Protein 5E57 (pdb70)

B-factor: mean 29.96, std 9.47, range [14.94, 85.83]

Radius of gyration: 30.33 Å; Cα contacts (8 Å, |Δi|>4): 807; chains: 3; bounding box: 82×79×39 Å

Sequence (618 aa):
QTAREEILDAAAELFTTHGYGSTSTRRIADEVGVRQASLYHHFATKDDILDALLAGTVDEPLELAHGLLGESGPAAPRLHALVIYDASQLCAGRWNLGALYLLPELRTDRFAPFRRRRAELRSAYRSLAAAVIAECCGGPPEADDLPFRLVESVINSRSDDAVVPPEQPWVIGEGALRVLGFDGDFAELAAATASRLGVRPPGRAARHHHHHTAREEILDAAAELFTTHGYGSTSTRRIADEVGVRQASLYHHFATKDDILDALLAGTVDEPLELAHGLLGESGPAAPRLHALVIYDASQLCAGRWNLGALYLLPELRTDRFAPFRRRRAELRSAYRSLAAAVIAECCGGPPEADDLPFRLVESVINSRSDDAVVPPEQPWVIGEGALRVLGFDGDFAELAAATASRLGVRPPQPRRPGQTAREEILDAAAELFTTHGYGSTSTRRIADEVGVRQASLYHHFATKDDILDALLAGTVDEPLELAHGLLGESGPAAPRLHALVIYDASQLCAGRWNLGALYLLPELRTDRFAPFRRRRAELRSAYRSLAAAVIAECCGGPPEADDLPFRLVESVINSRSDDAVVPPEQPWVIGEGALRVLGFDGDFAELAAATASRLGVRPP

Structure (mmCIF, N/CA/C/O backbone):
data_5E57
#
_entry.id   5E57
#
_cell.length_a   181.850
_cell.length_b   105.790
_cell.length_c   39.570
_cell.angle_alpha   90.000
_cell.angle_beta   94.460
_cell.angle_gamma   90.000
#
_symmetry.space_group_name_H-M   'C 1 2 1'
#
loop_
_entity.id
_entity.type
_entity.pdbx_description
1 polymer 'Transcription regulator AmtR'
2 non-polymer 'ACETATE ION'
3 water water
#
loop_
_atom_site.group_PDB
_atom_site.id
_atom_site.type_symbol
_atom_site.label_atom_id
_atom_site.label_alt_id
_atom_site.label_comp_id
_atom_site.label_asym_id
_atom_site.label_entity_id
_atom_site.label_seq_id
_atom_site.pdbx_PDB_ins_code
_atom_site.Cartn_x
_atom_site.Cartn_y
_atom_site.Cartn_z
_atom_site.occupancy
_atom_site.B_iso_or_equiv
_atom_site.auth_seq_id
_atom_site.auth_comp_id
_atom_site.auth_asym_id
_atom_site.auth_atom_id
_atom_site.pdbx_PDB_model_num
ATOM 1 N N . GLN A 1 7 ? -40.476 29.347 -4.154 1.00 68.59 20 GLN A N 1
ATOM 2 C CA . GLN A 1 7 ? -41.094 29.072 -2.808 1.00 64.15 20 GLN A CA 1
ATOM 3 C C . GLN A 1 7 ? -41.710 27.646 -2.634 1.00 63.74 20 GLN A C 1
ATOM 4 O O . GLN A 1 7 ? -42.641 27.242 -3.364 1.00 62.52 20 GLN A O 1
ATOM 6 N N . THR A 1 8 ? -41.180 26.893 -1.659 1.00 58.92 21 THR A N 1
ATOM 7 C CA . THR A 1 8 ? -41.761 25.607 -1.209 1.00 53.25 21 THR A CA 1
ATOM 8 C C . THR A 1 8 ? -43.117 25.889 -0.536 1.00 48.03 21 THR A C 1
ATOM 9 O O . THR A 1 8 ? -43.415 27.031 -0.173 1.00 44.09 21 THR A O 1
ATOM 13 N N . ALA A 1 9 ? -43.965 24.867 -0.475 1.00 43.78 22 ALA A N 1
ATOM 14 C CA . ALA A 1 9 ? -45.146 24.816 0.402 1.00 48.35 22 ALA A CA 1
ATOM 15 C C . ALA A 1 9 ? -44.881 25.427 1.823 1.00 42.68 22 ALA A C 1
ATOM 16 O O . ALA A 1 9 ? -45.706 26.178 2.381 1.00 39.33 22 ALA A O 1
ATOM 18 N N . ARG A 1 10 ? -43.732 25.093 2.385 1.00 37.17 23 ARG A N 1
ATOM 19 C CA . ARG A 1 10 ? -43.380 25.509 3.739 1.00 35.42 23 ARG A CA 1
ATOM 20 C C . ARG A 1 10 ? -43.113 27.001 3.743 1.00 37.03 23 ARG A C 1
ATOM 21 O O . ARG A 1 10 ? -43.533 27.703 4.655 1.00 31.38 23 ARG A O 1
ATOM 29 N N . GLU A 1 11 ? -42.456 27.476 2.676 1.00 33.83 24 GLU A N 1
ATOM 30 C CA . GLU A 1 11 ? -42.054 28.885 2.563 1.00 33.55 24 GLU A CA 1
ATOM 31 C C . GLU A 1 11 ? -43.244 29.820 2.327 1.00 30.24 24 GLU A C 1
ATOM 32 O O . GLU A 1 11 ? -43.262 30.968 2.775 1.00 32.08 24 GLU A O 1
ATOM 38 N N . GLU A 1 12 ? -44.266 29.311 1.662 1.00 30.55 25 GLU A N 1
ATOM 39 C CA . GLU A 1 12 ? -45.482 30.069 1.378 1.00 35.30 25 GLU A CA 1
ATOM 40 C C . GLU A 1 12 ? -46.285 30.283 2.687 1.00 32.45 25 GLU A C 1
ATOM 41 O O . GLU A 1 12 ? -46.896 31.314 2.937 1.00 27.74 25 GLU A O 1
ATOM 47 N N . ILE A 1 13 ? -46.230 29.281 3.538 1.00 27.79 26 ILE A N 1
ATOM 48 C CA . ILE A 1 13 ? -46.922 29.337 4.793 1.00 27.59 26 ILE A CA 1
ATOM 49 C C . ILE A 1 13 ? -46.224 30.355 5.656 1.00 25.13 26 ILE A C 1
ATOM 50 O O . ILE A 1 13 ? -46.913 31.214 6.236 1.00 26.50 26 ILE A O 1
ATOM 55 N N . LEU A 1 14 ? -44.900 30.285 5.711 1.00 24.18 27 LEU A N 1
ATOM 56 C CA . LEU A 1 14 ? -44.124 31.220 6.550 1.00 25.43 27 LEU A CA 1
ATOM 57 C C . LEU A 1 14 ? -44.348 32.660 6.068 1.00 25.65 27 LEU A C 1
ATOM 58 O O . LEU A 1 14 ? -44.565 33.575 6.876 1.00 23.78 27 LEU A O 1
ATOM 63 N N . ASP A 1 15 ? -44.321 32.867 4.744 1.00 27.07 28 ASP A N 1
ATOM 64 C CA . ASP A 1 15 ? -44.503 34.196 4.202 1.00 28.68 28 ASP A CA 1
ATOM 65 C C . ASP A 1 15 ? -45.893 34.749 4.514 1.00 27.80 28 ASP A C 1
ATOM 66 O O . ASP A 1 15 ? -46.034 35.948 4.826 1.00 27.60 28 ASP A O 1
ATOM 71 N N . ALA A 1 16 ? -46.927 33.897 4.363 1.00 27.54 29 ALA A N 1
ATOM 72 C CA . ALA A 1 16 ? -48.270 34.290 4.620 1.00 23.92 29 ALA A CA 1
ATOM 73 C C . ALA A 1 16 ? -48.478 34.622 6.118 1.00 22.80 29 ALA A C 1
ATOM 74 O O . ALA A 1 16 ? -49.123 35.614 6.445 1.00 20.86 29 ALA A O 1
ATOM 76 N N . ALA A 1 17 ? -47.919 33.803 7.006 1.00 20.69 30 ALA A N 1
ATOM 77 C CA . ALA A 1 17 ? -48.016 34.035 8.452 1.00 24.11 30 ALA A CA 1
ATOM 78 C C . ALA A 1 17 ? -47.241 35.302 8.865 1.00 23.28 30 ALA A C 1
ATOM 79 O O . ALA A 1 17 ? -47.680 36.035 9.789 1.00 30.06 30 ALA A O 1
ATOM 81 N N . ALA A 1 18 ? -46.082 35.538 8.242 1.00 22.40 31 ALA A N 1
ATOM 82 C CA . ALA A 1 18 ? -45.276 36.749 8.657 1.00 22.18 31 ALA A CA 1
ATOM 83 C C . ALA A 1 18 ? -46.099 37.997 8.350 1.00 20.86 31 ALA A C 1
ATOM 84 O O . ALA A 1 18 ? -46.136 38.967 9.077 1.00 20.10 31 ALA A O 1
ATOM 86 N N . GLU A 1 19 ? -46.804 37.949 7.251 1.00 22.48 32 GLU A N 1
ATOM 87 C CA . GLU A 1 19 ? -47.645 39.073 6.893 1.00 23.57 32 GLU A CA 1
ATOM 88 C C . GLU A 1 19 ? -48.754 39.320 7.935 1.00 24.18 32 GLU A C 1
ATOM 89 O O . GLU A 1 19 ? -48.952 40.444 8.401 1.00 23.93 32 GLU A O 1
ATOM 95 N N . LEU A 1 20 ? -49.506 38.277 8.252 1.00 22.88 33 LEU A N 1
ATOM 96 C CA . LEU A 1 20 ? -50.662 38.401 9.100 1.00 21.88 33 LEU A CA 1
ATOM 97 C C . LEU A 1 20 ? -50.199 38.670 10.488 1.00 22.12 33 LEU A C 1
ATOM 98 O O . LEU A 1 20 ? -50.827 39.461 11.211 1.00 22.28 33 LEU A O 1
ATOM 103 N N . PHE A 1 21 ? -49.111 38.031 10.914 1.00 20.94 34 PHE A N 1
ATOM 104 C CA . PHE A 1 21 ? -48.714 38.289 12.300 1.00 20.39 34 PHE A CA 1
ATOM 105 C C . PHE A 1 21 ? -48.251 39.711 12.460 1.00 21.38 34 PHE A C 1
ATOM 106 O O . PHE A 1 21 ? -48.474 40.320 13.516 1.00 20.09 34 PHE A O 1
ATOM 114 N N . THR A 1 22 ? -47.549 40.256 11.456 1.00 20.93 35 THR A N 1
ATOM 115 C CA . THR A 1 22 ? -46.998 41.610 11.629 1.00 21.85 35 THR A CA 1
ATOM 116 C C . THR A 1 22 ? -47.996 42.703 11.284 1.00 24.51 35 THR A C 1
ATOM 117 O O . THR A 1 22 ? -47.843 43.818 11.730 1.00 27.00 35 THR A O 1
ATOM 121 N N . THR A 1 23 ? -48.999 42.399 10.486 1.00 25.38 36 THR A N 1
ATOM 122 C CA . THR A 1 23 ? -49.936 43.447 10.106 1.00 27.85 36 THR A CA 1
ATOM 123 C C . THR A 1 23 ? -51.321 43.262 10.683 1.00 26.02 36 THR A C 1
ATOM 124 O O . THR A 1 23 ? -52.071 44.234 10.731 1.00 27.71 36 THR A O 1
ATOM 128 N N . HIS A 1 24 ? -51.684 42.053 11.106 1.00 28.26 37 HIS A N 1
ATOM 129 C CA . HIS A 1 24 ? -52.963 41.853 11.809 1.00 30.34 37 HIS A CA 1
ATOM 130 C C . HIS A 1 24 ? -52.767 41.464 13.298 1.00 29.33 37 HIS A C 1
ATOM 131 O O . HIS A 1 24 ? -53.447 41.964 14.156 1.00 24.27 37 HIS A O 1
ATOM 138 N N . GLY A 1 25 ? -51.851 40.563 13.621 1.00 23.92 38 GLY A N 1
ATOM 139 C CA . GLY A 1 25 ? -51.604 40.272 15.009 1.00 24.42 38 GLY A CA 1
ATOM 140 C C . GLY A 1 25 ? -51.306 38.796 15.131 1.00 26.10 38 GLY A C 1
ATOM 141 O O . GLY A 1 25 ? -51.672 38.017 14.260 1.00 26.40 38 GLY A O 1
ATOM 142 N N . TYR A 1 26 ? -50.691 38.382 16.213 1.00 24.88 39 TYR A N 1
ATOM 143 C CA . TYR A 1 26 ? -50.416 36.946 16.378 1.00 25.46 39 TYR A CA 1
ATOM 144 C C . TYR A 1 26 ? -51.608 36.179 16.936 1.00 24.27 39 TYR A C 1
ATOM 145 O O . TYR A 1 26 ? -52.117 35.296 16.271 1.00 24.77 39 TYR A O 1
ATOM 154 N N . GLY A 1 27 ? -52.038 36.516 18.151 1.00 26.96 40 GLY A N 1
ATOM 155 C CA . GLY A 1 27 ? -53.247 35.945 18.795 1.00 29.10 40 GLY A CA 1
ATOM 156 C C . GLY A 1 27 ? -54.500 35.967 17.929 1.00 28.92 40 GLY A C 1
ATOM 157 O O . GLY A 1 27 ? -55.214 35.005 17.851 1.00 27.13 40 GLY A O 1
ATOM 158 N N . SER A 1 28 ? -54.702 37.075 17.236 1.00 27.49 41 SER A N 1
ATOM 159 C CA . SER A 1 28 ? -55.756 37.291 16.275 1.00 29.06 41 SER A CA 1
ATOM 160 C C . SER A 1 28 ? -55.754 36.493 15.030 1.00 28.46 41 SER A C 1
ATOM 161 O O . SER A 1 28 ? -56.770 36.527 14.360 1.00 28.62 41 SER A O 1
ATOM 164 N N . THR A 1 29 ? -54.618 35.949 14.617 1.00 26.03 42 THR A N 1
ATOM 165 C CA . THR A 1 29 ? -54.537 35.232 13.312 1.00 26.32 42 THR A CA 1
ATOM 166 C C . THR A 1 29 ? -54.660 33.711 13.551 1.00 25.34 42 THR A C 1
ATOM 167 O O . THR A 1 29 ? -53.843 33.133 14.223 1.00 23.71 42 THR A O 1
ATOM 171 N N . SER A 1 30 ? -55.683 33.085 12.987 1.00 27.58 43 SER A N 1
ATOM 172 C CA . SER A 1 30 ? -55.929 31.667 13.121 1.00 25.29 43 SER A CA 1
ATOM 173 C C . SER A 1 30 ? -55.152 30.928 12.068 1.00 26.37 43 SER A C 1
ATOM 174 O O . SER A 1 30 ? -54.786 31.501 10.999 1.00 25.71 43 SER A O 1
ATOM 177 N N . THR A 1 31 ? -54.940 29.620 12.314 1.00 25.61 44 THR A N 1
ATOM 178 C CA . THR A 1 31 ? -54.351 28.779 11.302 1.00 24.98 44 THR A CA 1
ATOM 179 C C . THR A 1 31 ? -55.270 28.692 10.080 1.00 25.83 44 THR A C 1
ATOM 180 O O . THR A 1 31 ? -54.810 28.463 8.970 1.00 27.12 44 THR A O 1
ATOM 184 N N . ARG A 1 32 ? -56.556 28.943 10.285 1.00 28.89 45 ARG A N 1
ATOM 185 C CA . ARG A 1 32 ? -57.524 28.882 9.191 1.00 27.70 45 ARG A CA 1
ATOM 186 C C . ARG A 1 32 ? -57.246 30.031 8.234 1.00 26.41 45 ARG A C 1
ATOM 187 O O . ARG A 1 32 ? -57.254 29.825 7.021 1.00 29.16 45 ARG A O 1
ATOM 189 N N . ARG A 1 33 ? -57.025 31.232 8.791 1.00 29.14 46 ARG A N 1
ATOM 190 C CA . ARG A 1 33 ? -56.698 32.449 8.005 1.00 28.96 46 ARG A CA 1
ATOM 191 C C . ARG A 1 33 ? -55.434 32.264 7.214 1.00 28.46 46 ARG A C 1
ATOM 192 O O . ARG A 1 33 ? -55.383 32.517 6.031 1.00 28.51 46 ARG A O 1
ATOM 194 N N . ILE A 1 34 ? -54.389 31.747 7.868 1.00 30.85 47 ILE A N 1
ATOM 195 C CA . ILE A 1 34 ? -53.137 31.489 7.192 1.00 27.88 47 ILE A CA 1
ATOM 196 C C . ILE A 1 34 ? -53.323 30.537 6.011 1.00 28.65 47 ILE A C 1
ATOM 197 O O . ILE A 1 34 ? -52.750 30.728 4.942 1.00 26.74 47 ILE A O 1
ATOM 202 N N . ALA A 1 35 ? -54.094 29.481 6.226 1.00 30.97 48 ALA A N 1
ATOM 203 C CA . ALA A 1 35 ? -54.301 28.462 5.202 1.00 31.41 48 ALA A CA 1
ATOM 204 C C . ALA A 1 35 ? -55.101 29.032 4.036 1.00 30.06 48 ALA A C 1
ATOM 205 O O . ALA A 1 35 ? -54.823 28.769 2.875 1.00 31.42 48 ALA A O 1
ATOM 207 N N . ASP A 1 36 ? -56.129 29.768 4.380 1.00 31.34 49 ASP A N 1
ATOM 208 C CA . ASP A 1 36 ? -56.869 30.521 3.379 1.00 37.05 49 ASP A CA 1
ATOM 209 C C . ASP A 1 36 ? -55.994 31.492 2.600 1.00 40.29 49 ASP A C 1
ATOM 210 O O . ASP A 1 36 ? -56.164 31.598 1.392 1.00 39.00 49 ASP A O 1
ATOM 215 N N . GLU A 1 37 ? -55.057 32.189 3.265 1.00 39.70 50 GLU A N 1
ATOM 216 C CA . GLU A 1 37 ? -54.246 33.198 2.559 1.00 37.65 50 GLU A CA 1
ATOM 217 C C . GLU A 1 37 ? -53.359 32.486 1.546 1.00 39.23 50 GLU A C 1
ATOM 218 O O . GLU A 1 37 ? -53.131 32.991 0.468 1.00 35.53 50 GLU A O 1
ATOM 220 N N . VAL A 1 38 ? -52.883 31.281 1.867 1.00 37.22 51 VAL A N 1
ATOM 221 C CA . VAL A 1 38 ? -52.051 30.563 0.926 1.00 36.21 51 VAL A CA 1
ATOM 222 C C . VAL A 1 38 ? -52.892 29.729 -0.050 1.00 36.32 51 VAL A C 1
ATOM 223 O O . VAL A 1 38 ? -52.423 29.404 -1.093 1.00 35.75 51 VAL A O 1
ATOM 227 N N . GLY A 1 39 ? -54.134 29.390 0.271 1.00 40.01 52 GLY A N 1
ATOM 228 C CA . GLY A 1 39 ? -54.933 28.561 -0.656 1.00 43.34 52 GLY A CA 1
ATOM 229 C C . GLY A 1 39 ? -54.699 27.045 -0.551 1.00 44.04 52 GLY A C 1
ATOM 230 O O . GLY A 1 39 ? -54.605 26.340 -1.546 1.00 40.56 52 GLY A O 1
ATOM 231 N N . VAL A 1 40 ? -54.601 26.547 0.672 1.00 37.92 53 VAL A N 1
ATOM 232 C CA . VAL A 1 40 ? -54.490 25.125 0.941 1.00 34.99 53 VAL A CA 1
ATOM 233 C C . VAL A 1 40 ? -55.452 24.787 2.072 1.00 33.36 53 VAL A C 1
ATOM 234 O O . VAL A 1 40 ? -55.942 25.651 2.791 1.00 36.69 53 VAL A O 1
ATOM 238 N N . ARG A 1 41 ? -55.714 23.508 2.242 1.00 32.46 54 ARG A N 1
ATOM 239 C CA . ARG A 1 41 ? -56.578 23.096 3.295 1.00 33.19 54 ARG A CA 1
ATOM 240 C C . ARG A 1 41 ? -55.850 23.303 4.641 1.00 28.11 54 ARG A C 1
ATOM 241 O O . ARG A 1 41 ? -54.655 23.022 4.761 1.00 28.36 54 ARG A O 1
ATOM 249 N N . GLN A 1 42 ? -56.584 23.738 5.657 1.00 26.21 55 GLN A N 1
ATOM 250 C CA . GLN A 1 42 ? -56.010 23.912 6.989 1.00 26.82 55 GLN A CA 1
ATOM 251 C C . GLN A 1 42 ? -55.234 22.655 7.476 1.00 30.03 55 GLN A C 1
ATOM 252 O O . GLN A 1 42 ? -54.117 22.712 8.013 1.00 24.74 55 GLN A O 1
ATOM 258 N N . ALA A 1 43 ? -55.812 21.487 7.200 1.00 30.46 56 ALA A N 1
ATOM 259 C CA . ALA A 1 43 ? -55.216 20.196 7.583 1.00 31.19 56 ALA A CA 1
ATOM 260 C C . ALA A 1 43 ? -53.871 19.927 6.869 1.00 32.64 56 ALA A C 1
ATOM 261 O O . ALA A 1 43 ? -52.973 19.273 7.453 1.00 33.68 56 ALA A O 1
ATOM 263 N N . SER A 1 44 ? -53.713 20.417 5.621 1.00 31.99 57 SER A N 1
ATOM 264 C CA . SER A 1 44 ? -52.451 20.265 4.913 1.00 32.55 57 SER A CA 1
ATOM 265 C C . SER A 1 44 ? -51.381 21.096 5.607 1.00 30.27 57 SER A C 1
ATOM 266 O O . SER A 1 44 ? -50.215 20.708 5.754 1.00 32.28 57 SER A O 1
ATOM 269 N N . LEU A 1 45 ? -51.781 22.246 6.072 1.00 31.54 58 LEU A N 1
ATOM 270 C CA . LEU A 1 45 ? -50.826 23.126 6.770 1.00 31.46 58 LEU A CA 1
ATOM 271 C C . LEU A 1 45 ? -50.157 22.425 7.963 1.00 29.67 58 LEU A C 1
ATOM 272 O O . LEU A 1 45 ? -48.936 22.594 8.142 1.00 24.31 58 LEU A O 1
ATOM 277 N N . TYR A 1 46 ? -50.895 21.574 8.698 1.00 25.72 59 TYR A N 1
ATOM 278 C CA . TYR A 1 46 ? -50.328 20.971 9.894 1.00 26.05 59 TYR A CA 1
ATOM 279 C C . TYR A 1 46 ? -49.208 20.058 9.673 1.00 26.05 59 TYR A C 1
ATOM 280 O O . TYR A 1 46 ? -48.485 19.751 10.640 1.00 25.02 59 TYR A O 1
ATOM 289 N N . HIS A 1 47 ? -49.024 19.601 8.435 1.00 29.84 60 HIS A N 1
ATOM 290 C CA . HIS A 1 47 ? -47.920 18.672 8.144 1.00 29.45 60 HIS A CA 1
ATOM 291 C C . HIS A 1 47 ? -46.665 19.419 7.801 1.00 31.30 60 HIS A C 1
ATOM 292 O O . HIS A 1 47 ? -45.617 18.809 7.691 1.00 32.13 60 HIS A O 1
ATOM 299 N N . HIS A 1 48 ? -46.765 20.750 7.746 1.00 29.81 61 HIS A N 1
ATOM 300 C CA . HIS A 1 48 ? -45.574 21.605 7.747 1.00 28.24 61 HIS A CA 1
ATOM 301 C C . HIS A 1 48 ? -45.321 22.209 9.131 1.00 28.23 61 HIS A C 1
ATOM 302 O O . HIS A 1 48 ? -44.209 22.189 9.648 1.00 25.70 61 HIS A O 1
ATOM 309 N N . PHE A 1 49 ? -46.375 22.702 9.748 1.00 25.57 62 PHE A N 1
ATOM 310 C CA . PHE A 1 49 ? -46.299 23.286 11.068 1.00 26.83 62 PHE A CA 1
ATOM 311 C C . PHE A 1 49 ? -47.541 22.852 11.845 1.00 25.72 62 PHE A C 1
ATOM 312 O O . PHE A 1 49 ? -48.677 23.290 11.543 1.00 23.02 62 PHE A O 1
ATOM 320 N N . ALA A 1 50 ? -47.305 22.068 12.893 1.00 23.47 63 ALA A N 1
ATOM 321 C CA . ALA A 1 50 ? -48.384 21.379 13.594 1.00 28.41 63 ALA A CA 1
ATOM 322 C C . ALA A 1 50 ? -49.203 22.402 14.416 1.00 27.49 63 ALA A C 1
ATOM 323 O O . ALA A 1 50 ? -50.436 22.263 14.680 1.00 27.81 63 ALA A O 1
ATOM 325 N N . THR A 1 51 ? -48.501 23.444 14.845 1.00 24.08 64 THR A N 1
ATOM 326 C CA . THR A 1 51 ? -49.139 24.507 15.612 1.00 23.36 64 THR A CA 1
ATOM 327 C C . THR A 1 51 ? -48.705 25.859 15.121 1.00 23.36 64 THR A C 1
ATOM 328 O O . THR A 1 51 ? -47.672 25.993 14.403 1.00 19.65 64 THR A O 1
ATOM 332 N N . LYS A 1 52 ? -49.506 26.843 15.513 1.00 22.46 65 LYS A N 1
ATOM 333 C CA . LYS A 1 52 ? -49.235 28.215 15.162 1.00 24.83 65 LYS A CA 1
ATOM 334 C C . LYS A 1 52 ? -47.903 28.600 15.794 1.00 24.78 65 LYS A C 1
ATOM 335 O O . LYS A 1 52 ? -47.080 29.278 15.148 1.00 21.88 65 LYS A O 1
ATOM 341 N N . ASP A 1 53 ? -47.685 28.154 17.041 1.00 21.52 66 ASP A N 1
ATOM 342 C CA . ASP A 1 53 ? -46.463 28.441 17.763 1.00 21.79 66 ASP A CA 1
ATOM 343 C C . ASP A 1 53 ? -45.233 27.962 16.989 1.00 22.68 66 ASP A C 1
ATOM 344 O O . ASP A 1 53 ? -44.180 28.623 17.011 1.00 21.63 66 ASP A O 1
ATOM 349 N N . ASP A 1 54 ? -45.337 26.786 16.344 1.00 24.77 67 ASP A N 1
ATOM 350 C CA . ASP A 1 54 ? -44.246 26.263 15.546 1.00 23.50 67 ASP A CA 1
ATOM 351 C C . ASP A 1 54 ? -43.955 27.205 14.416 1.00 25.67 67 ASP A C 1
ATOM 352 O O . ASP A 1 54 ? -42.784 27.313 13.958 1.00 22.92 67 ASP A O 1
ATOM 357 N N . ILE A 1 55 ? -44.991 27.884 13.906 1.00 22.88 68 ILE A N 1
ATOM 358 C CA . ILE A 1 55 ? -44.770 28.817 12.753 1.00 22.38 68 ILE A CA 1
ATOM 359 C C . ILE A 1 55 ? -43.958 30.040 13.235 1.00 22.82 68 ILE A C 1
ATOM 360 O O . ILE A 1 55 ? -42.966 30.448 12.625 1.00 21.86 68 ILE A O 1
ATOM 365 N N . LEU A 1 56 ? -44.394 30.586 14.359 1.00 21.72 69 LEU A N 1
ATOM 366 C CA . LEU A 1 56 ? -43.741 31.714 15.002 1.00 22.51 69 LEU A CA 1
ATOM 367 C C . LEU A 1 56 ? -42.323 31.379 15.389 1.00 21.69 69 LEU A C 1
ATOM 368 O O . LEU A 1 56 ? -41.425 32.209 15.216 1.00 20.33 69 LEU A O 1
ATOM 373 N N . ASP A 1 57 ? -42.102 30.155 15.872 1.00 20.67 70 ASP A N 1
ATOM 374 C CA . ASP A 1 57 ? -40.733 29.735 16.181 1.00 23.15 70 ASP A CA 1
ATOM 375 C C . ASP A 1 57 ? -39.834 29.786 14.972 1.00 23.69 70 ASP A C 1
ATOM 376 O O . ASP A 1 57 ? -38.738 30.342 15.051 1.00 24.20 70 ASP A O 1
ATOM 381 N N . ALA A 1 58 ? -40.289 29.249 13.837 1.00 22.19 71 ALA A N 1
ATOM 382 C CA . ALA A 1 58 ? -39.446 29.282 12.669 1.00 22.88 71 ALA A CA 1
ATOM 383 C C . ALA A 1 58 ? -39.204 30.749 12.193 1.00 22.98 71 ALA A C 1
ATOM 384 O O . ALA A 1 58 ? -38.115 31.113 11.846 1.00 21.15 71 ALA A O 1
ATOM 386 N N . LEU A 1 59 ? -40.221 31.591 12.202 1.00 23.18 72 LEU A N 1
ATOM 387 C CA . LEU A 1 59 ? -40.032 32.988 11.838 1.00 23.47 72 LEU A CA 1
ATOM 388 C C . LEU A 1 59 ? -39.029 33.701 12.709 1.00 23.53 72 LEU A C 1
ATOM 389 O O . LEU A 1 59 ? -38.144 34.353 12.184 1.00 23.03 72 LEU A O 1
ATOM 394 N N . LEU A 1 60 ? -39.144 33.542 14.028 1.00 21.50 73 LEU A N 1
ATOM 395 C CA . LEU A 1 60 ? -38.217 34.192 14.953 1.00 21.89 73 LEU A CA 1
ATOM 396 C C . LEU A 1 60 ? -36.784 33.716 14.804 1.00 21.70 73 LEU A C 1
ATOM 397 O O . LEU A 1 60 ? -35.829 34.511 14.802 1.00 21.24 73 LEU A O 1
ATOM 402 N N . ALA A 1 61 ? -36.612 32.412 14.684 1.00 21.27 74 ALA A N 1
ATOM 403 C CA . ALA A 1 61 ? -35.284 31.840 14.532 1.00 21.11 74 ALA A CA 1
ATOM 404 C C . ALA A 1 61 ? -34.595 32.380 13.240 1.00 22.27 74 ALA A C 1
ATOM 405 O O . ALA A 1 61 ? -33.408 32.646 13.250 1.00 20.44 74 ALA A O 1
ATOM 407 N N . GLY A 1 62 ? -35.335 32.524 12.135 1.00 21.65 75 GLY A N 1
ATOM 408 C CA . GLY A 1 62 ? -34.706 33.062 10.911 1.00 23.14 75 GLY A CA 1
ATOM 409 C C . GLY A 1 62 ? -34.259 34.510 11.097 1.00 22.79 75 GLY A C 1
ATOM 410 O O . GLY A 1 62 ? -33.544 35.010 10.295 1.00 22.64 75 GLY A O 1
ATOM 411 N N . THR A 1 63 ? -34.682 35.216 12.145 1.00 22.49 76 THR A N 1
ATOM 412 C CA . THR A 1 63 ? -34.196 36.579 12.362 1.00 20.93 76 THR A CA 1
ATOM 413 C C . THR A 1 63 ? -32.922 36.607 13.211 1.00 22.88 76 THR A C 1
ATOM 414 O O . THR A 1 63 ? -32.294 37.648 13.331 1.00 20.76 76 THR A O 1
ATOM 418 N N . VAL A 1 64 ? -32.525 35.485 13.815 1.00 22.12 77 VAL A N 1
ATOM 419 C CA . VAL A 1 64 ? -31.331 35.524 14.642 1.00 20.74 77 VAL A CA 1
ATOM 420 C C . VAL A 1 64 ? -30.271 34.497 14.321 1.00 19.76 77 VAL A C 1
ATOM 421 O O . VAL A 1 64 ? -29.144 34.686 14.749 1.00 21.07 77 VAL A O 1
ATOM 425 N N . ASP A 1 65 ? -30.603 33.417 13.654 1.00 22.79 78 ASP A N 1
ATOM 426 C CA . ASP A 1 65 ? -29.649 32.299 13.442 1.00 23.90 78 ASP A CA 1
ATOM 427 C C . ASP A 1 65 ? -28.424 32.726 12.670 1.00 23.25 78 ASP A C 1
ATOM 428 O O . ASP A 1 65 ? -27.368 32.411 13.040 1.00 21.12 78 ASP A O 1
ATOM 433 N N . GLU A 1 66 ? -28.576 33.395 11.554 1.00 21.89 79 GLU A N 1
ATOM 434 C CA . GLU A 1 66 ? -27.409 33.795 10.796 1.00 22.51 79 GLU A CA 1
ATOM 435 C C . GLU A 1 66 ? -26.602 34.901 11.439 1.00 20.71 79 GLU A C 1
ATOM 436 O O . GLU A 1 66 ? -25.411 34.834 11.424 1.00 19.73 79 GLU A O 1
ATOM 442 N N . PRO A 1 67 ? -27.239 35.916 12.032 1.00 23.39 80 PRO A N 1
ATOM 443 C CA . PRO A 1 67 ? -26.413 36.867 12.776 1.00 25.67 80 PRO A CA 1
ATOM 444 C C . PRO A 1 67 ? -25.636 36.202 13.926 1.00 23.87 80 PRO A C 1
ATOM 445 O O . PRO A 1 67 ? -24.505 36.592 14.235 1.00 21.02 80 PRO A O 1
ATOM 449 N N . LEU A 1 68 ? -26.222 35.186 14.525 1.00 23.39 81 LEU A N 1
ATOM 450 C CA . LEU A 1 68 ? -25.563 34.511 15.610 1.00 24.75 81 LEU A CA 1
ATOM 451 C C . LEU A 1 68 ? -24.411 33.640 15.113 1.00 22.91 81 LEU A C 1
ATOM 452 O O . LEU A 1 68 ? -23.401 33.541 15.799 1.00 24.86 81 LEU A O 1
ATOM 457 N N . GLU A 1 69 ? -24.536 33.039 13.933 1.00 21.75 82 GLU A N 1
ATOM 458 C CA . GLU A 1 69 ? -23.419 32.321 13.345 1.00 21.21 82 GLU A CA 1
ATOM 459 C C . GLU A 1 69 ? -22.258 33.259 13.155 1.00 22.24 82 GLU A C 1
ATOM 460 O O . GLU A 1 69 ? -21.130 32.952 13.591 1.00 21.57 82 GLU A O 1
ATOM 466 N N . LEU A 1 70 ? -22.541 34.438 12.583 1.00 20.89 83 LEU A N 1
ATOM 467 C CA . LEU A 1 70 ? -21.527 35.487 12.393 1.00 21.56 83 LEU A CA 1
ATOM 468 C C . LEU A 1 70 ? -20.870 35.972 13.700 1.00 19.78 83 LEU A C 1
ATOM 469 O O . LEU A 1 70 ? -19.632 36.010 13.835 1.00 20.74 83 LEU A O 1
ATOM 474 N N . ALA A 1 71 ? -21.698 36.278 14.666 1.00 19.41 84 ALA A N 1
ATOM 475 C CA . ALA A 1 71 ? -21.221 36.776 15.936 1.00 20.74 84 ALA A CA 1
ATOM 476 C C . ALA A 1 71 ? -20.334 35.756 16.591 1.00 21.48 84 ALA A C 1
ATOM 477 O O . ALA A 1 71 ? -19.318 36.131 17.184 1.00 22.21 84 ALA A O 1
ATOM 479 N N . HIS A 1 72 ? -20.752 34.494 16.550 1.00 20.44 85 HIS A N 1
ATOM 480 C CA . HIS A 1 72 ? -19.930 33.439 17.177 1.00 20.57 85 HIS A CA 1
ATOM 481 C C . HIS A 1 72 ? -18.580 33.318 16.558 1.00 20.54 85 HIS A C 1
ATOM 482 O O . HIS A 1 72 ? -17.608 33.230 17.260 1.00 21.52 85 HIS A O 1
ATOM 489 N N . GLY A 1 73 ? -18.496 33.328 15.227 1.00 20.49 86 GLY A N 1
ATOM 490 C CA . GLY A 1 73 ? -17.217 33.326 14.528 1.00 20.96 86 GLY A CA 1
ATOM 491 C C . GLY A 1 73 ? -16.312 34.507 14.833 1.00 23.08 86 GLY A C 1
ATOM 492 O O . GLY A 1 73 ? -15.105 34.362 14.954 1.00 21.79 86 GLY A O 1
ATOM 493 N N . LEU A 1 74 ? -16.897 35.694 14.953 1.00 21.54 87 LEU A N 1
ATOM 494 C CA . LEU A 1 74 ? -16.166 36.916 15.216 1.00 18.94 87 LEU A CA 1
ATOM 495 C C . LEU A 1 74 ? -15.561 36.872 16.608 1.00 21.15 87 LEU A C 1
ATOM 496 O O . LEU A 1 74 ? -14.452 37.351 16.836 1.00 22.83 87 LEU A O 1
ATOM 501 N N . LEU A 1 75 ? -16.278 36.294 17.565 1.00 23.33 88 LEU A N 1
ATOM 502 C CA . LEU A 1 75 ? -15.740 36.177 18.943 1.00 26.80 88 LEU A CA 1
ATOM 503 C C . LEU A 1 75 ? -14.471 35.309 18.976 1.00 28.42 88 LEU A C 1
ATOM 504 O O . LEU A 1 75 ? -13.629 35.494 19.855 1.00 29.92 88 LEU A O 1
ATOM 509 N N . GLY A 1 76 ? -14.306 34.456 17.959 1.00 27.38 89 GLY A N 1
ATOM 510 C CA . GLY A 1 76 ? -13.185 33.494 17.897 1.00 29.82 89 GLY A CA 1
ATOM 511 C C . GLY A 1 76 ? -11.972 34.093 17.217 1.00 27.28 89 GLY A C 1
ATOM 512 O O . GLY A 1 76 ? -10.923 33.470 17.163 1.00 24.15 89 GLY A O 1
ATOM 513 N N . GLU A 1 77 ? -12.107 35.314 16.719 1.00 23.10 90 GLU A N 1
ATOM 514 C CA . GLU A 1 77 ? -11.042 35.962 15.953 1.00 26.39 90 GLU A CA 1
ATOM 515 C C . GLU A 1 77 ? -10.115 36.757 16.867 1.00 28.47 90 GLU A C 1
ATOM 516 O O . GLU A 1 77 ? -10.479 37.113 17.989 1.00 26.04 90 GLU A O 1
ATOM 522 N N . SER A 1 78 ? -8.898 36.982 16.381 1.00 28.76 91 SER A N 1
ATOM 523 C CA . SER A 1 78 ? -7.902 37.803 17.094 1.00 34.31 91 SER A CA 1
ATOM 524 C C . SER A 1 78 ? -7.929 39.144 16.366 1.00 36.09 91 SER A C 1
ATOM 525 O O . SER A 1 78 ? -8.536 39.278 15.312 1.00 35.32 91 SER A O 1
ATOM 527 N N . GLY A 1 79 ? -7.312 40.161 16.913 1.00 36.38 92 GLY A N 1
ATOM 528 C CA . GLY A 1 79 ? -7.334 41.430 16.184 1.00 37.06 92 GLY A CA 1
ATOM 529 C C . GLY A 1 79 ? -8.398 42.384 16.685 1.00 33.41 92 GLY A C 1
ATOM 530 O O . GLY A 1 79 ? -9.196 42.035 17.516 1.00 31.04 92 GLY A O 1
ATOM 531 N N . PRO A 1 80 ? -8.357 43.621 16.199 1.00 35.37 93 PRO A N 1
ATOM 532 C CA . PRO A 1 80 ? -9.128 44.685 16.814 1.00 33.65 93 PRO A CA 1
ATOM 533 C C . PRO A 1 80 ? -10.655 44.376 16.890 1.00 27.03 93 PRO A C 1
ATOM 534 O O . PRO A 1 80 ? -11.251 43.776 15.969 1.00 27.57 93 PRO A O 1
ATOM 538 N N . ALA A 1 81 ? -11.233 44.709 18.018 1.00 24.39 94 ALA A N 1
ATOM 539 C CA . ALA A 1 81 ? -12.657 44.510 18.240 1.00 23.19 94 ALA A CA 1
ATOM 540 C C . ALA A 1 81 ? -13.540 45.421 17.348 1.00 21.24 94 ALA A C 1
ATOM 541 O O . ALA A 1 81 ? -14.597 45.003 16.893 1.00 19.75 94 ALA A O 1
ATOM 543 N N . ALA A 1 82 ? -13.148 46.675 17.136 1.00 22.95 95 ALA A N 1
ATOM 544 C CA . ALA A 1 82 ? -14.002 47.636 16.405 1.00 22.83 95 ALA A CA 1
ATOM 545 C C . ALA A 1 82 ? -14.440 47.167 15.014 1.00 24.34 95 ALA A C 1
ATOM 546 O O . ALA A 1 82 ? -15.639 47.220 14.711 1.00 25.13 95 ALA A O 1
ATOM 548 N N . PRO A 1 83 ? -13.496 46.668 14.182 1.00 22.84 96 PRO A N 1
ATOM 549 C CA . PRO A 1 83 ? -13.939 46.210 12.879 1.00 23.57 96 PRO A CA 1
ATOM 550 C C . PRO A 1 83 ? -14.839 45.007 12.989 1.00 24.44 96 PRO A C 1
ATOM 551 O O . PRO A 1 83 ? -15.595 44.719 12.047 1.00 21.42 96 PRO A O 1
ATOM 555 N N . ARG A 1 84 ? -14.764 44.296 14.113 1.00 23.70 97 ARG A N 1
ATOM 556 C CA . ARG A 1 84 ? -15.504 43.031 14.187 1.00 25.32 97 ARG A CA 1
ATOM 557 C C . ARG A 1 84 ? -16.984 43.306 14.531 1.00 22.86 97 ARG A C 1
ATOM 558 O O . ARG A 1 84 ? -17.915 42.801 13.865 1.00 21.15 97 ARG A O 1
ATOM 566 N N . LEU A 1 85 ? -17.148 44.150 15.523 1.00 22.42 98 LEU A N 1
ATOM 567 C CA . LEU A 1 85 ? -18.411 44.652 15.913 1.00 22.04 98 LEU A CA 1
ATOM 568 C C . LEU A 1 85 ? -19.070 45.400 14.763 1.00 22.04 98 LEU A C 1
ATOM 569 O O . LEU A 1 85 ? -20.190 45.083 14.395 1.00 23.99 98 LEU A O 1
ATOM 574 N N . HIS A 1 86 ? -18.336 46.304 14.149 1.00 22.32 99 HIS A N 1
ATOM 575 C CA . HIS A 1 86 ? -18.834 46.948 12.949 1.00 23.89 99 HIS A CA 1
ATOM 576 C C . HIS A 1 86 ? -19.408 46.004 11.931 1.00 22.66 99 HIS A C 1
ATOM 577 O O . HIS A 1 86 ? -20.503 46.247 11.434 1.00 23.10 99 HIS A O 1
ATOM 584 N N . ALA A 1 87 ? -18.702 44.916 11.626 1.00 23.17 100 ALA A N 1
ATOM 585 C CA . ALA A 1 87 ? -19.114 44.029 10.601 1.00 22.02 100 ALA A CA 1
ATOM 586 C C . ALA A 1 87 ? -20.409 43.321 11.082 1.00 22.97 100 ALA A C 1
ATOM 587 O O . ALA A 1 87 ? -21.315 43.109 10.282 1.00 20.78 100 ALA A O 1
ATOM 589 N N . LEU A 1 88 ? -20.477 42.946 12.361 1.00 20.00 101 LEU A N 1
ATOM 590 C CA . LEU A 1 88 ? -21.690 42.301 12.834 1.00 19.57 101 LEU A CA 1
ATOM 591 C C . LEU A 1 88 ? -22.905 43.258 12.690 1.00 19.38 101 LEU A C 1
ATOM 592 O O . LEU A 1 88 ? -23.963 42.833 12.276 1.00 22.43 101 LEU A O 1
ATOM 597 N N . VAL A 1 89 ? -22.719 44.519 13.056 1.00 18.00 102 VAL A N 1
ATOM 598 C CA . VAL A 1 89 ? -23.818 45.503 13.049 1.00 20.09 102 VAL A CA 1
ATOM 599 C C . VAL A 1 89 ? -24.314 45.656 11.603 1.00 21.25 102 VAL A C 1
ATOM 600 O O . VAL A 1 89 ? -25.523 45.592 11.324 1.00 19.75 102 VAL A O 1
ATOM 604 N N . ILE A 1 90 ? -23.400 45.779 10.643 1.00 20.44 103 ILE A N 1
ATOM 605 C CA . ILE A 1 90 ? -23.881 45.974 9.269 1.00 21.23 103 ILE A CA 1
ATOM 606 C C . ILE A 1 90 ? -24.663 44.751 8.852 1.00 20.51 103 ILE A C 1
ATOM 607 O O . ILE A 1 90 ? -25.766 44.857 8.378 1.00 20.28 103 ILE A O 1
ATOM 612 N N . TYR A 1 91 ? -24.123 43.574 9.108 1.00 20.29 104 TYR A N 1
ATOM 613 C CA . TYR A 1 91 ? -24.729 42.368 8.639 1.00 18.27 104 TYR A CA 1
ATOM 614 C C . TYR A 1 91 ? -26.048 42.205 9.248 1.00 18.03 104 TYR A C 1
ATOM 615 O O . TYR A 1 91 ? -27.034 41.855 8.571 1.00 21.35 104 TYR A O 1
ATOM 624 N N . ASP A 1 92 ? -26.106 42.426 10.540 1.00 17.08 105 ASP A N 1
ATOM 625 C CA . ASP A 1 92 ? -27.366 42.133 11.257 1.00 17.83 105 ASP A CA 1
ATOM 626 C C . ASP A 1 92 ? -28.419 43.199 10.908 1.00 16.68 105 ASP A C 1
ATOM 627 O O . ASP A 1 92 ? -29.571 42.870 10.579 1.00 17.65 105 ASP A O 1
ATOM 632 N N . ALA A 1 93 ? -28.059 44.485 11.023 1.00 19.00 106 ALA A N 1
ATOM 633 C CA . ALA A 1 93 ? -29.013 45.560 10.692 1.00 17.39 106 ALA A CA 1
ATOM 634 C C . ALA A 1 93 ? -29.509 45.368 9.239 1.00 17.67 106 ALA A C 1
ATOM 635 O O . ALA A 1 93 ? -30.748 45.516 8.941 1.00 19.75 106 ALA A O 1
ATOM 637 N N . SER A 1 94 ? -28.595 45.045 8.335 1.00 19.26 107 SER A N 1
ATOM 638 C CA . SER A 1 94 ? -29.044 44.730 6.956 1.00 20.90 107 SER A CA 1
ATOM 639 C C . SER A 1 94 ? -30.075 43.633 6.869 1.00 24.29 107 SER A C 1
ATOM 640 O O . SER A 1 94 ? -31.128 43.776 6.170 1.00 23.66 107 SER A O 1
ATOM 643 N N . GLN A 1 95 ? -29.828 42.509 7.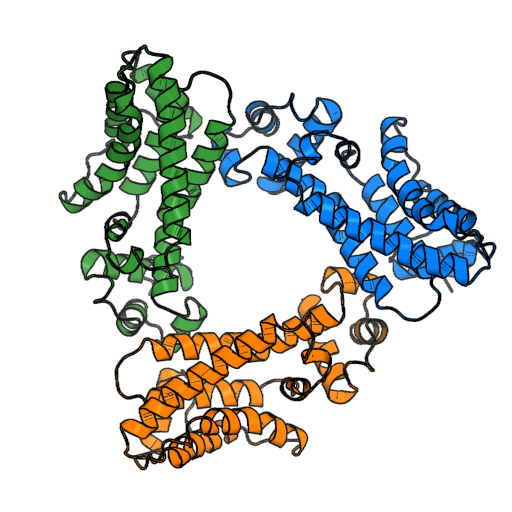547 1.00 23.28 108 GLN A N 1
ATOM 644 C CA . GLN A 1 95 ? -30.824 41.412 7.515 1.00 22.73 108 GLN A CA 1
ATOM 645 C C . GLN A 1 95 ? -32.214 41.791 8.101 1.00 24.42 108 GLN A C 1
ATOM 646 O O . GLN A 1 95 ? -33.266 41.405 7.552 1.00 23.94 108 GLN A O 1
ATOM 652 N N . LEU A 1 96 ? -32.215 42.537 9.201 1.00 21.95 109 LEU A N 1
ATOM 653 C CA . LEU A 1 96 ? -33.467 43.066 9.755 1.00 23.82 109 LEU A CA 1
ATOM 654 C C . LEU A 1 96 ? -34.134 44.060 8.811 1.00 25.28 109 LEU A C 1
ATOM 655 O O . LEU A 1 96 ? -35.359 44.175 8.807 1.00 29.93 109 LEU A O 1
ATOM 660 N N . CYS A 1 97 ? -33.356 44.796 8.026 1.00 26.76 110 CYS A N 1
ATOM 661 C CA . CYS A 1 97 ? -33.953 45.698 7.022 1.00 28.81 110 CYS A CA 1
ATOM 662 C C . CYS A 1 97 ? -34.420 44.946 5.806 1.00 27.54 110 CYS A C 1
ATOM 663 O O . CYS A 1 97 ? -35.265 45.454 5.084 1.00 24.73 110 CYS A O 1
ATOM 666 N N . ALA A 1 98 ? -33.896 43.759 5.557 1.00 29.21 111 ALA A N 1
ATOM 667 C CA . ALA A 1 98 ? -34.152 43.149 4.256 1.00 31.64 111 ALA A CA 1
ATOM 668 C C . ALA A 1 98 ? -35.386 42.316 4.303 1.00 34.00 111 ALA A C 1
ATOM 669 O O . ALA A 1 98 ? -35.867 41.865 3.296 1.00 34.83 111 ALA A O 1
ATOM 671 N N . GLY A 1 99 ? -35.920 42.073 5.462 1.00 32.21 112 GLY A N 1
ATOM 672 C CA . GLY A 1 99 ? -37.104 41.255 5.482 1.00 43.21 112 GLY A CA 1
ATOM 673 C C . GLY A 1 99 ? -38.215 41.794 4.561 1.00 41.12 112 GLY A C 1
ATOM 674 O O . GLY A 1 99 ? -38.434 42.989 4.465 1.00 35.62 112 GLY A O 1
ATOM 675 N N . ARG A 1 100 ? -38.936 40.930 3.880 1.00 37.87 113 ARG A N 1
ATOM 676 C CA . ARG A 1 100 ? -40.187 41.391 3.304 1.00 38.52 113 ARG A CA 1
ATOM 677 C C . ARG A 1 100 ? -41.160 41.963 4.398 1.00 32.64 113 ARG A C 1
ATOM 678 O O . ARG A 1 100 ? -41.855 42.935 4.179 1.00 34.16 113 ARG A O 1
ATOM 686 N N . TRP A 1 101 ? -41.142 41.377 5.597 1.00 27.49 114 TRP A N 1
ATOM 687 C CA . TRP A 1 101 ? -42.032 41.720 6.688 1.00 25.85 114 TRP A CA 1
ATOM 688 C C . TRP A 1 101 ? -41.217 42.038 7.943 1.00 23.56 114 TRP A C 1
ATOM 689 O O . TRP A 1 101 ? -40.127 41.554 8.137 1.00 24.08 114 TRP A O 1
ATOM 700 N N . ASN A 1 102 ? -41.744 42.890 8.794 1.00 21.54 115 ASN A N 1
ATOM 701 C CA . ASN A 1 102 ? -40.956 43.373 9.923 1.00 24.01 115 ASN A CA 1
ATOM 702 C C . ASN A 1 102 ? -41.026 42.418 11.123 1.00 21.12 115 ASN A C 1
ATOM 703 O O . ASN A 1 102 ? -41.574 42.754 12.164 1.00 20.71 115 ASN A O 1
ATOM 708 N N . LEU A 1 103 ? -40.414 41.240 10.993 1.00 21.45 116 LEU A N 1
ATOM 709 C CA . LEU A 1 103 ? -40.589 40.143 12.013 1.00 22.05 116 LEU A CA 1
ATOM 710 C C . LEU A 1 103 ? -40.054 40.517 13.372 1.00 21.18 116 LEU A C 1
ATOM 711 O O . LEU A 1 103 ? -40.539 40.086 14.365 1.00 20.29 116 LEU A O 1
ATOM 716 N N . GLY A 1 104 ? -39.071 41.404 13.439 1.00 21.86 117 GLY A N 1
ATOM 717 C CA . GLY A 1 104 ? -38.543 41.778 14.738 1.00 21.17 117 GLY A CA 1
ATOM 718 C C . GLY A 1 104 ? -39.556 42.492 15.573 1.00 20.18 117 GLY A C 1
ATOM 719 O O . GLY A 1 104 ? -39.386 42.644 16.797 1.00 20.95 117 GLY A O 1
ATOM 720 N N . ALA A 1 105 ? -40.609 42.995 14.918 1.00 21.13 118 ALA A N 1
ATOM 721 C CA . ALA A 1 105 ? -41.672 43.619 15.628 1.00 23.82 118 ALA A CA 1
ATOM 722 C C . ALA A 1 105 ? -42.362 42.607 16.521 1.00 25.87 118 ALA A C 1
ATOM 723 O O . ALA A 1 105 ? -43.054 43.009 17.428 1.00 32.76 118 ALA A O 1
ATOM 725 N N . LEU A 1 106 ? -42.174 41.313 16.277 1.00 22.78 119 LEU A N 1
ATOM 726 C CA . LEU A 1 106 ? -42.871 40.311 17.126 1.00 21.98 119 LEU A CA 1
ATOM 727 C C . LEU A 1 106 ? -42.108 40.012 18.469 1.00 25.53 119 LEU A C 1
ATOM 728 O O . LEU A 1 106 ? -42.637 39.346 19.357 1.00 23.72 119 LEU A O 1
ATOM 733 N N . TYR A 1 107 ? -40.897 40.537 18.626 1.00 22.42 120 TYR A N 1
ATOM 734 C CA . TYR A 1 107 ? -40.061 40.234 19.812 1.00 23.48 120 TYR A CA 1
ATOM 735 C C . TYR A 1 107 ? -40.733 40.623 21.087 1.00 23.89 120 TYR A C 1
ATOM 736 O O . TYR A 1 107 ? -40.443 40.076 22.096 1.00 21.50 120 TYR A O 1
ATOM 745 N N . LEU A 1 108 ? -41.636 41.589 21.052 1.00 22.88 121 LEU A N 1
ATOM 746 C CA . LEU A 1 108 ? -42.270 42.078 22.242 1.00 26.27 121 LEU A CA 1
ATOM 747 C C . LEU A 1 108 ? -43.626 41.428 22.601 1.00 29.10 121 LEU A C 1
ATOM 748 O O . LEU A 1 108 ? -44.223 41.749 23.615 1.00 29.65 121 LEU A O 1
ATOM 753 N N . LEU A 1 109 ? -44.086 40.515 21.787 1.00 24.90 122 LEU A N 1
ATOM 754 C CA . LEU A 1 109 ? -45.289 39.760 22.078 1.00 27.49 122 LEU A CA 1
ATOM 755 C C . LEU A 1 109 ? -45.174 39.131 23.466 1.00 29.07 122 LEU A C 1
ATOM 756 O O . LEU A 1 109 ? -44.220 38.423 23.699 1.00 27.07 122 LEU A O 1
ATOM 761 N N . PRO A 1 110 ? -46.152 39.348 24.370 1.00 30.70 123 PRO A N 1
ATOM 762 C CA . PRO A 1 110 ? -46.144 38.608 25.638 1.00 32.81 123 PRO A CA 1
ATOM 763 C C . PRO A 1 110 ? -46.095 37.097 25.448 1.00 27.84 123 PRO A C 1
ATOM 764 O O . PRO A 1 110 ? -45.433 36.462 26.226 1.00 29.50 123 PRO A O 1
ATOM 768 N N . GLU A 1 111 ? -46.641 36.551 24.356 1.00 27.45 124 GLU A N 1
ATOM 769 C CA . GLU A 1 111 ? -46.484 35.091 24.087 1.00 28.57 124 GLU A CA 1
ATOM 770 C C . GLU A 1 111 ? -45.036 34.605 24.148 1.00 30.40 124 GLU A C 1
ATOM 771 O O . GLU A 1 111 ? -44.775 33.437 24.397 1.00 30.63 124 GLU A O 1
ATOM 777 N N . LEU A 1 112 ? -44.082 35.477 23.861 1.00 32.60 125 LEU A N 1
ATOM 778 C CA . LEU A 1 112 ? -42.671 35.077 23.892 1.00 34.75 125 LEU A CA 1
ATOM 779 C C . LEU A 1 112 ? -42.107 34.874 25.279 1.00 38.16 125 LEU A C 1
ATOM 780 O O . LEU A 1 112 ? -40.978 34.350 25.414 1.00 36.46 125 LEU A O 1
ATOM 785 N N . ARG A 1 113 ? -42.875 35.259 26.294 1.00 40.75 126 ARG A N 1
ATOM 786 C CA . ARG A 1 113 ? -42.437 35.114 27.671 1.00 40.22 126 ARG A CA 1
ATOM 787 C C . ARG A 1 113 ? -42.708 33.692 28.239 1.00 42.25 126 ARG A C 1
ATOM 788 O O . ARG A 1 113 ? -42.134 33.326 29.255 1.00 43.15 126 ARG A O 1
ATOM 790 N N . THR A 1 114 ? -43.472 32.858 27.540 1.00 40.30 127 THR A N 1
ATOM 791 C CA . THR A 1 114 ? -43.757 31.485 27.985 1.00 39.80 127 THR A CA 1
ATOM 792 C C . THR A 1 114 ? -42.623 30.476 27.796 1.00 42.50 127 THR A C 1
ATOM 793 O O . THR A 1 114 ? -41.778 30.602 26.883 1.00 36.82 127 THR A O 1
ATOM 797 N N . ASP A 1 115 ? -42.641 29.418 28.612 1.00 38.73 128 ASP A N 1
ATOM 798 C CA . ASP A 1 115 ? -41.697 28.313 28.444 1.00 36.99 128 ASP A CA 1
ATOM 799 C C . ASP A 1 115 ? -41.651 27.825 27.020 1.00 34.64 128 ASP A C 1
ATOM 800 O O . ASP A 1 115 ? -40.605 27.374 26.546 1.00 35.87 128 ASP A O 1
ATOM 805 N N . ARG A 1 116 ? -42.763 27.931 26.300 1.00 34.11 129 ARG A N 1
ATOM 806 C CA . ARG A 1 116 ? -42.790 27.481 24.898 1.00 29.99 129 ARG A CA 1
ATOM 807 C C . ARG A 1 116 ? -41.688 28.133 24.088 1.00 27.61 129 ARG A C 1
ATOM 808 O O . ARG A 1 116 ? -41.153 27.515 23.180 1.00 28.27 129 ARG A O 1
ATOM 816 N N . PHE A 1 117 ? -41.413 29.401 24.358 1.00 27.88 130 PHE A N 1
ATOM 817 C CA . PHE A 1 117 ? -40.368 30.192 23.587 1.00 28.22 130 PHE A CA 1
ATOM 818 C C . PHE A 1 117 ? -39.081 30.523 24.334 1.00 30.68 130 PHE A C 1
ATOM 819 O O . PHE A 1 117 ? -38.312 31.421 23.929 1.00 29.24 130 PHE A O 1
ATOM 827 N N . ALA A 1 118 ? -38.794 29.751 25.377 1.00 33.66 131 ALA A N 1
ATOM 828 C CA . ALA A 1 118 ? -37.498 29.856 26.091 1.00 33.21 131 ALA 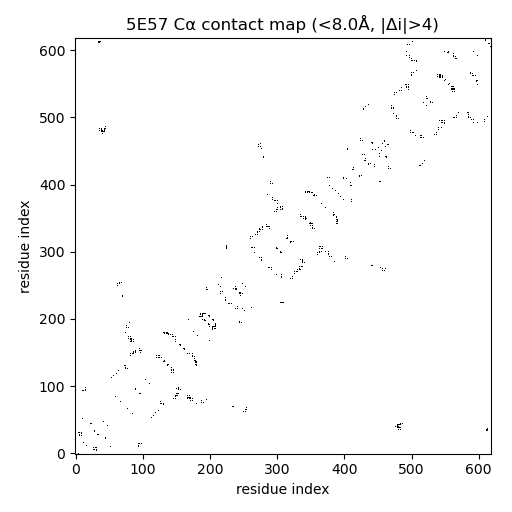A CA 1
ATOM 829 C C . ALA A 1 118 ? -36.327 29.665 25.177 1.00 30.99 131 ALA A C 1
ATOM 830 O O . ALA A 1 118 ? -35.300 30.350 25.291 1.00 28.62 131 ALA A O 1
ATOM 832 N N . PRO A 1 119 ? -36.430 28.702 24.272 1.00 31.97 132 PRO A N 1
ATOM 833 C CA . PRO A 1 119 ? -35.210 28.482 23.496 1.00 30.62 132 PRO A CA 1
ATOM 834 C C . PRO A 1 119 ? -34.862 29.693 22.597 1.00 30.33 132 PRO A C 1
ATOM 835 O O . PRO A 1 119 ? -33.702 30.112 22.488 1.00 28.84 132 PRO A O 1
ATOM 839 N N . PHE A 1 120 ? -35.851 30.212 21.890 1.00 26.66 133 PHE A N 1
ATOM 840 C CA . PHE A 1 120 ? -35.624 31.423 21.105 1.00 25.66 133 PHE A CA 1
ATOM 841 C C . PHE A 1 120 ? -35.087 32.559 22.026 1.00 22.00 133 PHE A C 1
ATOM 842 O O . PHE A 1 120 ? -34.084 33.196 21.704 1.00 23.17 133 PHE A O 1
ATOM 850 N N . ARG A 1 121 ? -35.723 32.794 23.171 1.00 22.16 134 ARG A N 1
ATOM 851 C CA . ARG A 1 121 ? -35.217 33.805 24.135 1.00 25.22 134 ARG A CA 1
ATOM 852 C C . ARG A 1 121 ? -33.762 33.645 24.431 1.00 24.34 134 ARG A C 1
ATOM 853 O O . ARG A 1 121 ? -33.011 34.662 24.425 1.00 21.24 134 ARG A O 1
ATOM 861 N N . ARG A 1 122 ? -33.340 32.398 24.694 1.00 22.28 135 ARG A N 1
ATOM 862 C CA . ARG A 1 122 ? -31.915 32.092 25.020 1.00 21.75 135 ARG A CA 1
ATOM 863 C C . ARG A 1 122 ? -31.023 32.371 23.823 1.00 22.53 135 ARG A C 1
ATOM 864 O O . ARG A 1 122 ? -29.932 32.852 23.947 1.00 22.01 135 ARG A O 1
ATOM 866 N N . ARG A 1 123 ? -31.490 32.084 22.631 1.00 23.19 136 ARG A N 1
ATOM 867 C CA . ARG A 1 123 ? -30.703 32.368 21.480 1.00 24.88 136 ARG A CA 1
ATOM 868 C C . ARG A 1 123 ? -30.479 33.865 21.256 1.00 22.03 136 ARG A C 1
ATOM 869 O O . ARG A 1 123 ? -29.391 34.288 20.910 1.00 22.90 136 ARG A O 1
ATOM 877 N N . ARG A 1 124 ? -31.547 34.639 21.318 1.00 22.29 137 ARG A N 1
ATOM 878 C CA . ARG A 1 124 ? -31.445 36.040 21.125 1.00 22.24 137 ARG A CA 1
ATOM 879 C C . ARG A 1 124 ? -30.604 36.612 22.245 1.00 24.51 137 ARG A C 1
ATOM 880 O O . ARG A 1 124 ? -29.791 37.506 22.000 1.00 23.89 137 ARG A O 1
ATOM 888 N N . ALA A 1 125 ? -30.790 36.131 23.490 1.00 25.10 138 ALA A N 1
ATOM 889 C CA . ALA A 1 125 ? -29.916 36.591 24.574 1.00 26.43 138 ALA A CA 1
ATOM 890 C C . ALA A 1 125 ? -28.397 36.299 24.332 1.00 24.52 138 ALA A C 1
ATOM 891 O O . ALA A 1 125 ? -27.560 37.088 24.686 1.00 23.07 138 ALA A O 1
ATOM 893 N N . GLU A 1 126 ? -28.067 35.192 23.690 1.00 27.60 139 GLU A N 1
ATOM 894 C CA . GLU A 1 126 ? -26.674 34.889 23.248 1.00 29.05 139 GLU A CA 1
ATOM 895 C C . GLU A 1 126 ? -26.174 35.863 22.180 1.00 24.83 139 GLU A C 1
ATOM 896 O O . GLU A 1 126 ? -24.981 36.243 22.124 1.00 20.32 139 GLU A O 1
ATOM 902 N N . LEU A 1 127 ? -27.078 36.287 21.309 1.00 22.56 140 LEU A N 1
ATOM 903 C CA . LEU A 1 127 ? -26.685 37.304 20.331 1.00 23.57 140 LEU A CA 1
ATOM 904 C C . LEU A 1 127 ? -26.341 38.5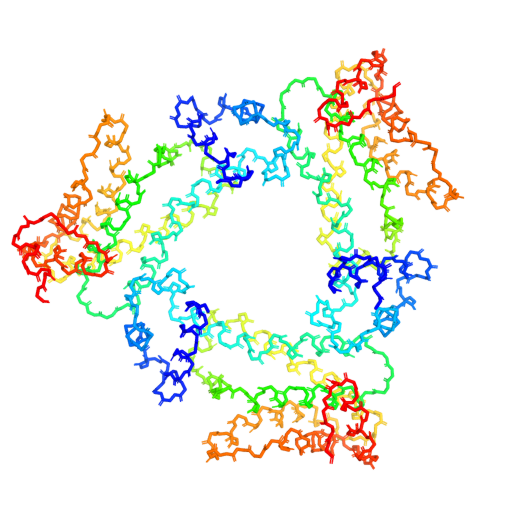76 21.049 1.00 22.07 140 LEU A C 1
ATOM 905 O O . LEU A 1 127 ? -25.265 39.242 20.792 1.00 21.75 140 LEU A O 1
ATOM 910 N N . ARG A 1 128 ? -27.247 38.914 21.975 1.00 23.53 141 ARG A N 1
ATOM 911 C CA . ARG A 1 128 ? -27.057 40.099 22.801 1.00 22.27 141 ARG A CA 1
ATOM 912 C C . ARG A 1 128 ? -25.756 40.047 23.577 1.00 20.78 141 ARG A C 1
ATOM 913 O O . ARG A 1 128 ? -25.022 41.055 23.683 1.00 19.67 141 ARG A O 1
ATOM 921 N N . SER A 1 129 ? -25.454 38.866 24.096 1.00 20.74 142 SER A N 1
ATOM 922 C CA . SER A 1 129 ? -24.261 38.692 24.900 1.00 22.11 142 SER A CA 1
ATOM 923 C C . SER A 1 129 ? -23.028 38.781 23.999 1.00 21.29 142 SER A C 1
ATOM 924 O O . SER A 1 129 ? -21.967 39.319 24.423 1.00 20.34 142 SER A O 1
ATOM 927 N N . ALA A 1 130 ? -23.135 38.304 22.743 1.00 20.11 143 ALA A N 1
ATOM 928 C CA . ALA A 1 130 ? -22.024 38.418 21.869 1.00 20.34 143 ALA A CA 1
ATOM 929 C C . ALA A 1 130 ? -21.733 39.864 21.566 1.00 21.52 143 ALA A C 1
ATOM 930 O O . ALA A 1 130 ? -20.593 40.280 21.514 1.00 26.23 143 ALA A O 1
ATOM 932 N N . TYR A 1 131 ? -22.765 40.642 21.293 1.00 22.80 144 TYR A N 1
ATOM 933 C CA . TYR A 1 131 ? -22.580 42.054 21.049 1.00 22.02 144 TYR A CA 1
ATOM 934 C C . TYR A 1 131 ? -21.920 42.725 22.204 1.00 21.33 144 TYR A C 1
ATOM 935 O O . TYR A 1 131 ? -21.026 43.547 22.027 1.00 20.45 144 TYR A O 1
ATOM 944 N N . ARG A 1 132 ? -22.393 42.423 23.420 1.00 22.73 145 ARG A N 1
ATOM 945 C CA . ARG A 1 132 ? -21.879 43.130 24.570 1.00 24.91 145 ARG A CA 1
ATOM 946 C C . ARG A 1 132 ? -20.363 42.833 24.790 1.00 24.82 145 ARG A C 1
ATOM 947 O O . ARG A 1 132 ? -19.598 43.748 25.199 1.00 24.16 145 ARG A O 1
ATOM 955 N N . SER A 1 133 ? -19.960 41.573 24.552 1.00 23.97 146 SER A N 1
ATOM 956 C CA . SER A 1 133 ? -18.552 41.207 24.600 1.00 25.44 146 SER A CA 1
ATOM 957 C C . SER A 1 133 ? -17.753 41.968 23.602 1.00 22.87 146 SER A C 1
ATOM 958 O O . SER A 1 133 ? -16.758 42.516 23.978 1.00 22.27 146 SER A O 1
ATOM 961 N N . LEU A 1 134 ? -18.150 41.969 22.316 1.00 24.05 147 LEU A N 1
ATOM 962 C CA . LEU A 1 134 ? -17.412 42.755 21.327 1.00 24.03 147 LEU A CA 1
ATOM 963 C C . LEU A 1 134 ? -17.391 44.207 21.710 1.00 21.51 147 LEU A C 1
ATOM 964 O O . LEU A 1 134 ? -16.327 44.844 21.695 1.00 21.91 147 LEU A O 1
ATOM 969 N N . ALA A 1 135 ? -18.546 44.750 22.087 1.00 21.97 148 ALA A N 1
ATOM 970 C CA . ALA A 1 135 ? -18.599 46.162 22.458 1.00 23.14 148 ALA A CA 1
ATOM 971 C C . ALA A 1 135 ? -17.780 46.533 23.724 1.00 24.25 148 ALA A C 1
ATOM 972 O O . ALA A 1 135 ? -17.205 47.629 23.822 1.00 24.54 148 ALA A O 1
ATOM 974 N N . ALA A 1 136 ? -17.755 45.655 24.699 1.00 26.97 149 ALA A N 1
ATOM 975 C CA . ALA A 1 136 ? -16.945 45.913 25.908 1.00 28.19 149 ALA A CA 1
ATOM 976 C C . ALA A 1 136 ? -15.442 45.955 25.525 1.00 28.77 149 ALA A C 1
ATOM 977 O O . ALA A 1 136 ? -14.671 46.724 26.095 1.00 29.10 149 ALA A O 1
ATOM 979 N N . ALA A 1 137 ? -15.045 45.182 24.515 1.00 27.49 150 ALA A N 1
ATOM 980 C CA . ALA A 1 137 ? -13.647 45.229 24.054 1.00 29.81 150 ALA A CA 1
ATOM 981 C C . ALA A 1 137 ? -13.380 46.532 23.242 1.00 29.68 150 ALA A C 1
ATOM 982 O O . ALA A 1 137 ? -12.271 47.100 23.289 1.00 27.24 150 ALA A O 1
ATOM 984 N N . VAL A 1 138 ? -14.385 47.053 22.527 1.00 26.58 151 VAL A N 1
ATOM 985 C CA . VAL A 1 138 ? -14.153 48.290 21.769 1.00 26.74 151 VAL A CA 1
ATOM 986 C C . VAL A 1 138 ? -13.976 49.424 22.768 1.00 27.75 151 VAL A C 1
ATOM 987 O O . VAL A 1 138 ? -13.101 50.312 22.618 1.00 28.72 151 VAL A O 1
ATOM 991 N N . ILE A 1 139 ? -14.823 49.386 23.789 1.00 25.43 152 ILE A N 1
ATOM 992 C CA . ILE A 1 139 ? -14.737 50.320 24.876 1.00 31.05 152 ILE A CA 1
ATOM 993 C C . ILE A 1 139 ? -13.341 50.335 25.535 1.00 32.86 152 ILE A C 1
ATOM 994 O O . ILE A 1 139 ? -12.780 51.419 25.735 1.00 31.05 152 ILE A O 1
ATOM 999 N N . ALA A 1 140 ? -12.818 49.156 25.900 1.00 33.98 153 ALA A N 1
ATOM 1000 C CA . ALA A 1 140 ? -11.510 49.071 26.539 1.00 35.06 153 ALA A CA 1
ATOM 1001 C C . ALA A 1 140 ? -10.441 49.649 25.613 1.00 32.96 153 ALA A C 1
ATOM 1002 O O . ALA A 1 140 ? -9.666 50.469 26.045 1.00 35.83 153 ALA A O 1
ATOM 1004 N N . GLU A 1 141 ? -10.450 49.254 24.337 1.00 32.13 154 GLU A N 1
ATOM 1005 C CA . GLU A 1 141 ? -9.491 49.719 23.348 1.00 31.73 154 GLU A CA 1
ATOM 1006 C C . GLU A 1 141 ? -9.507 51.216 23.076 1.00 36.12 154 GLU A C 1
ATOM 1007 O O . GLU A 1 141 ? -8.487 51.745 22.661 1.00 36.05 154 GLU A O 1
ATOM 1009 N N . CYS A 1 142 ? -10.622 51.909 23.314 1.00 34.34 155 CYS A N 1
ATOM 1010 C CA A CYS A 1 142 ? -10.676 53.330 22.939 0.50 35.37 155 CYS A CA 1
ATOM 1011 C CA B CYS A 1 142 ? -10.808 53.327 22.943 0.50 33.94 155 CYS A CA 1
ATOM 1012 C C . CYS A 1 142 ? -10.885 54.237 24.139 1.00 34.33 155 CYS A C 1
ATOM 1013 O O . CYS A 1 142 ? -10.934 55.437 23.979 1.00 39.39 155 CYS A O 1
ATOM 1018 N N . GLY A 1 143 ? -10.958 53.651 25.332 1.00 36.65 156 GLY A N 1
ATOM 1019 C CA . GLY A 1 143 ? -11.109 54.407 26.533 1.00 36.83 156 GLY A CA 1
ATOM 1020 C C . GLY A 1 143 ? -12.484 55.047 26.580 1.00 39.45 156 GLY A C 1
ATOM 1021 O O . GLY A 1 143 ? -12.623 56.169 27.051 1.00 35.70 156 GLY A O 1
ATOM 1022 N N . GLY A 1 144 ? -13.515 54.319 26.126 1.00 39.47 157 GLY A N 1
ATOM 1023 C CA . GLY A 1 144 ? -14.888 54.868 26.069 1.00 35.69 157 GLY A CA 1
ATOM 1024 C C . GLY A 1 144 ? -15.694 54.542 27.326 1.00 36.59 157 GLY A C 1
ATOM 1025 O O . GLY A 1 144 ? -15.137 54.077 28.303 1.00 29.72 157 GLY A O 1
ATOM 1026 N N . PRO A 1 145 ? -17.023 54.791 27.304 1.00 32.83 158 PRO A N 1
ATOM 1027 C CA . PRO A 1 145 ? -17.846 54.626 28.510 1.00 32.05 158 PRO A CA 1
ATOM 1028 C C . PRO A 1 145 ? -18.265 53.200 28.826 1.00 34.45 158 PRO A C 1
ATOM 1029 O O . PRO A 1 145 ? -19.051 52.614 28.119 1.00 32.01 158 PRO A O 1
ATOM 1033 N N . PRO A 1 146 ? -17.757 52.632 29.926 1.00 37.02 159 PRO A N 1
ATOM 1034 C CA . PRO A 1 146 ? -18.010 51.221 30.159 1.00 35.27 159 PRO A CA 1
ATOM 1035 C C . PRO A 1 146 ? -19.486 50.857 30.171 1.00 33.73 159 PRO A C 1
ATOM 1036 O O . PRO A 1 146 ? -19.853 49.725 29.843 1.00 30.82 159 PRO A O 1
ATOM 1040 N N . GLU A 1 147 ? -20.331 51.825 30.480 1.00 30.98 160 GLU A N 1
ATOM 1041 C CA . GLU A 1 147 ? -21.733 51.578 30.664 1.00 30.07 160 GLU A CA 1
ATOM 1042 C C . GLU A 1 147 ? -22.482 51.438 29.329 1.00 29.32 160 GLU A C 1
ATOM 1043 O O . GLU A 1 147 ? -23.616 50.999 29.325 1.00 27.49 160 GLU A O 1
ATOM 1045 N N . ALA A 1 148 ? -21.854 51.750 28.200 1.00 27.45 161 ALA A N 1
ATOM 1046 C CA . ALA A 1 148 ? -22.548 51.772 26.940 1.00 25.36 161 ALA A CA 1
ATOM 1047 C C . ALA A 1 148 ? -22.609 50.423 26.246 1.00 24.66 161 ALA A C 1
ATOM 1048 O O . ALA A 1 148 ? -23.051 50.342 25.106 1.00 25.99 161 ALA A O 1
ATOM 1050 N N . ASP A 1 149 ? -22.114 49.359 26.858 1.00 24.03 162 ASP A N 1
ATOM 1051 C CA . ASP A 1 149 ? -21.878 48.156 26.108 1.00 23.40 162 ASP A CA 1
ATOM 1052 C C . ASP A 1 149 ? -23.087 47.444 25.536 1.00 23.08 162 ASP A C 1
ATOM 1053 O O . ASP A 1 149 ? -22.906 46.610 24.695 1.00 25.65 162 ASP A O 1
ATOM 1058 N N . ASP A 1 150 ? -24.308 47.743 25.981 1.00 26.00 163 ASP A N 1
ATOM 1059 C CA . ASP A 1 150 ? -25.582 47.183 25.365 1.00 24.64 163 ASP A CA 1
ATOM 1060 C C . ASP A 1 150 ? -26.108 47.996 24.192 1.00 24.99 163 ASP A C 1
ATOM 1061 O O . ASP A 1 150 ? -26.955 47.490 23.419 1.00 26.80 163 ASP A O 1
ATOM 1066 N N . LEU A 1 151 ? -25.577 49.216 24.002 1.00 25.44 164 LEU A N 1
ATOM 1067 C CA . LEU A 1 151 ? -26.168 50.128 23.081 1.00 23.19 164 LEU A CA 1
ATOM 1068 C C . LEU A 1 151 ? -25.985 49.737 21.612 1.00 22.52 164 LEU A C 1
ATOM 1069 O O . LEU A 1 151 ? -26.899 49.944 20.832 1.00 23.21 164 LEU A O 1
ATOM 1074 N N . PRO A 1 152 ? -24.902 49.059 21.245 1.00 21.54 165 PRO A N 1
ATOM 1075 C CA . PRO A 1 152 ? -24.858 48.686 19.814 1.00 22.36 165 PRO A CA 1
ATOM 1076 C C . PRO A 1 152 ? -25.914 47.678 19.443 1.00 21.71 165 PRO A C 1
ATOM 1077 O O . PRO A 1 152 ? -26.528 47.763 18.333 1.00 18.62 165 PRO A O 1
ATOM 1081 N N . PHE A 1 153 ? -26.199 46.771 20.383 1.00 20.45 166 PHE A N 1
ATOM 1082 C CA . PHE A 1 153 ? -27.338 45.827 20.180 1.00 20.38 166 PHE A CA 1
ATOM 1083 C C . PHE A 1 153 ? -28.636 46.583 20.040 1.00 19.25 166 PHE A C 1
ATOM 1084 O O . PHE A 1 153 ? -29.423 46.305 19.142 1.00 20.57 166 PHE A O 1
ATOM 1092 N N . ARG A 1 154 ? -28.870 47.500 20.913 1.00 22.56 167 ARG A N 1
ATOM 1093 C CA . ARG A 1 154 ? -30.126 48.257 20.886 1.00 23.64 167 ARG A CA 1
ATOM 1094 C C . ARG A 1 154 ? -30.256 49.098 19.607 1.00 22.14 167 ARG A C 1
ATOM 1095 O O . ARG A 1 154 ? -31.336 49.156 19.041 1.00 23.43 167 ARG A O 1
ATOM 1103 N N . LEU A 1 155 ? -29.161 49.678 19.129 1.00 20.74 168 LEU A N 1
ATOM 1104 C CA . LEU A 1 155 ? -29.133 50.413 17.847 1.00 22.41 168 LEU A CA 1
ATOM 1105 C C . LEU A 1 155 ? -29.449 49.549 16.676 1.00 20.88 168 LEU A C 1
ATOM 1106 O O . LEU A 1 155 ? -30.243 49.925 15.802 1.00 17.40 168 LEU A O 1
ATOM 1111 N N . VAL A 1 156 ? -28.973 48.314 16.694 1.00 19.97 169 VAL A N 1
ATOM 1112 C CA . VAL A 1 156 ? -29.321 47.395 15.598 1.00 18.20 169 VAL A CA 1
ATOM 1113 C C . VAL A 1 156 ? -30.779 47.027 15.577 1.00 18.63 169 VAL A C 1
ATOM 1114 O O . VAL A 1 156 ? -31.445 47.022 14.477 1.00 18.74 169 VAL A O 1
ATOM 1118 N N . GLU A 1 157 ? -31.311 46.733 16.764 1.00 17.79 170 GLU A N 1
ATOM 1119 C CA . GLU A 1 157 ? -32.720 46.395 16.898 1.00 18.92 170 GLU A CA 1
ATOM 1120 C C . GLU A 1 157 ? -33.622 47.601 16.623 1.00 16.70 170 GLU A C 1
ATOM 1121 O O . GLU A 1 157 ? -34.779 47.430 16.248 1.00 16.20 170 GLU A O 1
ATOM 1127 N N . SER A 1 158 ? -33.086 48.809 16.727 1.00 15.59 171 SER A N 1
ATOM 1128 C CA . SER A 1 158 ? -33.899 49.979 16.407 1.00 16.97 171 SER A CA 1
ATOM 1129 C C . SER A 1 158 ? -34.366 50.006 14.974 1.00 18.26 171 SER A C 1
ATOM 1130 O O . SER A 1 158 ? -35.349 50.684 14.623 1.00 20.75 171 SER A O 1
ATOM 1133 N N . VAL A 1 159 ? -33.750 49.247 14.106 1.00 19.60 172 VAL A N 1
ATOM 1134 C CA . VAL A 1 159 ? -34.240 49.269 12.687 1.00 22.48 172 VAL A CA 1
ATOM 1135 C C . VAL A 1 159 ? -35.697 48.742 12.570 1.00 23.35 172 VAL A C 1
ATOM 1136 O O . VAL A 1 159 ? -36.440 49.109 11.641 1.00 22.51 172 VAL A O 1
ATOM 1140 N N . ILE A 1 160 ? -36.056 47.876 13.515 1.00 20.34 173 ILE A N 1
ATOM 1141 C CA . ILE A 1 160 ? -37.392 47.316 13.622 1.00 22.65 173 ILE A CA 1
ATOM 1142 C C . ILE A 1 160 ? -38.396 48.464 13.868 1.00 20.46 173 ILE A C 1
ATOM 1143 O O . ILE A 1 160 ? -39.390 48.570 13.151 1.00 19.80 173 ILE A O 1
ATOM 1148 N N . ASN A 1 161 ? -38.073 49.335 14.792 1.00 20.50 174 ASN A N 1
ATOM 1149 C CA . ASN A 1 161 ? -38.877 50.528 15.028 1.00 21.71 174 ASN A CA 1
ATOM 1150 C C . ASN A 1 161 ? -38.898 51.468 13.806 1.00 22.64 174 ASN A C 1
ATOM 1151 O O . ASN A 1 161 ? -39.927 52.046 13.504 1.00 23.29 174 ASN A O 1
ATOM 1156 N N . SER A 1 162 ? -37.776 51.628 13.099 1.00 23.54 175 SER A N 1
ATOM 1157 C CA . SER A 1 162 ? -37.729 52.466 11.869 1.00 26.02 175 SER A CA 1
ATOM 1158 C C . SER A 1 162 ? -38.658 51.929 10.789 1.00 27.02 175 SER A C 1
ATOM 1159 O O . SER A 1 162 ? -39.387 52.692 10.159 1.00 23.41 175 SER A O 1
ATOM 1162 N N . ARG A 1 163 ? -38.640 50.607 10.589 1.00 24.47 176 ARG A N 1
ATOM 1163 C CA . ARG A 1 163 ? -39.517 49.962 9.609 1.00 25.56 176 ARG A CA 1
ATOM 1164 C C . ARG A 1 163 ? -41.023 50.157 9.902 1.00 26.06 176 ARG A C 1
ATOM 1165 O O . ARG A 1 163 ? -41.851 50.204 8.992 1.00 23.23 176 ARG A O 1
ATOM 1173 N N . SER A 1 164 ? -41.340 50.216 11.191 1.00 22.14 177 SER A N 1
ATOM 1174 C CA . SER A 1 164 ? -42.655 50.377 11.634 1.00 24.83 177 SER A CA 1
ATOM 1175 C C . SER A 1 164 ? -43.122 51.799 11.361 1.00 25.41 177 SER A C 1
ATOM 1176 O O . SER A 1 164 ? -44.265 51.996 11.003 1.00 23.82 177 SER A O 1
ATOM 1179 N N . ASP A 1 165 ? -42.245 52.756 11.618 1.00 22.33 178 ASP A N 1
ATOM 1180 C CA . ASP A 1 165 ? -42.572 54.175 11.419 1.00 24.61 178 ASP A CA 1
ATOM 1181 C C . ASP A 1 165 ? -42.582 54.556 9.924 1.00 29.48 178 ASP A C 1
ATOM 1182 O O . ASP A 1 165 ? -43.408 55.364 9.504 1.00 28.56 178 ASP A O 1
ATOM 1187 N N . ASP A 1 166 ? -41.673 53.987 9.138 1.00 28.58 179 ASP A N 1
ATOM 1188 C CA . ASP A 1 166 ? -41.414 54.417 7.771 1.00 31.61 179 ASP A CA 1
ATOM 1189 C C . ASP A 1 166 ? -41.711 53.435 6.651 1.00 31.76 179 ASP A C 1
ATOM 1190 O O . ASP A 1 166 ? -41.433 52.236 6.714 1.00 38.96 179 ASP A O 1
ATOM 1195 N N . ALA A 1 167 ? -42.252 54.003 5.591 1.00 39.20 180 ALA A N 1
ATOM 1196 C CA . ALA A 1 167 ? -42.575 53.274 4.381 1.00 43.00 180 ALA A CA 1
ATOM 1197 C C . ALA A 1 167 ? -41.289 52.831 3.718 1.00 43.91 180 ALA A C 1
ATOM 1198 O O . ALA A 1 167 ? -41.118 51.647 3.387 1.00 41.55 180 ALA A O 1
ATOM 1200 N N . VAL A 1 168 ? -40.387 53.802 3.560 1.00 42.41 181 VAL A N 1
ATOM 1201 C CA . VAL A 1 168 ? -39.071 53.600 2.925 1.00 44.50 181 VAL A CA 1
ATOM 1202 C C . VAL A 1 168 ? -37.957 53.758 3.969 1.00 39.77 181 VAL A C 1
ATOM 1203 O O . VAL A 1 168 ? -37.600 54.879 4.406 1.00 35.99 181 VAL A O 1
ATOM 1205 N N . VAL A 1 169 ? -37.388 52.628 4.357 1.00 33.57 182 VAL A N 1
ATOM 1206 C CA . VAL A 1 169 ? -36.126 52.683 5.101 1.00 35.19 182 VAL A CA 1
ATOM 1207 C C . VAL A 1 169 ? -34.932 52.703 4.070 1.00 32.78 182 VAL A C 1
ATOM 1208 O O . VAL A 1 169 ? -34.693 51.706 3.360 1.00 32.75 182 VAL A O 1
ATOM 1212 N N . PRO A 1 170 ? -34.154 53.797 4.035 1.00 31.38 183 PRO A N 1
ATOM 1213 C CA . PRO A 1 170 ? -33.030 53.944 3.060 1.00 34.61 183 PRO A CA 1
ATOM 1214 C C . PRO A 1 170 ? -32.000 52.796 3.117 1.00 38.51 183 PRO A C 1
ATOM 1215 O O . PRO A 1 170 ? -31.786 52.207 4.197 1.00 32.98 183 PRO A O 1
ATOM 1219 N N . PRO A 1 171 ? -31.375 52.459 1.966 1.00 36.25 184 PRO A N 1
ATOM 1220 C CA . PRO A 1 171 ? -30.423 51.375 2.054 1.00 34.58 184 PRO A CA 1
ATOM 1221 C C . PRO A 1 171 ? -29.198 51.763 2.787 1.00 27.36 184 PRO A C 1
ATOM 1222 O O . PRO A 1 171 ? -28.391 50.899 3.070 1.00 32.50 184 PRO A O 1
ATOM 1226 N N . GLU A 1 172 ? -29.019 53.024 3.149 1.00 24.64 185 GLU A N 1
ATOM 1227 C CA . GLU A 1 172 ? -27.841 53.385 3.921 1.00 26.60 185 GLU A CA 1
ATOM 1228 C C . GLU A 1 172 ? -28.095 53.104 5.403 1.00 25.76 185 GLU A C 1
ATOM 1229 O O . GLU A 1 172 ? -27.196 53.185 6.251 1.00 23.27 185 GLU A O 1
ATOM 1235 N N . GLN A 1 173 ? -29.308 52.718 5.750 1.00 23.08 186 GLN A N 1
ATOM 1236 C CA . GLN A 1 173 ? -29.611 52.716 7.177 1.00 22.99 186 GLN A CA 1
ATOM 1237 C C . GLN A 1 173 ? -28.684 51.816 8.023 1.00 21.67 186 GLN A C 1
ATOM 1238 O O . GLN A 1 173 ? -28.287 52.186 9.139 1.00 22.07 186 GLN A O 1
ATOM 1244 N N . PRO A 1 174 ? -28.391 50.614 7.539 1.00 21.88 187 PRO A N 1
ATOM 1245 C CA . PRO A 1 174 ? -27.434 49.825 8.331 1.00 22.79 187 PRO A CA 1
ATOM 1246 C C . PRO A 1 174 ? -26.122 50.538 8.622 1.00 23.31 187 PRO A C 1
ATOM 1247 O O . PRO A 1 174 ? -25.581 50.379 9.707 1.00 26.00 187 PRO A O 1
ATOM 1251 N N . TRP A 1 175 ? -25.607 51.314 7.656 1.00 25.47 188 TRP A N 1
ATOM 1252 C CA . TRP A 1 175 ? -24.336 51.978 7.790 1.00 23.65 188 TRP A CA 1
ATOM 1253 C C . TRP A 1 175 ? -24.403 53.085 8.752 1.00 23.99 188 TRP A C 1
ATOM 1254 O O . TRP A 1 175 ? -23.421 53.375 9.440 1.00 23.15 188 TRP A O 1
ATOM 1265 N N . VAL A 1 176 ? -25.569 53.718 8.822 1.00 21.74 189 VAL A N 1
ATOM 1266 C CA . VAL A 1 176 ? -25.780 54.798 9.772 1.00 21.17 189 VAL A CA 1
ATOM 1267 C C . VAL A 1 176 ? -25.762 54.237 11.179 1.00 20.53 189 VAL A C 1
ATOM 1268 O O . VAL A 1 176 ? -25.210 54.834 12.108 1.00 21.48 189 VAL A O 1
ATOM 1272 N N . ILE A 1 177 ? -26.385 53.082 11.309 1.00 20.43 190 ILE A N 1
ATOM 1273 C CA . ILE A 1 177 ? -26.418 52.375 12.550 1.00 23.95 190 ILE A CA 1
ATOM 1274 C C . ILE A 1 177 ? -24.997 51.910 12.974 1.00 22.24 190 ILE A C 1
ATOM 1275 O O . ILE A 1 177 ? -24.660 51.973 14.136 1.00 21.94 190 ILE A O 1
ATOM 1280 N N . GLY A 1 178 ? -24.230 51.457 11.990 1.00 19.48 191 GLY A N 1
ATOM 1281 C CA . GLY A 1 178 ? -22.885 51.020 12.173 1.00 21.37 191 GLY A CA 1
ATOM 1282 C C . GLY A 1 178 ? -22.040 52.128 12.729 1.00 21.90 191 GLY A C 1
ATOM 1283 O O . GLY A 1 178 ? -21.348 51.917 13.698 1.00 22.78 191 GLY A O 1
ATOM 1284 N N . GLU A 1 179 ? -22.143 53.337 12.163 1.00 20.24 192 GLU A N 1
ATOM 1285 C CA . GLU A 1 179 ? -21.372 54.431 12.726 1.00 23.39 192 GLU A CA 1
ATOM 1286 C C . GLU A 1 179 ? -21.780 54.797 14.196 1.00 22.18 192 GLU A C 1
ATOM 1287 O O . GLU A 1 179 ? -20.925 54.987 15.049 1.00 20.10 192 GLU A O 1
ATOM 1293 N N . GLY A 1 180 ? -23.083 54.903 14.438 1.00 21.92 193 GLY A N 1
ATOM 1294 C CA . GLY A 1 180 ? -23.590 55.194 15.757 1.00 21.72 193 GLY A CA 1
ATOM 1295 C C . GLY A 1 180 ? -23.187 54.190 16.805 1.00 22.05 193 GLY A C 1
ATOM 1296 O O . GLY A 1 180 ? -22.874 54.574 17.932 1.00 22.12 193 GLY A O 1
ATOM 1297 N N . ALA A 1 181 ? -23.220 52.908 16.437 1.00 20.41 194 ALA A N 1
ATOM 1298 C CA . ALA A 1 181 ? -22.962 51.852 17.392 1.00 23.05 194 ALA A CA 1
ATOM 1299 C C . ALA A 1 181 ? -21.528 51.913 17.859 1.00 23.94 194 ALA A C 1
ATOM 1300 O O . ALA A 1 181 ? -21.252 51.669 19.027 1.00 26.53 194 ALA A O 1
ATOM 1302 N N . LEU A 1 182 ? -20.636 52.329 16.971 1.00 23.96 195 LEU A N 1
ATOM 1303 C CA . LEU A 1 182 ? -19.267 52.648 17.322 1.00 23.06 195 LEU A CA 1
ATOM 1304 C C . LEU A 1 182 ? -19.027 53.978 18.039 1.00 25.30 195 LEU A C 1
ATOM 1305 O O . LEU A 1 182 ? -18.268 53.998 19.039 1.00 24.96 195 LEU A O 1
ATOM 1310 N N . ARG A 1 183 ? -19.702 55.055 17.641 1.00 22.96 196 ARG A N 1
ATOM 1311 C CA . ARG A 1 183 ? -19.572 56.267 18.454 1.00 23.77 196 ARG A CA 1
ATOM 1312 C C . ARG A 1 183 ? -20.017 56.191 19.871 1.00 21.59 196 ARG A C 1
ATOM 1313 O O . ARG A 1 183 ? -19.414 56.853 20.755 1.00 23.28 196 ARG A O 1
ATOM 1321 N N . VAL A 1 184 ? -21.027 55.388 20.155 1.00 19.96 197 VAL A N 1
ATOM 1322 C CA . VAL A 1 184 ? -21.546 55.358 21.528 1.00 20.31 197 VAL A CA 1
ATOM 1323 C C . VAL A 1 184 ? -20.559 54.662 22.405 1.00 21.92 197 VAL A C 1
ATOM 1324 O O . VAL A 1 184 ? -20.638 54.798 23.655 1.00 26.34 197 VAL A O 1
ATOM 1328 N N . LEU A 1 185 ? -19.657 53.911 21.784 1.00 22.43 198 LEU A N 1
ATOM 1329 C CA . LEU A 1 185 ? -18.612 53.233 22.557 1.00 25.37 198 LEU A CA 1
ATOM 1330 C C . LEU A 1 185 ? -17.310 54.027 22.693 1.00 27.30 198 LEU A C 1
ATOM 1331 O O . LEU A 1 185 ? -16.371 53.522 23.254 1.00 29.28 198 LEU A O 1
ATOM 1336 N N . GLY A 1 186 ? -17.251 55.224 22.120 1.00 31.99 199 GLY A N 1
ATOM 1337 C CA . GLY A 1 186 ? -16.083 56.103 22.225 1.00 32.72 199 GLY A CA 1
ATOM 1338 C C . GLY A 1 186 ? -15.173 55.924 21.048 1.00 32.59 199 GLY A C 1
ATOM 1339 O O . GLY A 1 186 ? -14.106 56.464 21.023 1.00 33.60 199 GLY A O 1
ATOM 1340 N N . PHE A 1 187 ? -15.562 55.152 20.060 1.00 33.81 200 PHE A N 1
ATOM 1341 C CA . PHE A 1 187 ? -14.710 55.064 18.885 1.00 37.72 200 PHE A CA 1
ATOM 1342 C C . PHE A 1 187 ? -14.771 56.387 18.114 1.00 42.22 200 PHE A C 1
ATOM 1343 O O . PHE A 1 187 ? -15.861 56.859 17.776 1.00 36.88 200 PHE A O 1
ATOM 1351 N N . ASP A 1 188 ? -13.590 56.954 17.846 1.00 44.31 201 ASP A N 1
ATOM 1352 C CA . ASP A 1 188 ? -13.426 58.168 17.026 1.00 46.99 201 ASP A CA 1
ATOM 1353 C C . ASP A 1 188 ? -12.441 57.939 15.864 1.00 45.34 201 ASP A C 1
ATOM 1354 O O . ASP A 1 188 ? -11.911 58.892 15.340 1.00 47.49 201 ASP A O 1
ATOM 1356 N N . GLY A 1 189 ? -12.161 56.690 15.501 1.00 38.49 202 GLY A N 1
ATOM 1357 C CA . GLY A 1 189 ? -11.248 56.403 14.422 1.00 38.89 202 GLY A CA 1
ATOM 1358 C C . GLY A 1 189 ? -11.751 56.830 13.065 1.00 35.72 202 GLY A C 1
ATOM 1359 O O . GLY A 1 189 ? -12.552 57.746 12.962 1.00 39.73 202 GLY A O 1
ATOM 1360 N N . ASP A 1 190 ? -11.323 56.126 12.026 1.00 34.15 203 ASP A N 1
ATOM 1361 C CA . ASP A 1 190 ? -11.609 56.526 10.638 1.00 37.88 203 ASP A CA 1
ATOM 1362 C C . ASP A 1 190 ? -12.751 55.734 10.013 1.00 31.30 203 ASP A C 1
ATOM 1363 O O . ASP A 1 190 ? -12.546 54.612 9.543 1.00 32.85 203 ASP A O 1
ATOM 1368 N N . PHE A 1 191 ? -13.921 56.355 9.892 1.00 30.26 204 PHE A N 1
ATOM 1369 C CA . PHE A 1 191 ? -15.117 55.611 9.500 1.00 30.04 204 PHE A CA 1
ATOM 1370 C C . PHE A 1 191 ? -15.175 55.236 8.089 1.00 29.67 204 PHE A C 1
ATOM 1371 O O . PHE A 1 191 ? -15.819 54.273 7.745 1.00 32.06 204 PHE A O 1
ATOM 1379 N N . ALA A 1 192 ? -14.470 55.941 7.224 1.00 29.51 205 ALA A N 1
ATOM 1380 C CA . ALA A 1 192 ? -14.389 55.484 5.831 1.00 30.37 205 ALA A CA 1
ATOM 1381 C C . ALA A 1 192 ? -13.578 54.199 5.709 1.00 30.61 205 ALA A C 1
ATOM 1382 O O . ALA A 1 192 ? -13.976 53.186 5.070 1.00 32.40 205 ALA A O 1
ATOM 1384 N N . GLU A 1 193 ? -12.407 54.218 6.310 1.00 31.73 206 GLU A N 1
ATOM 1385 C CA . GLU A 1 193 ? -11.597 52.989 6.357 1.00 35.05 206 GLU A CA 1
ATOM 1386 C C . GLU A 1 193 ? -12.402 51.792 6.954 1.00 30.70 206 GLU A C 1
ATOM 1387 O O . GLU A 1 193 ? -12.395 50.689 6.422 1.00 31.02 206 GLU A O 1
ATOM 1393 N N . LEU A 1 194 ? -13.045 52.041 8.094 1.00 28.93 207 LEU A N 1
ATOM 1394 C CA . LEU A 1 194 ? -13.816 51.041 8.781 1.00 29.67 207 LEU A CA 1
ATOM 1395 C C . LEU A 1 194 ? -14.914 50.508 7.847 1.00 28.92 207 LEU A C 1
ATOM 1396 O O . LEU A 1 194 ? -15.042 49.277 7.612 1.00 27.11 207 LEU A O 1
ATOM 1401 N N . ALA A 1 195 ? -15.671 51.426 7.237 1.00 23.94 208 ALA A N 1
ATOM 1402 C CA . ALA A 1 195 ? -16.701 50.980 6.305 1.00 26.82 208 ALA A CA 1
ATOM 1403 C C . ALA A 1 195 ? -16.141 50.145 5.267 1.00 26.83 208 ALA A C 1
ATOM 1404 O O . ALA A 1 195 ? -16.777 49.185 4.846 1.00 25.38 208 ALA A O 1
ATOM 1406 N N . ALA A 1 196 ? -14.979 50.525 4.746 1.00 28.01 209 ALA A N 1
ATOM 1407 C CA . ALA A 1 196 ? -14.480 49.800 3.581 1.00 28.71 209 ALA A CA 1
ATOM 1408 C C . ALA A 1 196 ? -14.057 48.387 4.009 1.00 26.45 209 ALA A C 1
ATOM 1409 O O . ALA A 1 196 ? -14.230 47.436 3.271 1.00 24.46 209 ALA A O 1
ATOM 1411 N N . ALA A 1 197 ? -13.447 48.280 5.189 1.00 30.09 210 ALA A N 1
ATOM 1412 C CA . ALA A 1 197 ? -13.040 46.936 5.732 1.00 30.26 210 ALA A CA 1
ATOM 1413 C C . ALA A 1 197 ? -14.276 46.024 5.854 1.00 27.76 210 ALA A C 1
ATOM 1414 O O . ALA A 1 197 ? -14.301 44.860 5.431 1.00 28.55 210 ALA A O 1
ATOM 1416 N N . THR A 1 198 ? -15.343 46.574 6.425 1.00 28.90 211 THR A N 1
ATOM 1417 C CA . THR A 1 198 ? -16.571 45.786 6.606 1.00 25.35 211 THR A CA 1
ATOM 1418 C C . THR A 1 198 ? -17.171 45.427 5.210 1.00 25.10 211 THR A C 1
ATOM 1419 O O . THR A 1 198 ? -17.589 44.289 4.944 1.00 22.40 211 THR A O 1
ATOM 1423 N N . ALA A 1 199 ? -17.205 46.387 4.294 1.00 27.92 212 ALA A N 1
ATOM 1424 C CA . ALA A 1 199 ? -17.688 46.102 2.894 1.00 27.19 212 ALA A CA 1
ATOM 1425 C C . ALA A 1 199 ? -16.986 44.889 2.355 1.00 27.22 212 ALA A C 1
ATOM 1426 O O . ALA A 1 199 ? -17.568 43.927 1.902 1.00 25.94 212 ALA A O 1
ATOM 1428 N N . SER A 1 200 ? -15.684 44.932 2.511 1.00 28.65 213 SER A N 1
ATOM 1429 C CA . SER A 1 200 ? -14.826 43.824 2.136 1.00 31.31 213 SER A CA 1
ATOM 1430 C C . SER A 1 200 ? -15.154 42.473 2.820 1.00 29.04 213 SER A C 1
ATOM 1431 O O . SER A 1 200 ? -15.408 41.441 2.159 1.00 26.26 213 SER A O 1
ATOM 1434 N N . ARG A 1 201 ? -15.188 42.492 4.159 1.00 29.66 214 ARG A N 1
ATOM 1435 C CA . ARG A 1 201 ? -15.490 41.276 4.941 1.00 27.72 214 ARG A CA 1
ATOM 1436 C C . ARG A 1 201 ? -16.830 40.657 4.550 1.00 26.35 214 ARG A C 1
ATOM 1437 O O . ARG A 1 201 ? -17.003 39.440 4.530 1.00 22.59 214 ARG A O 1
ATOM 1445 N N . LEU A 1 202 ? -17.799 41.528 4.277 1.00 27.28 215 LEU A N 1
ATOM 1446 C CA . LEU A 1 202 ? -19.159 41.088 4.013 1.00 29.36 215 LEU A CA 1
ATOM 1447 C C . LEU A 1 202 ? -19.442 40.814 2.517 1.00 28.93 215 LEU A C 1
ATOM 1448 O O . LEU A 1 202 ? -20.430 40.194 2.179 1.00 25.60 215 LEU A O 1
ATOM 1453 N N . GLY A 1 203 ? -18.555 41.207 1.633 1.00 32.83 216 GLY A N 1
ATOM 1454 C CA . GLY A 1 203 ? -18.815 40.999 0.188 1.00 34.16 216 GLY A CA 1
ATOM 1455 C C . GLY A 1 203 ? -19.875 41.943 -0.354 1.00 33.96 216 GLY A C 1
ATOM 1456 O O . GLY A 1 203 ? -20.706 41.538 -1.118 1.00 42.21 216 GLY A O 1
ATOM 1457 N N . VAL A 1 204 ? -19.831 43.205 0.033 1.00 32.60 217 VAL A N 1
ATOM 1458 C CA . VAL A 1 204 ? -20.834 44.168 -0.406 1.00 36.22 217 VAL A CA 1
ATOM 1459 C C . VAL A 1 204 ? -20.192 45.541 -0.692 1.00 35.93 217 VAL A C 1
ATOM 1460 O O . VAL A 1 204 ? -19.021 45.770 -0.353 1.00 38.48 217 VAL A O 1
ATOM 1464 N N . ARG A 1 205 ? -20.983 46.493 -1.207 1.00 37.80 218 ARG A N 1
ATOM 1465 C CA . ARG A 1 205 ? -20.497 47.853 -1.462 1.00 36.83 218 ARG A CA 1
ATOM 1466 C C . ARG A 1 205 ? -20.910 48.798 -0.336 1.00 37.88 218 ARG A C 1
ATOM 1467 O O . ARG A 1 205 ? -22.081 48.783 0.079 1.00 40.13 218 ARG A O 1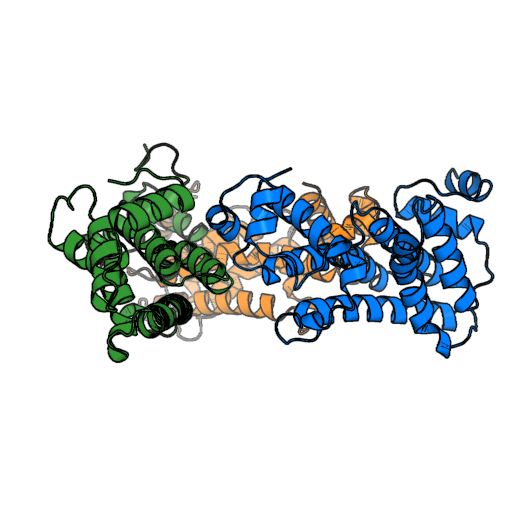
ATOM 1469 N N . PRO A 1 206 ? -19.994 49.661 0.156 1.00 34.01 219 PRO A N 1
ATOM 1470 C CA . PRO A 1 206 ? -20.384 50.573 1.233 1.00 37.38 219 PRO A CA 1
ATOM 1471 C C . PRO A 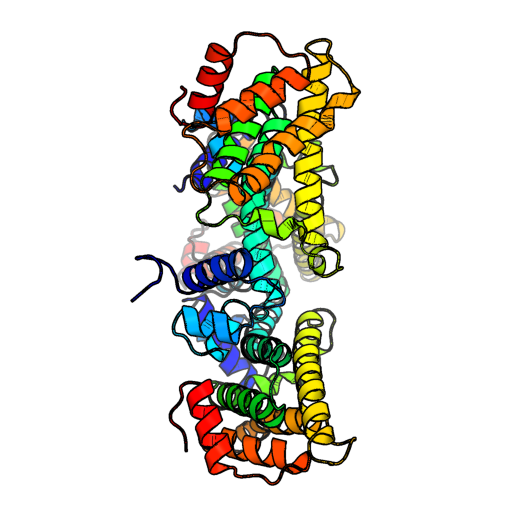1 206 ? -20.818 51.906 0.642 1.00 42.87 219 PRO A C 1
ATOM 1472 O O . PRO A 1 206 ? -20.526 52.166 -0.520 1.00 35.47 219 PRO A O 1
ATOM 1476 N N . PRO A 1 207 ? -21.420 52.784 1.468 1.00 47.42 220 PRO A N 1
ATOM 1477 C CA . PRO A 1 207 ? -21.784 54.136 1.009 1.00 57.62 220 PRO A CA 1
ATOM 1478 C C . PRO A 1 207 ? -20.552 55.054 0.832 1.00 66.27 220 PRO A C 1
ATOM 1479 O O . PRO A 1 207 ? -20.198 55.382 -0.318 1.00 68.95 220 PRO A O 1
ATOM 1483 N N . GLY A 1 208 ? -19.896 55.414 1.945 1.00 63.98 221 GLY A N 1
ATOM 1484 C CA . GLY A 1 208 ? -18.772 56.353 1.938 1.00 69.36 221 GLY A CA 1
ATOM 1485 C C . GLY A 1 208 ? -18.628 57.232 0.699 1.00 66.81 221 GLY A C 1
ATOM 1486 O O . GLY A 1 208 ? -19.185 58.336 0.642 1.00 85.37 221 GLY A O 1
ATOM 1487 N N . ARG A 1 209 ? -17.918 56.719 -0.304 1.00 54.48 222 ARG A N 1
ATOM 1488 C CA . ARG A 1 209 ? -17.318 57.525 -1.420 1.00 58.81 222 ARG A CA 1
ATOM 1489 C C . ARG A 1 209 ? -15.794 57.468 -1.282 1.00 51.89 222 ARG A C 1
ATOM 1490 O O . ARG A 1 209 ? -15.135 56.838 -2.104 1.00 44.09 222 ARG A O 1
ATOM 1492 N N . ALA A 1 210 ? -15.232 58.054 -0.220 1.00 49.37 223 ALA A N 1
ATOM 1493 C CA . ALA A 1 210 ? -13.810 57.758 0.124 1.00 51.87 223 ALA A CA 1
ATOM 1494 C C . ALA A 1 210 ? -13.662 56.291 0.643 1.00 55.50 223 ALA A C 1
ATOM 1495 O O . ALA A 1 210 ? -12.609 55.642 0.456 1.00 57.38 223 ALA A O 1
ATOM 1497 N N . ALA A 1 211 ? -14.739 55.793 1.279 1.00 49.79 224 ALA A N 1
ATOM 1498 C CA . ALA A 1 211 ? -14.831 54.415 1.757 1.00 51.03 224 ALA A CA 1
ATOM 1499 C C . ALA A 1 211 ? -14.851 53.480 0.551 1.00 50.58 224 ALA A C 1
ATOM 1500 O O . ALA A 1 211 ? -14.226 52.408 0.572 1.00 50.13 224 ALA A O 1
ATOM 1502 N N . ARG A 1 212 ? -15.530 53.900 -0.517 1.00 48.69 225 ARG A N 1
ATOM 1503 C CA . ARG A 1 212 ? -15.557 53.104 -1.753 1.00 52.24 225 ARG A CA 1
ATOM 1504 C C . ARG A 1 212 ? -14.179 53.020 -2.458 1.00 51.75 225 ARG A C 1
ATOM 1505 O O . ARG A 1 212 ? -13.866 51.965 -3.013 1.00 48.25 225 ARG A O 1
ATOM 1513 N N . HIS A 1 213 ? -13.409 54.131 -2.449 1.00 49.88 226 HIS A N 1
ATOM 1514 C CA . HIS A 1 213 ? -12.014 54.185 -2.951 1.00 51.63 226 HIS A CA 1
ATOM 1515 C C . HIS A 1 213 ? -11.098 53.334 -2.067 1.00 54.70 226 HIS A C 1
ATOM 1516 O O . HIS A 1 213 ? -10.342 52.472 -2.575 1.00 54.75 226 HIS A O 1
ATOM 1518 N N . HIS A 1 214 ? -11.181 53.576 -0.750 1.00 53.71 227 HIS A N 1
ATOM 1519 C CA . HIS A 1 214 ? -10.419 52.806 0.248 1.00 54.32 227 HIS A CA 1
ATOM 1520 C C . HIS A 1 214 ? -10.749 51.310 0.083 1.00 60.36 227 HIS A C 1
ATOM 1521 O O . HIS A 1 214 ? -9.855 50.460 0.181 1.00 52.90 227 HIS A O 1
ATOM 1523 N N . HIS A 1 215 ? -12.030 51.010 -0.202 1.00 64.83 228 HIS A N 1
ATOM 1524 C CA . HIS A 1 215 ? -12.505 49.630 -0.387 1.00 60.86 228 HIS A CA 1
ATOM 1525 C C . HIS A 1 215 ? -11.900 48.988 -1.630 1.00 64.60 228 HIS A C 1
ATOM 1526 O O . HIS A 1 215 ? -11.499 47.827 -1.590 1.00 61.55 228 HIS A O 1
ATOM 1528 N N . HIS A 1 216 ? -11.841 49.741 -2.730 1.00 68.09 229 HIS A N 1
ATOM 1529 C CA . HIS A 1 216 ? -11.279 49.240 -3.992 1.00 66.86 229 HIS A CA 1
ATOM 1530 C C . HIS A 1 216 ? -9.764 48.869 -3.910 1.00 66.28 229 HIS A C 1
ATOM 1531 O O . HIS A 1 216 ? -9.334 47.967 -4.642 1.00 66.46 229 HIS A O 1
ATOM 1533 N N . HIS A 1 217 ? -8.988 49.566 -3.048 1.00 63.45 230 HIS A N 1
ATOM 1534 C CA . HIS A 1 217 ? -7.572 49.225 -2.693 1.00 56.08 230 HIS A CA 1
ATOM 1535 C C . HIS A 1 217 ? -7.243 47.751 -2.843 1.00 54.56 230 HIS A C 1
ATOM 1536 O O . HIS A 1 217 ? -7.509 46.970 -1.935 1.00 58.04 230 HIS A O 1
ATOM 1538 N N . THR B 1 8 ? -19.010 20.460 -2.127 1.00 49.85 21 THR B N 1
ATOM 1539 C CA . THR B 1 8 ? -19.749 21.534 -1.420 1.00 44.91 21 THR B CA 1
ATOM 1540 C C . THR B 1 8 ? -18.753 22.423 -0.722 1.00 43.01 21 THR B C 1
ATOM 1541 O O . THR B 1 8 ? -17.628 22.003 -0.413 1.00 42.93 21 THR B O 1
ATOM 1545 N N . ALA B 1 9 ? -19.186 23.646 -0.459 1.00 37.76 22 ALA B N 1
ATOM 1546 C CA . ALA B 1 9 ? -18.443 24.611 0.345 1.00 40.16 22 ALA B CA 1
ATOM 1547 C C . ALA B 1 9 ? -18.063 24.007 1.735 1.00 34.85 22 ALA B C 1
ATOM 1548 O O . ALA B 1 9 ? -16.953 24.218 2.252 1.00 35.08 22 ALA B O 1
ATOM 1550 N N . ARG B 1 10 ? -19.018 23.288 2.315 1.00 33.18 23 ARG B N 1
ATOM 1551 C CA . ARG B 1 10 ? -18.868 22.650 3.614 1.00 35.40 23 ARG B CA 1
ATOM 1552 C C . ARG B 1 10 ? -17.758 21.622 3.561 1.00 36.34 23 ARG B C 1
ATOM 1553 O O . ARG B 1 10 ? -16.918 21.593 4.456 1.00 33.68 23 ARG B O 1
ATOM 1561 N N . GLU B 1 11 ? -17.735 20.810 2.499 1.00 36.79 24 GLU B N 1
ATOM 1562 C CA . GLU B 1 11 ? -16.652 19.826 2.289 1.00 35.77 24 GLU B CA 1
ATOM 1563 C C . GLU B 1 11 ? -15.313 20.448 2.049 1.00 33.83 24 GLU B C 1
ATOM 1564 O O . GLU B 1 11 ? -14.315 19.927 2.526 1.00 29.37 24 GLU B O 1
ATOM 1570 N N . GLU B 1 12 ? -15.268 21.595 1.378 1.00 31.42 25 GLU B N 1
ATOM 1571 C CA . GLU B 1 12 ? -13.981 22.263 1.173 1.00 33.36 25 GLU B CA 1
ATOM 1572 C C . GLU B 1 12 ? -13.422 22.902 2.433 1.00 30.41 25 GLU B C 1
ATOM 1573 O O . GLU B 1 12 ? -12.202 22.926 2.661 1.00 27.38 25 GLU B O 1
ATOM 1579 N N . ILE B 1 13 ? -14.317 23.390 3.279 1.00 26.18 26 ILE B N 1
ATOM 1580 C CA . ILE B 1 13 ? -13.881 23.863 4.566 1.00 26.88 26 ILE B CA 1
ATOM 1581 C C . ILE B 1 13 ? -13.292 22.717 5.355 1.00 25.69 26 ILE B C 1
ATOM 1582 O O . ILE B 1 13 ? -12.190 22.832 5.930 1.00 28.81 26 ILE B O 1
ATOM 1587 N N . LEU B 1 14 ? -14.023 21.634 5.405 1.00 24.11 27 LEU B N 1
ATOM 1588 C CA . LEU B 1 14 ? -13.615 20.462 6.173 1.00 27.21 27 LEU B CA 1
ATOM 1589 C C . LEU B 1 14 ? -12.275 19.893 5.675 1.00 29.36 27 LEU B C 1
ATOM 1590 O O . LEU B 1 14 ? -11.388 19.593 6.463 1.00 26.20 27 LEU B O 1
ATOM 1595 N N . ASP B 1 15 ? -12.099 19.796 4.353 1.00 28.38 28 ASP B N 1
ATOM 1596 C CA . ASP B 1 15 ? -10.854 19.300 3.824 1.00 29.30 28 ASP B CA 1
ATOM 1597 C C . ASP B 1 15 ? -9.668 20.259 4.079 1.00 26.42 28 ASP B C 1
ATOM 1598 O O . ASP B 1 15 ? -8.551 19.826 4.404 1.00 23.15 28 ASP B O 1
ATOM 1603 N N . ALA B 1 16 ? -9.892 21.559 3.972 1.00 24.61 29 ALA B N 1
ATOM 1604 C CA . ALA B 1 16 ? -8.839 22.489 4.203 1.00 23.83 29 ALA B CA 1
ATOM 1605 C C . ALA B 1 16 ? -8.490 22.576 5.706 1.00 25.09 29 ALA B C 1
ATOM 1606 O O . ALA B 1 16 ? -7.320 22.672 6.097 1.00 25.33 29 ALA B O 1
ATOM 1608 N N . ALA B 1 17 ? -9.498 22.523 6.557 1.00 23.38 30 ALA B N 1
ATOM 1609 C CA . ALA B 1 17 ? -9.237 22.491 8.020 1.00 23.33 30 ALA B CA 1
ATOM 1610 C C . ALA B 1 17 ? -8.502 21.198 8.445 1.00 22.04 30 ALA B C 1
ATOM 1611 O O . ALA B 1 17 ? -7.612 21.234 9.251 1.00 26.04 30 ALA B O 1
ATOM 1613 N N . ALA B 1 18 ? -8.953 20.067 7.949 1.00 23.20 31 ALA B N 1
ATOM 1614 C CA . ALA B 1 18 ? -8.279 18.762 8.199 1.00 25.47 31 ALA B CA 1
ATOM 1615 C C . ALA B 1 18 ? -6.753 18.813 7.940 1.00 25.88 31 ALA B C 1
ATOM 1616 O O . ALA B 1 18 ? -5.925 18.335 8.744 1.00 23.46 31 ALA B O 1
ATOM 1618 N N . GLU B 1 19 ? -6.381 19.410 6.805 1.00 26.16 32 GLU B N 1
ATOM 1619 C CA . GLU B 1 19 ? -4.991 19.583 6.416 1.00 28.09 32 GLU B CA 1
ATOM 1620 C C . GLU B 1 19 ? -4.282 20.448 7.426 1.00 27.67 32 GLU B C 1
ATOM 1621 O O . GLU B 1 19 ? -3.255 20.077 7.967 1.00 27.78 32 GLU B O 1
ATOM 1627 N N . LEU B 1 20 ? -4.853 21.597 7.705 1.00 23.23 33 LEU B N 1
ATOM 1628 C CA . LEU B 1 20 ? -4.192 22.558 8.546 1.00 24.08 33 LEU B CA 1
ATOM 1629 C C . LEU B 1 20 ? -4.078 22.062 9.984 1.00 22.55 33 LEU B C 1
ATOM 1630 O O . LEU B 1 20 ? -3.009 22.191 10.650 1.00 20.77 33 LEU B O 1
ATOM 1635 N N . PHE B 1 21 ? -5.160 21.477 10.478 1.00 20.62 34 PHE B N 1
ATOM 1636 C CA . PHE B 1 21 ? -5.136 21.032 11.868 1.00 21.87 34 PHE B CA 1
ATOM 1637 C C . PHE B 1 21 ? -4.076 19.950 12.076 1.00 25.80 34 PHE B C 1
ATOM 1638 O O . PHE B 1 21 ? -3.375 19.953 13.121 1.00 21.54 34 PHE B O 1
ATOM 1646 N N . THR B 1 22 ? -3.933 19.061 11.076 1.00 24.26 35 THR B N 1
ATOM 1647 C CA . THR B 1 22 ? -3.050 17.906 11.198 1.00 27.21 35 THR B CA 1
ATOM 1648 C C . THR B 1 22 ? -1.636 18.214 10.826 1.00 32.57 35 THR B C 1
ATOM 1649 O O . THR B 1 22 ? -0.736 17.584 11.359 1.00 29.42 35 THR B O 1
ATOM 1653 N N . THR B 1 23 ? -1.416 19.202 9.964 1.00 31.64 36 THR B N 1
ATOM 1654 C CA . THR B 1 23 ? -0.074 19.500 9.537 1.00 34.39 36 THR B CA 1
ATOM 1655 C C . THR B 1 23 ? 0.482 20.754 10.211 1.00 34.42 36 THR B C 1
ATOM 1656 O O . THR B 1 23 ? 1.664 20.891 10.328 1.00 33.65 36 THR B O 1
ATOM 1660 N N . HIS B 1 24 ? -0.368 21.635 10.705 1.00 33.61 37 HIS B N 1
ATOM 1661 C CA . HIS B 1 24 ? 0.095 22.835 11.376 1.00 36.03 37 HIS B CA 1
ATOM 1662 C C . HIS B 1 24 ? -0.389 22.858 12.840 1.00 31.64 37 HIS B C 1
ATOM 1663 O O . HIS B 1 24 ? 0.306 23.280 13.719 1.00 28.22 37 HIS B O 1
ATOM 1670 N N . GLY B 1 25 ? -1.581 22.389 13.120 1.00 27.96 38 GLY B N 1
ATOM 1671 C CA . GLY B 1 25 ? -2.025 22.283 14.517 1.00 26.50 38 GLY B CA 1
ATOM 1672 C C . GLY B 1 25 ? -3.399 22.928 14.661 1.00 26.87 38 GLY B C 1
ATOM 1673 O O . GLY B 1 25 ? -3.800 23.752 13.839 1.00 28.24 38 GLY B O 1
ATOM 1674 N N . TYR B 1 26 ? -4.082 22.642 15.758 1.00 26.11 39 TYR B N 1
ATOM 1675 C CA . TYR B 1 26 ? -5.460 23.080 15.928 1.00 25.60 39 TYR B CA 1
ATOM 1676 C C . TYR B 1 26 ? -5.492 24.460 16.481 1.00 24.38 39 TYR B C 1
ATOM 1677 O O . TYR B 1 26 ? -6.010 25.383 15.824 1.00 26.31 39 TYR B O 1
ATOM 1686 N N . GLY B 1 27 ? -4.908 24.651 17.648 1.00 24.77 40 GLY B N 1
ATOM 1687 C CA . GLY B 1 27 ? -4.923 25.979 18.334 1.00 26.32 40 GLY B CA 1
ATOM 1688 C C . GLY B 1 27 ? -4.263 27.055 17.471 1.00 27.17 40 GLY B C 1
ATOM 1689 O O . GLY B 1 27 ? -4.703 28.208 17.374 1.00 26.57 40 GLY B O 1
ATOM 1690 N N . SER B 1 28 ? -3.202 26.627 16.827 1.00 24.29 41 SER B N 1
ATOM 1691 C CA . SER B 1 28 ? -2.434 27.406 15.911 1.00 28.27 41 SER B CA 1
ATOM 1692 C C . SER B 1 28 ? -3.113 27.813 14.671 1.00 28.35 41 SER B C 1
ATOM 1693 O O . SER B 1 28 ? -2.620 28.749 14.034 1.00 26.47 41 SER B O 1
ATOM 1696 N N . THR B 1 29 ? -4.124 27.050 14.236 1.00 26.14 42 THR B N 1
ATOM 1697 C CA . THR B 1 29 ? -4.803 27.345 12.968 1.00 24.80 42 THR B CA 1
ATOM 1698 C C . THR B 1 29 ? -6.009 28.251 13.209 1.00 27.94 42 THR B C 1
ATOM 1699 O O . THR B 1 29 ? -6.943 27.877 13.902 1.00 25.44 42 THR B O 1
ATOM 1703 N N . SER B 1 30 ? -5.989 29.463 12.663 1.00 27.52 43 SER B N 1
ATOM 1704 C CA . SER B 1 30 ? -7.158 30.350 12.728 1.00 25.25 43 SER B CA 1
ATOM 1705 C C . SER B 1 30 ? -8.204 30.058 11.640 1.00 26.60 43 SER B C 1
ATOM 1706 O O . SER B 1 30 ? -7.915 29.467 10.557 1.00 25.12 43 SER B O 1
ATOM 1709 N N . THR B 1 31 ? -9.429 30.537 11.893 1.00 24.27 44 THR B N 1
ATOM 1710 C CA . THR B 1 31 ? -10.485 30.499 10.865 1.00 24.53 44 THR B CA 1
ATOM 1711 C C . THR B 1 31 ? -10.122 31.350 9.632 1.00 24.42 44 THR B C 1
ATOM 1712 O O . THR B 1 31 ? -10.572 31.058 8.521 1.00 23.20 44 THR B O 1
ATOM 1716 N N . ARG B 1 32 ? -9.293 32.375 9.847 1.00 28.27 45 ARG B N 1
ATOM 1717 C CA . ARG B 1 32 ? -8.869 33.280 8.784 1.00 29.01 45 ARG B CA 1
ATOM 1718 C C . ARG B 1 32 ? -8.028 32.446 7.807 1.00 28.58 45 ARG B C 1
ATOM 1719 O O . ARG B 1 32 ? -8.290 32.443 6.606 1.00 28.92 45 ARG B O 1
ATOM 1721 N N . ARG B 1 33 ? -7.098 31.652 8.349 1.00 28.53 46 ARG B N 1
ATOM 1722 C CA . ARG B 1 33 ? -6.201 30.755 7.541 1.00 27.92 46 ARG B CA 1
ATOM 1723 C C . ARG B 1 33 ? -7.026 29.748 6.807 1.00 28.64 46 ARG B C 1
ATOM 1724 O O . ARG B 1 33 ? -6.816 29.540 5.643 1.00 26.69 46 ARG B O 1
ATOM 1726 N N . ILE B 1 34 ? -8.045 29.173 7.451 1.00 27.82 47 ILE B N 1
ATOM 1727 C CA . ILE B 1 34 ? -8.892 28.204 6.755 1.00 28.05 47 ILE B CA 1
ATOM 1728 C C . ILE B 1 34 ? -9.643 28.851 5.577 1.00 28.84 47 ILE B C 1
ATOM 1729 O O . ILE B 1 34 ? -9.722 28.294 4.485 1.00 27.22 47 ILE B O 1
ATOM 1734 N N . ALA B 1 35 ? -10.257 29.995 5.833 1.00 27.97 48 ALA B N 1
ATOM 1735 C CA . ALA B 1 35 ? -11.014 30.676 4.802 1.00 29.64 48 ALA B CA 1
ATOM 1736 C C . ALA B 1 35 ? -10.097 31.050 3.593 1.00 31.90 48 ALA B C 1
ATOM 1737 O O . ALA B 1 35 ? -10.500 30.907 2.431 1.00 29.53 48 ALA B O 1
ATOM 1739 N N . ASP B 1 36 ? -8.899 31.529 3.906 1.00 32.30 49 ASP B N 1
ATOM 1740 C CA . ASP B 1 36 ? -7.867 31.824 2.913 1.00 35.29 49 ASP B CA 1
ATOM 1741 C C . ASP B 1 36 ? -7.518 30.595 2.127 1.00 36.77 49 ASP B C 1
ATOM 1742 O O . ASP B 1 36 ? -7.456 30.693 0.911 1.00 39.38 49 ASP B O 1
ATOM 1747 N N . GLU B 1 37 ? -7.334 29.435 2.781 1.00 37.27 50 GLU B N 1
ATOM 1748 C CA . GLU B 1 37 ? -6.949 28.235 2.027 1.00 32.69 50 GLU B CA 1
ATOM 1749 C C . GLU B 1 37 ? -8.069 27.923 1.077 1.00 36.89 50 GLU B C 1
ATOM 1750 O O . GLU B 1 37 ? -7.843 27.619 -0.059 1.00 38.37 50 GLU B O 1
ATOM 1752 N N . VAL B 1 38 ? -9.298 27.971 1.541 1.00 35.22 51 VAL B N 1
ATOM 1753 C CA . VAL B 1 38 ? -10.391 27.695 0.633 1.00 36.16 51 VAL B CA 1
ATOM 1754 C C . VAL B 1 38 ? -10.666 28.872 -0.368 1.00 35.98 51 VAL B C 1
ATOM 1755 O O . VAL B 1 38 ? -11.336 28.698 -1.363 1.00 37.51 51 VAL B O 1
ATOM 1759 N N . GLY B 1 39 ? -10.187 30.076 -0.084 1.00 36.73 52 GLY B N 1
ATOM 1760 C CA . GLY B 1 39 ? -10.557 31.254 -0.885 1.00 39.78 52 GLY B CA 1
ATOM 1761 C C . GLY B 1 39 ? -11.995 31.748 -0.754 1.00 39.62 52 GLY B C 1
ATOM 1762 O O . GLY B 1 39 ? -12.635 32.036 -1.749 1.00 40.80 52 GLY B O 1
ATOM 1763 N N . VAL B 1 40 ? -12.512 31.831 0.473 1.00 39.70 53 VAL B N 1
ATOM 1764 C CA . VAL B 1 40 ? -13.812 32.458 0.741 1.00 34.68 53 VAL B CA 1
ATOM 1765 C C . VAL B 1 40 ? -13.547 33.464 1.837 1.00 33.43 53 VAL B C 1
ATOM 1766 O O . VAL B 1 40 ? -12.526 33.383 2.515 1.00 35.59 53 VAL B O 1
ATOM 1770 N N . ARG B 1 41 ? -14.450 34.428 1.976 1.00 31.45 54 ARG B N 1
ATOM 1771 C CA . ARG B 1 41 ? -14.385 35.378 3.066 1.00 29.57 54 ARG B CA 1
ATOM 1772 C C . ARG B 1 41 ? -14.571 34.651 4.390 1.00 27.90 54 ARG B C 1
ATOM 1773 O O . ARG B 1 41 ? -15.396 33.710 4.545 1.00 24.64 54 ARG B O 1
ATOM 1781 N N . GLN B 1 42 ? -13.794 35.075 5.344 1.00 27.04 55 GLN B N 1
ATOM 1782 C CA . GLN B 1 42 ? -13.934 34.506 6.718 1.00 28.23 55 GLN B CA 1
ATOM 1783 C C . GLN B 1 42 ? -15.377 34.514 7.229 1.00 27.82 55 GLN B C 1
ATOM 1784 O O . GLN B 1 42 ? -15.895 33.538 7.765 1.00 26.80 55 GLN B O 1
ATOM 1790 N N . ALA B 1 43 ? -16.076 35.617 6.978 1.00 30.20 56 ALA B N 1
ATOM 1791 C CA . ALA B 1 43 ? -17.488 35.718 7.364 1.00 29.25 56 ALA B CA 1
ATOM 1792 C C . ALA B 1 43 ? -18.443 34.686 6.723 1.00 31.30 56 ALA B C 1
ATOM 1793 O O . ALA B 1 43 ? -19.397 34.282 7.378 1.00 29.12 56 ALA B O 1
ATOM 1795 N N . SER B 1 44 ? -18.214 34.257 5.462 1.00 28.35 57 SER B N 1
ATOM 1796 C CA . SER B 1 44 ? -19.032 33.241 4.856 1.00 29.62 57 SER B CA 1
ATOM 1797 C C . SER B 1 44 ? -18.788 31.874 5.474 1.00 30.65 57 SER B C 1
ATOM 1798 O O . SER B 1 44 ? -19.656 30.994 5.452 1.00 32.79 57 SER B O 1
ATOM 1801 N N . LEU B 1 45 ? -17.599 31.673 6.008 1.00 27.87 58 LEU B N 1
ATOM 1802 C CA . LEU B 1 45 ? -17.292 30.403 6.612 1.00 28.90 58 LEU B CA 1
ATOM 1803 C C . LEU B 1 45 ? -18.181 30.132 7.841 1.00 27.98 58 LEU B C 1
ATOM 1804 O O . LEU B 1 45 ? -18.579 28.974 8.097 1.00 25.54 58 LEU B O 1
ATOM 1809 N N . TYR B 1 46 ? -18.587 31.194 8.537 1.00 23.07 59 TYR B N 1
ATOM 1810 C CA . TYR B 1 46 ? -19.332 30.994 9.772 1.00 22.82 59 TYR B CA 1
ATOM 1811 C C . TYR B 1 46 ? -20.697 30.485 9.539 1.00 23.82 59 TYR B C 1
ATOM 1812 O O . TYR B 1 46 ? -21.317 29.975 10.479 1.00 25.55 59 TYR B O 1
ATOM 1821 N N . HIS B 1 47 ? -21.186 30.578 8.285 1.00 25.43 60 HIS B N 1
ATOM 1822 C CA . HIS B 1 47 ? -22.523 30.085 7.963 1.00 24.91 60 HIS B CA 1
ATOM 1823 C C . HIS B 1 47 ? -22.499 28.626 7.605 1.00 26.46 60 HIS B C 1
ATOM 1824 O O . HIS B 1 47 ? -23.536 28.022 7.402 1.00 28.68 60 HIS B O 1
ATOM 1831 N N . HIS B 1 48 ? -21.320 28.041 7.613 1.00 26.46 61 HIS B N 1
ATOM 1832 C CA . HIS B 1 48 ? -21.185 26.600 7.500 1.00 27.04 61 HIS B CA 1
ATOM 1833 C C . HIS B 1 48 ? -20.752 26.044 8.829 1.00 25.92 61 HIS B C 1
ATOM 1834 O O . HIS B 1 48 ? -21.351 25.158 9.299 1.00 27.51 61 HIS B O 1
ATOM 1841 N N . PHE B 1 49 ? -19.736 26.616 9.460 1.00 24.42 62 PHE B N 1
ATOM 1842 C CA . PHE B 1 49 ? -19.433 26.281 10.813 1.00 23.98 62 PHE B CA 1
ATOM 1843 C C . PHE B 1 49 ? -19.203 27.605 11.543 1.00 22.93 62 PHE B C 1
ATOM 1844 O O . PHE B 1 49 ? -18.308 28.357 11.164 1.00 20.96 62 PHE B O 1
ATOM 1852 N N . ALA B 1 50 ? -19.926 27.831 12.643 1.00 21.77 63 ALA B N 1
ATOM 1853 C CA . ALA B 1 50 ? -19.922 29.132 13.329 1.00 26.30 63 ALA B CA 1
ATOM 1854 C C . ALA B 1 50 ? -18.660 29.307 14.148 1.00 28.18 63 ALA B C 1
ATOM 1855 O O . ALA B 1 50 ? -18.253 30.437 14.436 1.00 25.74 63 ALA B O 1
ATOM 1857 N N . THR B 1 51 ? -18.060 28.180 14.550 1.00 24.50 64 THR B N 1
ATOM 1858 C CA . THR B 1 51 ? -16.826 28.220 15.343 1.00 24.86 64 THR B CA 1
ATOM 1859 C C . THR B 1 51 ? -15.825 27.154 14.874 1.00 23.82 64 THR B C 1
ATOM 1860 O O . THR B 1 51 ? -16.180 26.185 14.187 1.00 22.97 64 THR B O 1
ATOM 1864 N N . LYS B 1 52 ? -14.574 27.354 15.255 1.00 23.03 65 LYS B N 1
ATOM 1865 C CA . LYS B 1 52 ? -13.545 26.385 14.923 1.00 22.05 65 LYS B CA 1
ATOM 1866 C C . LYS B 1 52 ? -13.870 25.072 15.551 1.00 21.73 65 LYS B C 1
ATOM 1867 O O . LYS B 1 52 ? -13.744 24.006 14.906 1.00 19.87 65 LYS B O 1
ATOM 1873 N N . ASP B 1 53 ? -14.319 25.107 16.818 1.00 19.71 66 ASP B N 1
ATOM 1874 C CA . ASP B 1 53 ? -14.736 23.891 17.488 1.00 21.92 66 ASP B CA 1
ATOM 1875 C C . ASP B 1 53 ? -15.787 23.097 16.680 1.00 20.71 66 ASP B C 1
ATOM 1876 O O . ASP B 1 53 ? -15.765 21.877 16.657 1.00 22.81 66 ASP B O 1
ATOM 1881 N N . ASP B 1 54 ? -16.734 23.778 16.051 1.00 19.14 67 ASP B N 1
ATOM 1882 C CA . ASP B 1 54 ? -17.738 23.116 15.242 1.00 20.85 67 ASP B CA 1
ATOM 1883 C C . ASP B 1 54 ? -17.047 22.377 14.076 1.00 20.75 67 ASP B C 1
ATOM 1884 O O . ASP B 1 54 ? -17.495 21.333 13.649 1.00 19.72 67 ASP B O 1
ATOM 1889 N N . ILE B 1 55 ? -15.944 22.914 13.576 1.00 21.33 68 ILE B N 1
ATOM 1890 C CA . ILE B 1 55 ? -15.230 22.223 12.456 1.00 21.85 68 ILE B CA 1
ATOM 1891 C C . ILE B 1 55 ? -14.590 20.919 12.932 1.00 21.13 68 ILE B C 1
ATOM 1892 O O . ILE B 1 55 ? -14.815 19.807 12.356 1.00 19.53 68 ILE B O 1
ATOM 1897 N N . LEU B 1 56 ? -13.876 21.051 14.034 1.00 22.16 69 LEU B N 1
ATOM 1898 C CA . LEU B 1 56 ? -13.237 19.926 14.700 1.00 20.32 69 LEU B CA 1
ATOM 1899 C C . LEU B 1 56 ? -14.253 18.854 15.028 1.00 21.92 69 LEU B C 1
ATOM 1900 O O . LEU B 1 56 ? -13.987 17.671 14.812 1.00 21.43 69 LEU B O 1
ATOM 1905 N N . ASP B 1 57 ? -15.443 19.240 15.540 1.00 24.94 70 ASP B N 1
ATOM 1906 C CA . ASP B 1 57 ? -16.441 18.265 15.906 1.00 25.50 70 ASP B CA 1
ATOM 1907 C C . ASP B 1 57 ? -16.835 17.388 14.763 1.00 25.73 70 ASP B C 1
ATOM 1908 O O . ASP B 1 57 ? -16.972 16.171 14.918 1.00 24.83 70 ASP B O 1
ATOM 1913 N N . ALA B 1 58 ? -17.042 18.017 13.620 1.00 25.56 71 ALA B N 1
ATOM 1914 C CA . ALA B 1 58 ? -17.526 17.311 12.457 1.00 25.93 71 ALA B CA 1
ATOM 1915 C C . ALA B 1 58 ? -16.417 16.374 11.926 1.00 24.23 71 ALA B C 1
ATOM 1916 O O . ALA B 1 58 ? -16.663 15.191 11.647 1.00 22.87 71 ALA B O 1
ATOM 1918 N N . LEU B 1 59 ? -15.196 16.873 11.862 1.00 21.56 72 LEU B N 1
ATOM 1919 C CA . LEU B 1 59 ? -14.049 16.043 11.447 1.00 24.39 72 LEU B CA 1
ATOM 1920 C C . LEU B 1 59 ? -13.892 14.838 12.357 1.00 23.49 72 LEU B C 1
ATOM 1921 O O . LEU B 1 59 ? -13.745 13.763 11.843 1.00 26.92 72 LEU B O 1
ATOM 1926 N N . LEU B 1 60 ? -13.930 15.006 13.688 1.00 20.45 73 LEU B N 1
ATOM 1927 C CA . LEU B 1 60 ? -13.883 13.858 14.588 1.00 22.99 73 LEU B CA 1
ATOM 1928 C C . LEU B 1 60 ? -15.049 12.899 14.445 1.00 21.33 73 LEU B C 1
ATOM 1929 O O . LEU B 1 60 ? -14.870 11.662 14.477 1.00 23.56 73 LEU B O 1
ATOM 1934 N N . ALA B 1 61 ? -16.266 13.424 14.357 1.00 22.86 74 ALA B N 1
ATOM 1935 C CA . ALA B 1 61 ? -17.447 12.540 14.302 1.00 20.52 74 ALA B CA 1
ATOM 1936 C C . ALA B 1 61 ? -17.284 11.680 13.024 1.00 21.93 74 ALA B C 1
ATOM 1937 O O . ALA B 1 61 ? -17.579 10.504 13.050 1.00 21.77 74 ALA B O 1
ATOM 1939 N N . GLY B 1 62 ? -16.731 12.245 11.950 1.00 22.89 75 GLY B N 1
ATOM 1940 C CA . GLY B 1 62 ? -16.556 11.483 10.696 1.00 24.19 75 GLY B CA 1
ATOM 1941 C C . GLY B 1 62 ? -15.561 10.335 10.816 1.00 23.85 75 GLY B C 1
ATOM 1942 O O . GLY B 1 62 ? -15.455 9.509 9.918 1.00 26.78 75 GLY B O 1
ATOM 1943 N N . THR B 1 63 ? -14.784 10.287 11.895 1.00 19.87 76 THR B N 1
ATOM 1944 C CA . THR B 1 63 ? -13.856 9.195 12.136 1.00 19.11 76 THR B CA 1
ATOM 1945 C C . THR B 1 63 ? -14.460 8.021 12.931 1.00 19.27 76 THR B C 1
ATOM 1946 O O . THR B 1 63 ? -13.929 6.923 12.871 1.00 22.20 76 THR B O 1
ATOM 1950 N N . VAL B 1 64 ? -15.571 8.229 13.644 1.00 20.00 77 VAL B N 1
ATOM 1951 C CA . VAL B 1 64 ? -16.165 7.205 14.531 1.00 19.63 77 VAL B CA 1
ATOM 1952 C C . VAL B 1 64 ? -17.599 6.792 14.160 1.00 19.46 77 VAL B C 1
ATOM 1953 O O . VAL B 1 64 ? -17.987 5.675 14.421 1.00 20.03 77 VAL B O 1
ATOM 1957 N N . ASP B 1 65 ? -18.360 7.689 13.539 1.00 20.92 78 ASP B N 1
ATOM 1958 C CA . ASP B 1 65 ? -19.782 7.480 13.306 1.00 23.46 78 ASP B CA 1
ATOM 1959 C C . ASP B 1 65 ? -20.021 6.183 12.562 1.00 23.36 78 ASP B C 1
ATOM 1960 O O . ASP B 1 65 ? -20.748 5.350 13.033 1.00 19.24 78 ASP B O 1
ATOM 1965 N N . GLU B 1 66 ? -19.420 6.022 11.391 1.00 21.80 79 GLU B N 1
ATOM 1966 C CA . GLU B 1 66 ? -19.662 4.797 10.626 1.00 23.33 79 GLU B CA 1
ATOM 1967 C C . GLU B 1 66 ? -19.108 3.527 11.278 1.00 20.99 79 GLU B C 1
ATOM 1968 O O . GLU B 1 66 ? -19.762 2.501 11.275 1.00 20.36 79 GLU B O 1
ATOM 1974 N N . PRO B 1 67 ? -17.904 3.581 11.873 1.00 21.65 80 PRO B N 1
ATOM 1975 C CA . PRO B 1 67 ? -17.458 2.387 12.534 1.00 19.91 80 PRO B CA 1
ATOM 1976 C C . PRO B 1 67 ? -18.350 2.009 13.732 1.00 19.25 80 PRO B C 1
ATOM 1977 O O . PRO B 1 67 ? -18.566 0.800 13.986 1.00 19.36 80 PRO B O 1
ATOM 1981 N N . LEU B 1 68 ? -18.866 3.015 14.422 1.00 20.19 81 LEU B N 1
ATOM 1982 C CA . LEU B 1 68 ? -19.821 2.760 15.520 1.00 20.68 81 LEU B CA 1
ATOM 1983 C C . LEU B 1 68 ? -21.164 2.182 15.009 1.00 21.17 81 LEU B C 1
ATOM 1984 O O . LEU B 1 68 ? -21.727 1.339 15.666 1.00 20.56 81 LEU B O 1
ATOM 1989 N N . GLU B 1 69 ? -21.685 2.626 13.856 1.00 19.77 82 GLU B N 1
ATOM 1990 C CA . GLU B 1 69 ? -22.844 1.977 13.252 1.00 18.65 82 GLU B CA 1
ATOM 1991 C C . GLU B 1 69 ? -22.653 0.470 13.101 1.00 20.54 82 GLU B C 1
ATOM 1992 O O . GLU B 1 69 ? -23.521 -0.348 13.482 1.00 22.79 82 GLU B O 1
ATOM 1998 N N . LEU B 1 70 ? -21.535 0.080 12.512 1.00 19.41 83 LEU B N 1
ATOM 1999 C CA . LEU B 1 70 ? -21.185 -1.325 12.345 1.00 20.43 83 LEU B CA 1
ATOM 2000 C C . LEU B 1 70 ? -21.037 -2.061 13.669 1.00 21.48 83 LEU B C 1
ATOM 2001 O O . LEU B 1 70 ? -21.542 -3.156 13.837 1.00 19.62 83 LEU B O 1
ATOM 2006 N N . ALA B 1 71 ? -20.307 -1.475 14.607 1.00 20.76 84 ALA B N 1
ATOM 2007 C CA . ALA B 1 71 ? -20.091 -2.137 15.922 1.00 21.98 84 ALA B CA 1
ATOM 2008 C C . ALA B 1 71 ? -21.392 -2.440 16.564 1.00 21.88 84 ALA B C 1
ATOM 2009 O O . ALA B 1 71 ? -21.609 -3.558 17.127 1.00 22.84 84 ALA B O 1
ATOM 2011 N N . HIS B 1 72 ? -22.266 -1.433 16.548 1.00 21.99 85 HIS B N 1
ATOM 2012 C CA . HIS B 1 72 ? -23.587 -1.625 17.201 1.00 24.36 85 HIS B CA 1
ATOM 2013 C C . HIS B 1 72 ? -24.397 -2.742 16.544 1.00 24.19 85 HIS B C 1
ATOM 2014 O O . HIS B 1 72 ? -24.974 -3.547 17.226 1.00 19.76 85 HIS B O 1
ATOM 2021 N N . GLY B 1 73 ? -24.338 -2.813 15.214 1.00 25.87 86 GLY B N 1
ATOM 2022 C CA . GLY B 1 73 ? -24.946 -3.867 14.409 1.00 23.59 86 GLY B CA 1
ATOM 2023 C C . GLY B 1 73 ? -24.384 -5.232 14.750 1.00 26.91 86 GLY B C 1
ATOM 2024 O O . GLY B 1 73 ? -25.122 -6.225 14.957 1.00 25.25 86 GLY B O 1
ATOM 2025 N N . LEU B 1 74 ? -23.074 -5.310 14.793 1.00 23.71 87 LEU B N 1
ATOM 2026 C CA . LEU B 1 74 ? -22.446 -6.580 15.000 1.00 23.91 87 LEU B CA 1
ATOM 2027 C C . LEU B 1 74 ? -22.772 -7.089 16.384 1.00 24.21 87 LEU B C 1
ATOM 2028 O O . LEU B 1 74 ? -22.818 -8.317 16.601 1.00 26.46 87 LEU B O 1
ATOM 2033 N N . LEU B 1 75 ? -22.927 -6.182 17.334 1.00 23.63 88 LEU B N 1
ATOM 2034 C CA . LEU B 1 75 ? -23.240 -6.648 18.739 1.00 25.06 88 LEU B CA 1
ATOM 2035 C C . LEU B 1 75 ? -24.589 -7.327 18.827 1.00 25.30 88 LEU B C 1
ATOM 2036 O O . LEU B 1 75 ? -24.860 -8.062 19.756 1.00 27.01 88 LEU B O 1
ATOM 2041 N N . GLY B 1 76 ? -25.469 -7.003 17.903 1.00 26.51 89 GLY B N 1
ATOM 2042 C CA . GLY B 1 76 ? -26.815 -7.568 17.904 1.00 32.79 89 GLY B CA 1
ATOM 2043 C C . GLY B 1 76 ? -26.917 -8.898 17.161 1.00 31.36 89 GLY B C 1
ATOM 2044 O O . GLY B 1 76 ? -27.955 -9.551 17.186 1.00 28.96 89 GLY B O 1
ATOM 2045 N N . GLU B 1 77 ? -25.844 -9.306 16.511 1.00 28.21 90 GLU B N 1
ATOM 2046 C CA . GLU B 1 77 ? -25.840 -10.557 15.771 1.00 30.96 90 GLU B CA 1
ATOM 2047 C C . GLU B 1 77 ? -25.584 -11.694 16.784 1.00 32.02 90 GLU B C 1
ATOM 2048 O O . GLU B 1 77 ? -25.155 -11.459 17.903 1.00 33.59 90 GLU B O 1
ATOM 2054 N N . SER B 1 78 ? -25.925 -12.915 16.396 1.00 34.87 91 SER B N 1
ATOM 2055 C CA . SER B 1 78 ? -25.453 -14.094 17.070 1.00 41.25 91 SER B CA 1
ATOM 2056 C C . SER B 1 78 ? -24.461 -14.722 16.120 1.00 40.59 91 SER B C 1
ATOM 2057 O O . SER B 1 78 ? -24.111 -14.176 15.043 1.00 37.49 91 SER B O 1
ATOM 2060 N N . GLY B 1 79 ? -24.002 -15.894 16.499 1.00 43.31 92 GLY B N 1
ATOM 2061 C CA . GLY B 1 79 ? -22.902 -16.489 15.776 1.00 49.73 92 GLY B CA 1
ATOM 2062 C C . GLY B 1 79 ? -21.596 -16.178 16.494 1.00 43.65 92 GLY B C 1
ATOM 2063 O O . GLY B 1 79 ? -21.581 -15.512 17.530 1.00 33.89 92 GLY B O 1
ATOM 2064 N N . PRO B 1 80 ? -20.500 -16.725 15.967 1.00 40.93 93 PRO B N 1
ATOM 2065 C CA . PRO B 1 80 ? -19.275 -16.649 16.742 1.00 38.67 93 PRO B CA 1
ATOM 2066 C C . PRO B 1 80 ? -18.770 -15.175 16.801 1.00 30.63 93 PRO B C 1
ATOM 2067 O O . PRO B 1 80 ? -18.949 -14.390 15.839 1.00 31.05 93 PRO B O 1
ATOM 2071 N N . ALA B 1 81 ? -18.176 -14.836 17.920 1.00 27.73 94 ALA B N 1
ATOM 2072 C CA . ALA B 1 81 ? -17.588 -13.492 18.124 1.00 28.70 94 ALA B CA 1
ATOM 2073 C C . ALA B 1 81 ? -16.352 -13.140 17.275 1.00 29.25 94 ALA B C 1
ATOM 2074 O O . ALA B 1 81 ? -16.254 -12.015 16.788 1.00 24.93 94 ALA B O 1
ATOM 2076 N N . ALA B 1 82 ? -15.412 -14.070 17.076 1.00 30.54 95 ALA B N 1
ATOM 2077 C CA . ALA B 1 82 ? -14.196 -13.770 16.284 1.00 29.81 95 ALA B CA 1
ATOM 2078 C C . ALA B 1 82 ? -14.440 -13.135 14.899 1.00 30.61 95 ALA B C 1
ATOM 2079 O O . ALA B 1 82 ? -13.829 -12.077 14.615 1.00 30.02 95 ALA B O 1
ATOM 2081 N N . PRO B 1 83 ? -15.334 -13.721 14.054 1.00 26.44 96 PRO B N 1
ATOM 2082 C CA . PRO B 1 83 ? -15.545 -13.108 12.752 1.00 26.54 96 PRO B CA 1
ATOM 2083 C C . PRO B 1 83 ? -16.173 -11.767 12.825 1.00 25.78 96 PRO B C 1
ATOM 2084 O O . PRO B 1 83 ? -16.086 -10.980 11.885 1.00 22.95 96 PRO B O 1
ATOM 2088 N N . ARG B 1 84 ? -16.838 -11.498 13.941 1.00 24.14 97 ARG B N 1
ATOM 2089 C CA . ARG B 1 84 ? -17.549 -10.229 14.035 1.00 25.02 97 ARG B CA 1
ATOM 2090 C C . ARG B 1 84 ? -16.555 -9.080 14.404 1.00 22.11 97 ARG B C 1
ATOM 2091 O O . ARG B 1 84 ? -16.610 -7.992 13.847 1.00 22.32 97 ARG B O 1
ATOM 2099 N N . LEU B 1 85 ? -15.695 -9.368 15.359 1.00 21.54 98 LEU B N 1
ATOM 2100 C CA . LEU B 1 85 ? -14.713 -8.438 15.814 1.00 23.66 98 LEU B CA 1
ATOM 2101 C C . LEU B 1 85 ? -13.771 -8.227 14.636 1.00 26.24 98 LEU B C 1
ATOM 2102 O O . LEU B 1 85 ? -13.372 -7.083 14.331 1.00 26.01 98 LEU B O 1
ATOM 2107 N N . HIS B 1 86 ? -13.444 -9.326 13.969 1.00 24.21 99 HIS B N 1
ATOM 2108 C CA . HIS B 1 86 ? -12.575 -9.198 12.806 1.00 26.46 99 HIS B CA 1
ATOM 2109 C C . HIS B 1 86 ? -13.113 -8.209 11.778 1.00 26.12 99 HIS B C 1
ATOM 2110 O O . HIS B 1 86 ? -12.397 -7.280 11.340 1.00 25.02 99 HIS B O 1
ATOM 2117 N N . ALA B 1 87 ? -14.383 -8.333 11.444 1.00 22.61 100 ALA B N 1
ATOM 2118 C CA . ALA B 1 87 ? -14.951 -7.489 10.448 1.00 25.14 100 ALA B CA 1
ATOM 2119 C C . ALA B 1 87 ? -14.880 -6.000 10.901 1.00 22.45 100 ALA B C 1
ATOM 2120 O O . ALA B 1 87 ? -14.587 -5.118 10.109 1.00 21.80 100 ALA B O 1
ATOM 2122 N N . LEU B 1 88 ? -15.148 -5.766 12.175 1.00 20.40 101 LEU B N 1
ATOM 2123 C CA . LEU B 1 88 ? -15.141 -4.410 12.695 1.00 21.93 101 LEU B CA 1
ATOM 2124 C C . LEU B 1 88 ? -13.729 -3.820 12.558 1.00 19.24 101 LEU B C 1
ATOM 2125 O O . LEU B 1 88 ? -13.589 -2.637 12.191 1.00 20.62 101 LEU B O 1
ATOM 2130 N N . VAL B 1 89 ? -12.753 -4.634 12.931 1.00 21.02 102 VAL B N 1
ATOM 2131 C CA . VAL B 1 89 ? -11.301 -4.248 12.966 1.00 23.14 102 VAL B CA 1
ATOM 2132 C C . VAL B 1 89 ? -10.874 -3.893 11.529 1.00 21.87 102 VAL B C 1
ATOM 2133 O O . VAL B 1 89 ? -10.316 -2.821 11.257 1.00 19.31 102 VAL B O 1
ATOM 2137 N N . ILE B 1 90 ? -11.219 -4.751 10.564 1.00 22.44 103 ILE B N 1
ATOM 2138 C CA . ILE B 1 90 ? -10.886 -4.424 9.156 1.00 22.93 103 ILE B CA 1
ATOM 2139 C C . ILE B 1 90 ? -11.567 -3.174 8.689 1.00 23.96 103 ILE B C 1
ATOM 2140 O O . ILE B 1 90 ? -10.920 -2.274 8.133 1.00 24.52 103 ILE B O 1
ATOM 2145 N N . TYR B 1 91 ? -12.890 -3.077 8.913 1.00 23.92 104 TYR B N 1
ATOM 2146 C CA . TYR B 1 91 ? -13.595 -1.891 8.497 1.00 21.50 104 TYR B CA 1
ATOM 2147 C C . TYR B 1 91 ? -13.003 -0.628 9.108 1.00 19.71 104 TYR B C 1
ATOM 2148 O O . TYR B 1 91 ? -12.765 0.377 8.456 1.00 17.41 104 TYR B O 1
ATOM 2157 N N . ASP B 1 92 ? -12.730 -0.713 10.394 1.00 18.91 105 ASP B N 1
ATOM 2158 C CA . ASP B 1 92 ? -12.375 0.484 11.116 1.00 19.25 105 ASP B CA 1
ATOM 2159 C C . ASP B 1 92 ? -10.928 0.870 10.806 1.00 19.15 105 ASP B C 1
ATOM 2160 O O . ASP B 1 92 ? -10.658 2.055 10.522 1.00 20.45 105 ASP B O 1
ATOM 2165 N N . ALA B 1 93 ? -10.001 -0.099 10.885 1.00 19.93 106 ALA B N 1
ATOM 2166 C CA . ALA B 1 93 ? -8.605 0.194 10.547 1.00 21.19 106 ALA B CA 1
ATOM 2167 C C . ALA B 1 93 ? -8.523 0.714 9.074 1.00 20.93 106 ALA B C 1
ATOM 2168 O O . ALA B 1 93 ? -7.808 1.727 8.773 1.00 20.61 106 ALA B O 1
ATOM 2170 N N . SER B 1 94 ? -9.329 0.141 8.177 1.00 20.66 107 SER B N 1
ATOM 2171 C CA . SER B 1 94 ? -9.294 0.639 6.756 1.00 20.75 107 SER B CA 1
ATOM 2172 C C . SER B 1 94 ? -9.706 2.072 6.610 1.00 23.49 107 SER B C 1
ATOM 2173 O O . SER B 1 94 ? -9.049 2.903 5.927 1.00 21.20 107 SER B O 1
ATOM 2176 N N . GLN B 1 95 ? -10.773 2.424 7.303 1.00 23.59 108 GLN B N 1
ATOM 2177 C CA . GLN B 1 95 ? -11.208 3.808 7.268 1.00 25.59 108 GLN B CA 1
ATOM 2178 C C . GLN B 1 95 ? -10.169 4.783 7.845 1.00 27.08 108 GLN B C 1
ATOM 2179 O O . GLN B 1 95 ? -9.960 5.852 7.261 1.00 23.40 108 GLN B O 1
ATOM 2185 N N . LEU B 1 96 ? -9.565 4.464 9.017 1.00 25.92 109 LEU B N 1
ATOM 2186 C CA . LEU B 1 96 ? -8.479 5.340 9.552 1.00 23.59 109 LEU B CA 1
ATOM 2187 C C . LEU B 1 96 ? -7.260 5.382 8.578 1.00 22.14 109 LEU B C 1
ATOM 2188 O O . LEU B 1 96 ? -6.687 6.409 8.338 1.00 21.85 109 LEU B O 1
ATOM 2193 N N . CYS B 1 97 ? -6.867 4.237 8.056 1.00 23.81 110 CYS B N 1
ATOM 2194 C CA . CYS B 1 97 ? -5.794 4.162 7.034 1.00 24.71 110 CYS B CA 1
ATOM 2195 C C . CYS B 1 97 ? -6.090 4.916 5.747 1.00 28.91 110 CYS B C 1
ATOM 2196 O O . CYS B 1 97 ? -5.200 5.599 5.200 1.00 26.64 110 CYS B O 1
ATOM 2199 N N . ALA B 1 98 ? -7.335 4.802 5.272 1.00 32.03 111 ALA B N 1
ATOM 2200 C CA . ALA B 1 98 ? -7.751 5.418 4.024 1.00 30.69 111 ALA B CA 1
ATOM 2201 C C . ALA B 1 98 ? -8.045 6.885 4.154 1.00 36.70 111 ALA B C 1
ATOM 2202 O O . ALA B 1 98 ? -8.123 7.549 3.170 1.00 37.51 111 ALA B O 1
ATOM 2204 N N . GLY B 1 99 ? -8.246 7.421 5.344 1.00 34.57 112 GLY B N 1
ATOM 2205 C CA . GLY B 1 99 ? -8.482 8.854 5.453 1.00 35.68 112 GLY B CA 1
ATOM 2206 C C . GLY B 1 99 ? -7.441 9.704 4.746 1.00 38.13 112 GLY B C 1
ATOM 2207 O O . GLY B 1 99 ? -6.267 9.415 4.852 1.00 37.99 112 GLY B O 1
ATOM 2208 N N . ARG B 1 100 ? -7.848 10.751 4.020 1.00 31.09 113 ARG B N 1
ATOM 2209 C CA . ARG B 1 100 ? -6.879 11.658 3.360 1.00 31.61 113 ARG B CA 1
ATOM 2210 C C . ARG B 1 100 ? -5.944 12.327 4.373 1.00 33.72 113 ARG B C 1
ATOM 2211 O O . ARG B 1 100 ? -4.782 12.584 4.098 1.00 25.57 113 ARG B O 1
ATOM 2213 N N . TRP B 1 101 ? -6.444 12.624 5.571 1.00 30.36 114 TRP B N 1
ATOM 2214 C CA . TRP B 1 101 ? -5.592 13.251 6.588 1.00 31.37 114 TRP B CA 1
ATOM 2215 C C . TRP B 1 101 ? -5.682 12.391 7.820 1.00 30.94 114 TRP B C 1
ATOM 2216 O O . TRP B 1 101 ? -6.679 11.698 8.042 1.00 30.92 114 TRP B O 1
ATOM 2227 N N . ASN B 1 102 ? -4.649 12.425 8.633 1.00 27.92 115 ASN B N 1
ATOM 2228 C CA . ASN B 1 102 ? -4.609 11.524 9.758 1.00 26.00 115 ASN B CA 1
ATOM 2229 C C . ASN B 1 102 ? -5.372 12.138 10.917 1.00 22.89 115 ASN B C 1
ATOM 2230 O O . ASN B 1 102 ? -4.822 12.508 11.951 1.00 20.74 115 ASN B O 1
ATOM 2235 N N . LEU B 1 103 ? -6.672 12.206 10.756 1.00 20.39 116 LEU B N 1
ATOM 2236 C CA . LEU B 1 103 ? -7.491 12.973 11.688 1.00 22.41 116 LEU B CA 1
ATOM 2237 C C . LEU B 1 103 ? -7.448 12.402 13.120 1.00 20.83 116 LEU B C 1
ATOM 2238 O O . LEU B 1 103 ? -7.673 13.116 14.051 1.00 19.06 116 LEU B O 1
ATOM 2243 N N . GLY B 1 104 ? -7.186 11.118 13.276 1.00 21.17 117 GLY B N 1
ATOM 2244 C CA . GLY B 1 104 ? -7.140 10.506 14.612 1.00 22.43 117 GLY B CA 1
ATOM 2245 C C . GLY B 1 104 ? -6.022 11.027 15.494 1.00 23.75 117 GLY B C 1
ATOM 2246 O O . GLY B 1 104 ? -6.007 10.779 16.688 1.00 20.67 117 GLY B O 1
ATOM 2247 N N . ALA B 1 105 ? -5.053 11.718 14.894 1.00 23.48 118 ALA B N 1
ATOM 2248 C CA . ALA B 1 105 ? -3.982 12.284 15.660 1.00 23.37 118 ALA B CA 1
ATOM 2249 C C . ALA B 1 105 ? -4.525 13.388 16.564 1.00 25.30 118 ALA B C 1
ATOM 2250 O O . ALA B 1 105 ? -4.009 13.660 17.658 1.00 27.51 118 ALA B O 1
ATOM 2252 N N . LEU B 1 106 ? -5.631 13.968 16.161 1.00 22.53 119 LEU B N 1
ATOM 2253 C CA . LEU B 1 106 ? -6.231 15.041 16.970 1.00 20.37 119 LEU B CA 1
ATOM 2254 C C . LEU B 1 106 ? -6.918 14.544 18.233 1.00 20.43 119 LEU B C 1
ATOM 2255 O O . LEU B 1 106 ? -7.313 15.360 19.062 1.00 21.17 119 LEU B O 1
ATOM 2260 N N . TYR B 1 107 ? -7.029 13.223 18.411 1.00 19.44 120 TYR B N 1
ATOM 2261 C CA . TYR B 1 107 ? -7.671 12.670 19.548 1.00 19.87 120 TYR B CA 1
ATOM 2262 C C . TYR B 1 107 ? -6.973 13.021 20.828 1.00 21.04 120 TYR B C 1
ATOM 2263 O O . TYR B 1 107 ? -7.578 13.062 21.866 1.00 19.66 120 TYR B O 1
ATOM 2272 N N . LEU B 1 108 ? -5.715 13.346 20.766 1.00 19.90 121 LEU B N 1
ATOM 2273 C CA . LEU B 1 108 ? -4.962 13.615 21.985 1.00 23.66 121 LEU B CA 1
ATOM 2274 C C . LEU B 1 108 ? -4.932 15.103 22.276 1.00 27.79 121 LEU B C 1
ATOM 2275 O O . LEU B 1 108 ? -4.289 15.516 23.180 1.00 27.02 121 LEU B O 1
ATOM 2280 N N . LEU B 1 109 ? -5.648 15.914 21.510 1.00 25.15 122 LEU B N 1
ATOM 2281 C CA . LEU B 1 109 ? -5.654 17.340 21.806 1.00 26.95 122 LEU B CA 1
ATOM 2282 C C . LEU B 1 109 ? -6.228 17.568 23.203 1.00 28.08 122 LEU B C 1
ATOM 2283 O O . LEU B 1 109 ? -7.270 17.026 23.528 1.00 25.60 122 LEU B O 1
ATOM 2288 N N . PRO B 1 110 ? -5.566 18.388 24.037 1.00 30.76 123 PRO B N 1
ATOM 2289 C CA . PRO B 1 110 ? -6.185 18.721 25.334 1.00 31.72 123 PRO B CA 1
ATOM 2290 C C . PRO B 1 110 ? -7.467 19.476 25.154 1.00 28.59 123 PRO B C 1
ATOM 2291 O O . PRO B 1 110 ? -8.303 19.421 26.032 1.00 27.09 123 PRO B O 1
ATOM 2295 N N . GLU B 1 111 ? -7.651 20.133 24.009 1.00 24.88 124 GLU B N 1
ATOM 2296 C CA . GLU B 1 111 ? -8.983 20.757 23.731 1.00 26.92 124 GLU B CA 1
ATOM 2297 C C . GLU B 1 111 ? -10.134 19.749 23.816 1.00 28.09 124 GLU B C 1
ATOM 2298 O O . GLU B 1 111 ? -11.253 20.105 24.167 1.00 26.36 124 GLU B O 1
ATOM 2304 N N . LEU B 1 112 ? -9.874 18.488 23.499 1.00 26.98 125 LEU B N 1
ATOM 2305 C CA . LEU B 1 112 ? -10.923 17.495 23.516 1.00 31.22 125 LEU B CA 1
ATOM 2306 C C . LEU B 1 112 ? -11.378 17.161 24.895 1.00 38.32 125 LEU B C 1
ATOM 2307 O O . LEU B 1 112 ? -12.442 16.581 25.066 1.00 40.49 125 LEU B O 1
ATOM 2312 N N . ARG B 1 113 ? -10.589 17.547 25.876 1.00 40.09 126 ARG B N 1
ATOM 2313 C CA . ARG B 1 113 ? -10.881 17.217 27.238 1.00 46.44 126 ARG B CA 1
ATOM 2314 C C . ARG B 1 113 ? -11.973 18.104 27.854 1.00 44.04 126 ARG B C 1
ATOM 2315 O O . ARG B 1 113 ? -12.393 17.871 28.961 1.00 51.39 126 ARG B O 1
ATOM 2323 N N . THR B 1 114 ? -12.490 19.083 27.126 1.00 46.60 127 THR B N 1
ATOM 2324 C CA . THR B 1 114 ? -13.501 20.002 27.658 1.00 42.97 127 THR B CA 1
ATOM 2325 C C . THR B 1 114 ? -14.928 19.602 27.342 1.00 44.25 127 THR B C 1
ATOM 2326 O O . THR B 1 114 ? -15.202 18.804 26.421 1.00 34.52 127 THR B O 1
ATOM 2330 N N . ASP B 1 115 ? -15.839 20.231 28.077 1.00 39.62 128 ASP B N 1
ATOM 2331 C CA . ASP B 1 115 ? -17.254 19.932 27.991 1.00 36.88 128 ASP B CA 1
ATOM 2332 C C . ASP B 1 115 ? -17.766 20.084 26.616 1.00 31.60 128 ASP B C 1
ATOM 2333 O O . ASP B 1 115 ? -18.709 19.376 26.202 1.00 32.38 128 ASP B O 1
ATOM 2338 N N . ARG B 1 116 ? -17.171 21.004 25.876 1.00 30.73 129 ARG B N 1
ATOM 2339 C CA . ARG B 1 116 ? -17.588 21.225 24.480 1.00 31.16 129 ARG B CA 1
ATOM 2340 C C . ARG B 1 116 ? -17.469 19.919 23.701 1.00 27.81 129 ARG B C 1
ATOM 2341 O O . ARG B 1 116 ? -18.209 19.713 22.775 1.00 29.00 129 ARG B O 1
ATOM 2349 N N . PHE B 1 117 ? -16.520 19.065 24.030 1.00 28.63 130 PHE B N 1
ATOM 2350 C CA . PHE B 1 117 ? -16.322 17.816 23.261 1.00 30.34 130 PHE B CA 1
ATOM 2351 C C . PHE B 1 117 ? -16.706 16.538 23.964 1.00 33.41 130 PHE B C 1
ATOM 2352 O O . PHE B 1 117 ? -16.396 15.446 23.479 1.00 30.49 130 PHE B O 1
ATOM 2360 N N . ALA B 1 118 ? -17.438 16.666 25.081 1.00 34.97 131 ALA B N 1
ATOM 2361 C CA . ALA B 1 118 ? -18.024 15.528 25.772 1.00 32.82 131 ALA B CA 1
ATOM 2362 C C . ALA B 1 118 ? -18.808 14.598 24.855 1.00 27.53 131 ALA B C 1
ATOM 2363 O O . ALA B 1 118 ? -18.621 13.359 24.871 1.00 30.05 131 ALA B O 1
ATOM 2365 N N . PRO B 1 119 ? -19.684 15.145 24.032 1.00 26.82 132 PRO B N 1
ATOM 2366 C CA . PRO B 1 119 ? -20.405 14.199 23.157 1.00 30.10 132 PRO B CA 1
ATOM 2367 C C . PRO B 1 119 ? -19.540 13.287 22.263 1.00 29.22 132 PRO B C 1
ATOM 2368 O O . PRO B 1 119 ? -19.828 12.074 22.077 1.00 24.61 132 PRO B O 1
ATOM 2372 N N . PHE B 1 120 ? -18.495 13.867 21.689 1.00 28.17 133 PHE B N 1
ATOM 2373 C CA . PHE B 1 120 ? -17.588 13.089 20.880 1.00 28.12 133 PHE B CA 1
ATOM 2374 C C . PHE B 1 120 ? -16.889 12.042 21.761 1.00 23.97 133 PHE B C 1
ATOM 2375 O O . PHE B 1 120 ? -16.840 10.885 21.413 1.00 24.03 133 PHE B O 1
ATOM 2383 N N . ARG B 1 121 ? -16.387 12.427 22.924 1.00 26.03 134 ARG B N 1
ATOM 2384 C CA . ARG B 1 121 ? -15.695 11.478 23.782 1.00 27.12 134 ARG B CA 1
ATOM 2385 C C . ARG B 1 121 ? -16.608 10.322 24.172 1.00 25.39 134 ARG B C 1
ATOM 2386 O O . ARG B 1 121 ? -16.178 9.176 24.244 1.00 25.02 134 ARG B O 1
ATOM 2394 N N . ARG B 1 122 ? -17.866 10.616 24.393 1.00 25.27 135 ARG B N 1
ATOM 2395 C CA . ARG B 1 122 ? -18.808 9.583 24.736 1.00 25.72 135 ARG B CA 1
ATOM 2396 C C . ARG B 1 122 ? -19.024 8.632 23.558 1.00 24.90 135 ARG B C 1
ATOM 2397 O O . ARG B 1 122 ? -19.071 7.443 23.732 1.00 27.18 135 ARG B O 1
ATOM 2399 N N . ARG B 1 123 ? -19.129 9.147 22.334 1.00 27.00 136 ARG B N 1
ATOM 2400 C CA . ARG B 1 123 ? -19.218 8.261 21.201 1.00 26.58 136 ARG B CA 1
ATOM 2401 C C . ARG B 1 123 ? -17.996 7.378 20.985 1.00 23.70 136 ARG B C 1
ATOM 2402 O O . ARG B 1 123 ? -18.131 6.174 20.727 1.00 24.99 136 ARG B O 1
ATOM 2410 N N . ARG B 1 124 ? -16.815 7.958 21.093 1.00 22.71 137 ARG B N 1
ATOM 2411 C CA . ARG B 1 124 ? -15.602 7.174 20.932 1.00 23.45 137 ARG B CA 1
ATOM 2412 C C . ARG B 1 124 ? -15.551 6.130 22.055 1.00 22.04 137 ARG B C 1
ATOM 2413 O O . ARG B 1 124 ? -15.162 4.965 21.867 1.00 21.15 137 ARG B O 1
ATOM 2421 N N . ALA B 1 125 ? -15.979 6.529 23.263 1.00 23.54 138 ALA B N 1
ATOM 2422 C CA . ALA B 1 125 ? -15.986 5.559 24.372 1.00 20.84 138 ALA B CA 1
ATOM 2423 C C . ALA B 1 125 ? -17.031 4.433 24.143 1.00 20.09 138 ALA B C 1
ATOM 2424 O O . ALA B 1 125 ? -16.820 3.328 24.517 1.00 19.03 138 ALA B O 1
ATOM 2426 N N . GLU B 1 126 ? -18.138 4.720 23.473 1.00 21.86 139 GLU B N 1
ATOM 2427 C CA . GLU B 1 126 ? -19.110 3.684 23.120 1.00 24.72 139 GLU B CA 1
ATOM 2428 C C . GLU B 1 126 ? -18.463 2.769 22.050 1.00 22.20 139 GLU B C 1
ATOM 2429 O O . GLU B 1 126 ? -18.596 1.536 22.073 1.00 19.10 139 GLU B O 1
ATOM 2435 N N . LEU B 1 127 ? -17.668 3.327 21.134 1.00 21.91 140 LEU B N 1
ATOM 2436 C CA . LEU B 1 127 ? -16.923 2.440 20.193 1.00 18.88 140 LEU B CA 1
ATOM 2437 C C . LEU B 1 127 ? -16.003 1.550 20.963 1.00 19.71 140 LEU B C 1
ATOM 2438 O O . LEU B 1 127 ? -15.973 0.340 20.788 1.00 20.86 140 LEU B O 1
ATOM 2443 N N . ARG B 1 128 ? -15.220 2.151 21.824 1.00 20.28 141 ARG B N 1
ATOM 2444 C CA . ARG B 1 128 ? -14.348 1.368 22.724 1.00 18.99 141 ARG B CA 1
ATOM 2445 C C . ARG B 1 128 ? -15.074 0.248 23.505 1.00 17.18 141 ARG B C 1
ATOM 2446 O O . ARG B 1 128 ? -14.577 -0.884 23.552 1.00 14.94 141 ARG B O 1
ATOM 2454 N N . SER B 1 129 ? -16.243 0.529 24.096 1.00 20.35 142 SER B N 1
ATOM 2455 C CA . SER B 1 129 ? -16.974 -0.504 24.842 1.00 21.33 142 SER B CA 1
ATOM 2456 C C . SER B 1 129 ? -17.505 -1.579 23.933 1.00 22.17 142 SER B C 1
ATOM 2457 O O . SER B 1 129 ? -17.511 -2.733 24.294 1.00 20.72 142 SER B O 1
ATOM 2460 N N . ALA B 1 130 ? -17.922 -1.200 22.730 1.00 23.37 143 ALA B N 1
ATOM 2461 C CA . ALA B 1 130 ? -18.334 -2.215 21.730 1.00 22.80 143 ALA B CA 1
ATOM 2462 C C . ALA B 1 130 ? -17.192 -3.134 21.380 1.00 22.53 143 ALA B C 1
ATOM 2463 O O . ALA B 1 130 ? -17.353 -4.357 21.358 1.00 25.29 143 ALA B O 1
ATOM 2465 N N . TYR B 1 131 ? -16.016 -2.564 21.138 1.00 21.05 144 TYR B N 1
ATOM 2466 C CA . TYR B 1 131 ? -14.817 -3.367 21.010 1.00 20.25 144 TYR B CA 1
ATOM 2467 C C . TYR B 1 131 ? -14.596 -4.281 22.133 1.00 19.94 144 TYR B C 1
ATOM 2468 O O . TYR B 1 131 ? -14.301 -5.471 21.939 1.00 21.33 144 TYR B O 1
ATOM 2477 N N . ARG B 1 132 ? -14.671 -3.749 23.340 1.00 21.15 145 ARG B N 1
ATOM 2478 C CA . ARG B 1 132 ? -14.341 -4.566 24.469 1.00 22.42 145 ARG B CA 1
ATOM 2479 C C . ARG B 1 132 ? -15.341 -5.763 24.637 1.00 23.85 145 ARG B C 1
ATOM 2480 O O . ARG B 1 132 ? -14.900 -6.879 24.958 1.00 22.70 145 ARG B O 1
ATOM 2488 N N . SER B 1 133 ? -16.644 -5.499 24.422 1.00 26.10 146 SER B N 1
ATOM 2489 C CA . SER B 1 133 ? -17.694 -6.530 24.502 1.00 27.65 146 SER B CA 1
ATOM 2490 C C . SER B 1 133 ? -17.403 -7.602 23.538 1.00 26.25 146 SER B C 1
ATOM 2491 O O . SER B 1 133 ? -17.309 -8.723 23.931 1.00 25.35 146 SER B O 1
ATOM 2494 N N . LEU B 1 134 ? -17.260 -7.269 22.238 1.00 25.19 147 LEU B N 1
ATOM 2495 C CA . LEU B 1 134 ? -16.815 -8.296 21.286 1.00 23.23 147 LEU B CA 1
ATOM 2496 C C . LEU B 1 134 ? -15.565 -9.017 21.693 1.00 23.59 147 LEU B C 1
ATOM 2497 O O . LEU B 1 134 ? -15.535 -10.255 21.621 1.00 23.86 147 LEU B O 1
ATOM 2502 N N . ALA B 1 135 ? -14.514 -8.290 22.078 1.00 23.13 148 ALA B N 1
ATOM 2503 C CA . ALA B 1 135 ? -13.229 -8.941 22.457 1.00 24.48 148 ALA B CA 1
ATOM 2504 C C . ALA B 1 135 ? -13.332 -9.918 23.604 1.00 26.27 148 ALA B C 1
ATOM 2505 O O . ALA B 1 135 ? -12.700 -10.978 23.573 1.00 24.51 148 ALA B O 1
ATOM 2507 N N . ALA B 1 136 ? -14.091 -9.535 24.631 1.00 29.88 149 ALA B N 1
ATOM 2508 C CA . ALA B 1 136 ? -14.289 -10.372 25.829 1.00 30.09 149 ALA B CA 1
ATOM 2509 C C . ALA B 1 136 ? -15.019 -11.633 25.421 1.00 31.88 149 ALA B C 1
ATOM 2510 O O . ALA B 1 136 ? -14.752 -12.712 25.942 1.00 31.35 149 ALA B O 1
ATOM 2512 N N . ALA B 1 137 ? -15.903 -11.502 24.447 1.00 29.79 150 ALA B N 1
ATOM 2513 C CA . ALA B 1 137 ? -16.555 -12.686 23.914 1.00 32.27 150 ALA B CA 1
ATOM 2514 C C . ALA B 1 137 ? -15.555 -13.589 23.187 1.00 33.90 150 ALA B C 1
ATOM 2515 O O . ALA B 1 137 ? -15.659 -14.815 23.264 1.00 31.86 150 ALA B O 1
ATOM 2517 N N . VAL B 1 138 ? -14.629 -13.011 22.408 1.00 29.03 151 VAL B N 1
ATOM 2518 C CA . VAL B 1 138 ? -13.650 -13.843 21.713 1.00 30.32 151 VAL B CA 1
ATOM 2519 C C . VAL B 1 138 ? -12.765 -14.554 22.730 1.00 30.64 151 VAL B C 1
ATOM 2520 O O . VAL B 1 138 ? -12.569 -15.771 22.656 1.00 33.83 151 VAL B O 1
ATOM 2524 N N . ILE B 1 139 ? -12.283 -13.796 23.706 1.00 30.79 152 ILE B N 1
ATOM 2525 C CA . ILE B 1 139 ? -11.496 -14.356 24.789 1.00 33.07 152 ILE B CA 1
ATOM 2526 C C . ILE B 1 139 ? -12.181 -15.613 25.383 1.00 41.27 152 ILE B C 1
ATOM 2527 O O . ILE B 1 139 ? -11.538 -16.683 25.516 1.00 37.89 152 ILE B O 1
ATOM 2532 N N . ALA B 1 140 ? -13.454 -15.487 25.749 1.00 42.13 153 ALA B N 1
ATOM 2533 C CA . ALA B 1 140 ? -14.148 -16.599 26.410 1.00 39.57 153 ALA B CA 1
ATOM 2534 C C . ALA B 1 140 ? -14.324 -17.804 25.468 1.00 39.28 153 ALA B C 1
ATOM 2535 O O . ALA B 1 140 ? -14.069 -18.918 25.874 1.00 45.43 153 ALA B O 1
ATOM 2537 N N . GLU B 1 141 ? -14.662 -17.589 24.208 1.00 36.15 154 GLU B N 1
ATOM 2538 C CA . GLU B 1 141 ? -14.852 -18.666 23.274 1.00 39.86 154 GLU B CA 1
ATOM 2539 C C . GLU B 1 141 ? -13.559 -19.357 22.880 1.00 46.58 154 GLU B C 1
ATOM 2540 O O . GLU B 1 141 ? -13.633 -20.419 22.251 1.00 45.08 154 GLU B O 1
ATOM 2542 N N . CYS B 1 142 ? -12.396 -18.749 23.163 1.00 44.05 155 CYS B N 1
ATOM 2543 C CA A CYS B 1 142 ? -11.107 -19.317 22.735 0.50 44.09 155 CYS B CA 1
ATOM 2544 C CA B CYS B 1 142 ? -11.106 -19.314 22.722 0.50 43.35 155 CYS B CA 1
ATOM 2545 C C . CYS B 1 142 ? -10.221 -19.700 23.906 1.00 43.43 155 CYS B C 1
ATOM 2546 O O . CYS B 1 142 ? -9.162 -20.274 23.713 1.00 47.27 155 CYS B O 1
ATOM 2551 N N . GLY B 1 143 ? -10.647 -19.375 25.124 1.00 40.56 156 GLY B N 1
ATOM 2552 C CA . GLY B 1 143 ? -9.841 -19.629 26.283 1.00 41.32 156 GLY B CA 1
ATOM 2553 C C . GLY B 1 143 ? -8.630 -18.713 26.453 1.00 49.43 156 GLY B C 1
ATOM 2554 O O . GLY B 1 143 ? -7.588 -19.152 26.955 1.00 44.49 156 GLY B O 1
ATOM 2555 N N . GLY B 1 144 ? -8.757 -17.432 26.083 1.00 49.96 157 GLY B N 1
ATOM 2556 C CA . GLY B 1 144 ? -7.620 -16.521 26.149 1.00 44.82 157 GLY B CA 1
ATOM 2557 C C . GLY B 1 144 ? -7.453 -15.742 27.449 1.00 43.39 157 GLY B C 1
ATOM 2558 O O . GLY B 1 144 ? -8.104 -16.001 28.438 1.00 38.05 157 GLY B O 1
ATOM 2559 N N . PRO B 1 145 ? -6.581 -14.726 27.421 1.00 43.37 158 PRO B N 1
ATOM 2560 C CA . PRO B 1 145 ? -6.323 -13.859 28.550 1.00 38.67 158 PRO B CA 1
ATOM 2561 C C . PRO B 1 145 ? -7.422 -12.863 28.773 1.00 40.92 158 PRO B C 1
ATOM 2562 O O . PRO B 1 145 ? -7.662 -12.015 27.932 1.00 36.60 158 PRO B O 1
ATOM 2566 N N . PRO B 1 146 ? -8.081 -12.932 29.934 1.00 39.02 159 PRO B N 1
ATOM 2567 C CA . PRO B 1 146 ? -9.213 -12.053 30.233 1.00 37.09 159 PRO B CA 1
ATOM 2568 C C . PRO B 1 146 ? -8.878 -10.555 30.172 1.00 33.80 159 PRO B C 1
ATOM 2569 O O . PRO B 1 146 ? -9.690 -9.762 29.757 1.00 28.91 159 PRO B O 1
ATOM 2573 N N . GLU B 1 147 ? -7.656 -10.186 30.500 1.00 30.93 160 GLU B N 1
ATOM 2574 C CA . GLU B 1 147 ? -7.316 -8.799 30.617 1.00 30.66 160 GLU B CA 1
ATOM 2575 C C . GLU B 1 147 ? -6.860 -8.225 29.255 1.00 28.04 160 GLU B C 1
ATOM 2576 O O . GLU B 1 147 ? -6.550 -7.053 29.178 1.00 28.72 160 GLU B O 1
ATOM 2582 N N . ALA B 1 148 ? -6.941 -9.000 28.178 1.00 25.41 161 ALA B N 1
ATOM 2583 C CA . ALA B 1 148 ? -6.567 -8.486 26.829 1.00 27.28 161 ALA B CA 1
ATOM 2584 C C . ALA B 1 148 ? -7.671 -7.749 26.068 1.00 25.31 161 ALA B C 1
ATOM 2585 O O . ALA B 1 148 ? -7.518 -7.485 24.860 1.00 25.56 161 ALA B O 1
ATOM 2587 N N . ASP B 1 149 ? -8.782 -7.470 26.716 1.00 24.36 162 ASP B N 1
ATOM 2588 C CA . ASP B 1 149 ? -9.979 -7.068 25.999 1.00 24.40 162 ASP B CA 1
ATOM 2589 C C . ASP B 1 149 ? -9.973 -5.672 25.488 1.00 23.20 162 ASP B C 1
ATOM 2590 O O . ASP B 1 149 ? -10.841 -5.336 24.680 1.00 25.49 162 ASP B O 1
ATOM 2595 N N . ASP B 1 150 ? -9.050 -4.820 25.933 1.00 22.84 163 ASP B N 1
ATOM 2596 C CA . ASP B 1 150 ? -8.956 -3.483 25.326 1.00 19.66 163 ASP B CA 1
ATOM 2597 C C . ASP B 1 150 ? -8.008 -3.453 24.114 1.00 20.90 163 ASP B C 1
ATOM 2598 O O . ASP B 1 150 ? -7.938 -2.431 23.423 1.00 22.61 163 ASP B O 1
ATOM 2603 N N . LEU B 1 151 ? -7.244 -4.512 23.896 1.00 20.48 164 LEU B N 1
ATOM 2604 C CA . LEU B 1 151 ? -6.119 -4.437 22.990 1.00 20.42 164 LEU B CA 1
ATOM 2605 C C . LEU B 1 151 ? -6.528 -4.353 21.544 1.00 20.54 164 LEU B C 1
ATOM 2606 O O . LEU B 1 151 ? -5.817 -3.739 20.800 1.00 22.33 164 LEU B O 1
ATOM 2611 N N . PRO B 1 152 ? -7.672 -4.961 21.151 1.00 23.24 165 PRO B N 1
ATOM 2612 C CA . PRO B 1 152 ? -8.003 -4.911 19.741 1.00 23.04 165 PRO B CA 1
ATOM 2613 C C . PRO B 1 152 ? -8.290 -3.522 19.350 1.00 21.88 165 PRO B C 1
ATOM 2614 O O . PRO B 1 152 ? -7.829 -3.112 18.296 1.00 19.87 165 PRO B O 1
ATOM 2618 N N . PHE B 1 153 ? -8.958 -2.780 20.214 1.00 19.14 166 PHE B N 1
ATOM 2619 C CA . PHE B 1 153 ? -9.216 -1.345 19.991 1.00 19.69 166 PHE B CA 1
ATOM 2620 C C . PHE B 1 153 ? -7.949 -0.582 19.903 1.00 19.20 166 PHE B C 1
ATOM 2621 O O . PHE B 1 153 ? -7.865 0.341 19.130 1.00 18.75 166 PHE B O 1
ATOM 2629 N N . ARG B 1 154 ? -7.006 -0.882 20.797 1.00 20.55 167 ARG B N 1
ATOM 2630 C CA . ARG B 1 154 ? -5.744 -0.135 20.804 1.00 20.39 167 ARG B CA 1
ATOM 2631 C C . ARG B 1 154 ? -4.947 -0.408 19.477 1.00 19.44 167 ARG B C 1
ATOM 2632 O O . ARG B 1 154 ? -4.340 0.470 18.961 1.00 18.65 167 ARG B O 1
ATOM 2640 N N . LEU B 1 155 ? -4.978 -1.641 18.994 1.00 18.34 168 LEU B N 1
ATOM 2641 C CA . LEU B 1 155 ? -4.354 -2.006 17.723 1.00 21.22 168 LEU B CA 1
ATOM 2642 C C . LEU B 1 155 ? -4.982 -1.281 16.535 1.00 20.08 168 LEU B C 1
ATOM 2643 O O . LEU B 1 155 ? -4.241 -0.816 15.671 1.00 20.86 168 LEU B O 1
ATOM 2648 N N . VAL B 1 156 ? -6.301 -1.121 16.512 1.00 18.65 169 VAL B N 1
ATOM 2649 C CA . VAL B 1 156 ? -6.974 -0.326 15.452 1.00 19.20 169 VAL B CA 1
ATOM 2650 C C . VAL B 1 156 ? -6.455 1.101 15.488 1.00 19.34 169 VAL B C 1
ATOM 2651 O O . VAL B 1 156 ? -5.978 1.617 14.463 1.00 19.86 169 VAL B O 1
ATOM 2655 N N . GLU B 1 157 ? -6.407 1.697 16.684 1.00 16.92 170 GLU B N 1
ATOM 2656 C CA . GLU B 1 157 ? -6.092 3.100 16.760 1.00 17.64 170 GLU B CA 1
ATOM 2657 C C . GLU B 1 157 ? -4.608 3.295 16.522 1.00 17.84 170 GLU B C 1
ATOM 2658 O O . GLU B 1 157 ? -4.205 4.388 16.222 1.00 16.92 170 GLU B O 1
ATOM 2664 N N . SER B 1 158 ? -3.804 2.220 16.604 1.00 17.35 171 SER B N 1
ATOM 2665 C CA . SER B 1 158 ? -2.374 2.382 16.386 1.00 17.79 171 SER B CA 1
ATOM 2666 C C . SER B 1 158 ? -2.077 2.691 14.933 1.00 17.43 171 SER B C 1
ATOM 2667 O O . SER B 1 158 ? -0.985 3.163 14.640 1.00 19.40 171 SER B O 1
ATOM 2670 N N . VAL B 1 159 ? -3.029 2.493 14.006 1.00 16.86 172 VAL B N 1
ATOM 2671 C CA . VAL B 1 159 ? -2.709 2.920 12.611 1.00 18.17 172 VAL B CA 1
ATOM 2672 C C . VAL B 1 159 ? -2.487 4.443 12.539 1.00 19.41 172 VAL B C 1
ATOM 2673 O O . VAL B 1 159 ? -1.846 4.970 11.625 1.00 16.71 172 VAL B O 1
ATOM 2677 N N . ILE B 1 160 ? -3.084 5.172 13.480 1.00 18.94 173 ILE B N 1
ATOM 2678 C CA . ILE B 1 160 ? -2.922 6.618 13.555 1.00 18.91 173 ILE B CA 1
ATOM 2679 C C . ILE B 1 160 ? -1.426 6.919 13.814 1.00 19.23 173 ILE B C 1
ATOM 2680 O O . ILE B 1 160 ? -0.850 7.808 13.162 1.00 18.68 173 ILE B O 1
ATOM 2685 N N . ASN B 1 161 ? -0.822 6.192 14.754 1.00 18.14 174 ASN B N 1
ATOM 2686 C CA . ASN B 1 161 ? 0.588 6.386 15.050 1.00 19.47 174 ASN B CA 1
ATOM 2687 C C . ASN B 1 161 ? 1.491 5.959 13.855 1.00 19.28 174 ASN B C 1
ATOM 2688 O O . ASN B 1 161 ? 2.464 6.600 13.566 1.00 15.79 174 ASN B O 1
ATOM 2693 N N . SER B 1 162 ? 1.208 4.820 13.257 1.00 21.31 175 SER B N 1
ATOM 2694 C CA . SER B 1 162 ? 1.903 4.416 12.009 1.00 24.91 175 SER B CA 1
ATOM 2695 C C . SER B 1 162 ? 1.886 5.471 10.934 1.00 26.10 175 SER B C 1
ATOM 2696 O O . SER B 1 162 ? 2.899 5.698 10.286 1.00 26.91 175 SER B O 1
ATOM 2699 N N . ARG B 1 163 ? 0.726 6.085 10.715 1.00 24.64 176 ARG B N 1
ATOM 2700 C CA . ARG B 1 163 ? 0.613 7.153 9.749 1.00 26.54 176 ARG B CA 1
ATOM 2701 C C . ARG B 1 163 ? 1.441 8.367 10.121 1.00 30.31 176 ARG B C 1
ATOM 2702 O O . ARG B 1 163 ? 1.947 9.051 9.258 1.00 28.22 176 ARG B O 1
ATOM 2710 N N . SER B 1 164 ? 1.535 8.669 11.395 1.00 26.64 177 SER B N 1
ATOM 2711 C CA . SER B 1 164 ? 2.339 9.774 11.805 1.00 26.36 177 SER B CA 1
ATOM 2712 C C . SER B 1 164 ? 3.807 9.505 11.491 1.00 23.05 177 SER B C 1
ATOM 2713 O O . SER B 1 164 ? 4.531 10.432 11.256 1.00 23.09 177 SER B O 1
ATOM 2716 N N . ASP B 1 165 ? 4.247 8.262 11.589 1.00 19.63 178 ASP B N 1
ATOM 2717 C CA . ASP B 1 165 ? 5.641 7.942 11.436 1.00 22.48 178 ASP B CA 1
ATOM 2718 C C . ASP B 1 165 ? 6.011 7.765 9.925 1.00 25.48 178 ASP B C 1
ATOM 2719 O O . ASP B 1 165 ? 7.108 8.103 9.539 1.00 23.66 178 ASP B O 1
ATOM 2724 N N . ASP B 1 166 ? 5.123 7.138 9.153 1.00 23.86 179 ASP B N 1
ATOM 2725 C CA . ASP B 1 166 ? 5.416 6.615 7.804 1.00 30.91 179 ASP B CA 1
ATOM 2726 C C . ASP B 1 166 ? 4.696 7.453 6.776 1.00 29.60 179 ASP B C 1
ATOM 2727 O O . ASP B 1 166 ? 3.534 7.698 6.912 1.00 27.11 179 ASP B O 1
ATOM 2732 N N . ALA B 1 167 ? 5.379 7.925 5.753 1.00 36.62 180 ALA B N 1
ATOM 2733 C CA . ALA B 1 167 ? 4.689 8.809 4.819 1.00 38.60 180 ALA B CA 1
ATOM 2734 C C . ALA B 1 167 ? 3.686 7.905 4.079 1.00 39.71 180 ALA B C 1
ATOM 2735 O O . ALA B 1 167 ? 2.561 8.301 3.828 1.00 41.80 180 ALA B O 1
ATOM 2737 N N . VAL B 1 168 ? 4.065 6.653 3.835 1.00 37.41 181 VAL B N 1
ATOM 2738 C CA . VAL B 1 168 ? 3.172 5.688 3.205 1.00 37.48 181 VAL B CA 1
ATOM 2739 C C . VAL B 1 168 ? 2.929 4.474 4.106 1.00 37.48 181 VAL B C 1
ATOM 2740 O O . VAL B 1 168 ? 3.807 3.666 4.385 1.00 36.61 181 VAL B O 1
ATOM 2744 N N . VAL B 1 169 ? 1.701 4.288 4.514 1.00 37.24 182 VAL B N 1
ATOM 2745 C CA . VAL B 1 169 ? 1.453 3.140 5.372 1.00 43.69 182 VAL B CA 1
ATOM 2746 C C . VAL B 1 169 ? 0.866 2.136 4.427 1.00 38.97 182 VAL B C 1
ATOM 2747 O O . VAL B 1 169 ? -0.033 2.493 3.725 1.00 42.39 182 VAL B O 1
ATOM 2751 N N . PRO B 1 170 ? 1.376 0.893 4.423 1.00 34.80 183 PRO B N 1
ATOM 2752 C CA . PRO B 1 170 ? 0.835 -0.113 3.493 1.00 43.75 183 PRO B CA 1
ATOM 2753 C C . PRO B 1 170 ? -0.688 -0.194 3.552 1.00 47.07 183 PRO B C 1
ATOM 2754 O O . PRO B 1 170 ? -1.246 0.018 4.624 1.00 52.51 183 PRO B O 1
ATOM 2758 N N . PRO B 1 171 ? -1.376 -0.412 2.410 1.00 49.98 184 PRO B N 1
ATOM 2759 C CA . PRO B 1 171 ? -2.815 -0.601 2.427 1.00 50.60 184 PRO B CA 1
ATOM 2760 C C . PRO B 1 171 ? -3.262 -1.972 2.904 1.00 47.45 184 PRO B C 1
ATOM 2761 O O . PRO B 1 171 ? -4.444 -2.151 3.156 1.00 51.25 184 PRO B O 1
ATOM 2765 N N . GLU B 1 172 ? -2.336 -2.932 2.982 1.00 41.76 185 GLU B N 1
ATOM 2766 C CA . GLU B 1 172 ? -2.564 -4.218 3.657 1.00 36.23 185 GLU B CA 1
ATOM 2767 C C . GLU B 1 172 ? -2.561 -4.089 5.218 1.00 33.94 185 GLU B C 1
ATOM 2768 O O . GLU B 1 172 ? -2.820 -5.053 5.962 1.00 26.50 185 GLU B O 1
ATOM 2774 N N . GLN B 1 173 ? -2.163 -2.916 5.704 1.00 30.41 186 GLN B N 1
ATOM 2775 C CA . GLN B 1 173 ? -2.098 -2.679 7.135 1.00 32.01 186 GLN B CA 1
ATOM 2776 C C . GLN B 1 173 ? -3.376 -3.145 7.870 1.00 27.46 186 GLN B C 1
ATOM 2777 O O . GLN B 1 173 ? -3.285 -3.840 8.883 1.00 27.52 186 GLN B O 1
ATOM 2783 N N . PRO B 1 174 ? -4.574 -2.798 7.370 1.00 29.80 187 PRO B N 1
ATOM 2784 C CA . PRO B 1 174 ? -5.746 -3.228 8.174 1.00 26.23 187 PRO B CA 1
ATOM 2785 C C . PRO B 1 174 ? -5.806 -4.708 8.445 1.00 25.85 187 PRO B C 1
ATOM 2786 O O . PRO B 1 174 ? -6.230 -5.111 9.569 1.00 22.72 187 PRO B O 1
ATOM 2790 N N . TRP B 1 175 ? -5.375 -5.547 7.471 1.00 24.16 188 TRP B N 1
ATOM 2791 C CA . TRP B 1 175 ? -5.441 -6.984 7.670 1.00 23.98 188 TRP B CA 1
ATOM 2792 C C . TRP B 1 175 ? -4.419 -7.462 8.661 1.00 24.69 188 TRP B C 1
ATOM 2793 O O . TRP B 1 175 ? -4.586 -8.510 9.316 1.00 22.97 188 TRP B O 1
ATOM 2804 N N . VAL B 1 176 ? -3.319 -6.708 8.753 1.00 26.50 189 VAL B N 1
ATOM 2805 C CA . VAL B 1 176 ? -2.252 -7.087 9.675 1.00 25.86 189 VAL B CA 1
ATOM 2806 C C . VAL B 1 176 ? -2.731 -6.789 11.088 1.00 24.36 189 VAL B C 1
ATOM 2807 O O . VAL B 1 176 ? -2.581 -7.609 11.978 1.00 26.57 189 VAL B O 1
ATOM 2811 N N . ILE B 1 177 ? -3.342 -5.633 11.268 1.00 23.14 190 ILE B N 1
ATOM 2812 C CA . ILE B 1 177 ? -3.998 -5.300 12.572 1.00 23.99 190 ILE B CA 1
ATOM 2813 C C . ILE B 1 177 ? -5.072 -6.369 12.880 1.00 23.61 190 ILE B C 1
ATOM 2814 O O . ILE B 1 177 ? -5.188 -6.879 14.019 1.00 23.37 190 ILE B O 1
ATOM 2819 N N . GLY B 1 178 ? -5.846 -6.710 11.829 1.00 24.15 191 GLY B N 1
ATOM 2820 C CA . GLY B 1 178 ? -6.830 -7.783 11.878 1.00 23.89 191 GLY B CA 1
ATOM 2821 C C . GLY B 1 178 ? -6.323 -9.027 12.542 1.00 26.66 191 GLY B C 1
ATOM 2822 O O . GLY B 1 178 ? -6.949 -9.548 13.470 1.00 25.48 191 GLY B O 1
ATOM 2823 N N . GLU B 1 179 ? -5.167 -9.526 12.092 1.00 26.34 192 GLU B N 1
ATOM 2824 C CA . GLU B 1 179 ? -4.617 -10.717 12.715 1.00 24.03 192 GLU B CA 1
ATOM 2825 C C . GLU B 1 179 ? -4.188 -10.505 14.144 1.00 22.94 192 GLU B C 1
ATOM 2826 O O . GLU B 1 179 ? -4.465 -11.363 15.030 1.00 22.31 192 GLU B O 1
ATOM 2832 N N . GLY B 1 180 ? -3.472 -9.410 14.416 1.00 21.48 193 GLY B N 1
ATOM 2833 C CA . GLY B 1 180 ? -2.964 -9.267 15.781 1.00 23.32 193 GLY B CA 1
ATOM 2834 C C . GLY B 1 180 ? -4.057 -9.034 16.810 1.00 21.77 193 GLY B C 1
ATOM 2835 O O . GLY B 1 180 ? -3.939 -9.510 17.908 1.00 24.78 193 GLY B O 1
ATOM 2836 N N . ALA B 1 181 ? -5.125 -8.288 16.413 1.00 23.62 194 ALA B N 1
ATOM 2837 C CA . ALA B 1 181 ? -6.279 -8.069 17.224 1.00 24.54 194 ALA B CA 1
ATOM 2838 C C . ALA B 1 181 ? -6.907 -9.355 17.656 1.00 26.87 194 ALA B C 1
ATOM 2839 O O . ALA B 1 181 ? -7.387 -9.467 18.770 1.00 24.17 194 ALA B O 1
ATOM 2841 N N . LEU B 1 182 ? -6.895 -10.344 16.785 1.00 25.34 195 LEU B N 1
ATOM 2842 C CA . LEU B 1 182 ? -7.408 -11.675 17.159 1.00 28.14 195 LEU B CA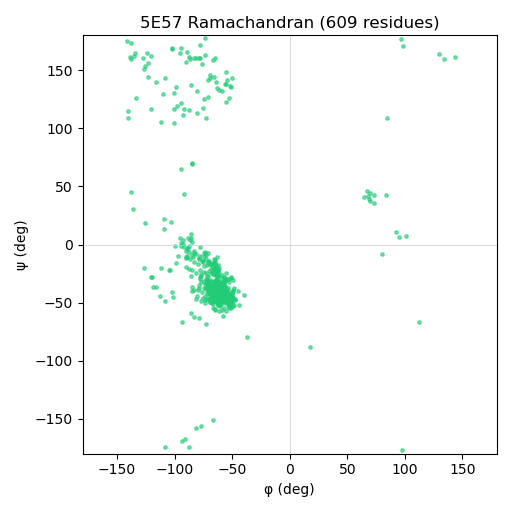 1
ATOM 2843 C C . LEU B 1 182 ? -6.357 -12.523 17.896 1.00 30.53 195 LEU B C 1
ATOM 2844 O O . LEU B 1 182 ? -6.688 -13.154 18.912 1.00 29.92 195 LEU B O 1
ATOM 2849 N N . ARG B 1 183 ? -5.071 -12.459 17.485 1.00 29.77 196 ARG B N 1
ATOM 2850 C CA . ARG B 1 183 ? -4.051 -13.230 18.235 1.00 29.29 196 ARG B CA 1
ATOM 2851 C C . ARG B 1 183 ? -3.962 -12.849 19.699 1.00 29.00 196 ARG B C 1
ATOM 2852 O O . ARG B 1 183 ? -3.765 -13.715 20.544 1.00 30.32 196 ARG B O 1
ATOM 2860 N N . VAL B 1 184 ? -4.102 -11.561 20.011 1.00 25.98 197 VAL B N 1
ATOM 2861 C CA . VAL B 1 184 ? -3.913 -11.112 21.395 1.00 28.36 197 VAL B CA 1
ATOM 2862 C C . VAL B 1 184 ? -4.982 -11.647 22.309 1.00 27.59 197 VAL B C 1
ATOM 2863 O O . VAL B 1 184 ? -4.838 -11.574 23.555 1.00 31.50 197 VAL B O 1
ATOM 2867 N N . LEU B 1 185 ? -6.058 -12.131 21.702 1.00 28.22 198 LEU B N 1
ATOM 2868 C CA . LEU B 1 185 ? -7.199 -12.668 22.446 1.00 32.55 198 LEU B CA 1
ATOM 2869 C C . LEU B 1 185 ? -7.216 -14.173 22.529 1.00 35.62 198 LEU B C 1
ATOM 2870 O O . LEU B 1 185 ? -8.161 -14.730 23.098 1.00 35.17 198 LEU B O 1
ATOM 2875 N N . GLY B 1 186 ? -6.228 -14.819 21.914 1.00 36.07 199 GLY B N 1
ATOM 2876 C CA . GLY B 1 186 ? -6.003 -16.261 22.094 1.00 39.64 199 GLY B CA 1
ATOM 2877 C C . GLY B 1 186 ? -6.537 -17.060 20.943 1.00 39.68 199 GLY B C 1
ATOM 2878 O O . GLY B 1 186 ? -6.575 -18.262 21.013 1.00 43.98 199 GLY B O 1
ATOM 2879 N N . PHE B 1 187 ? -6.974 -16.389 19.888 1.00 40.74 200 PHE B N 1
ATOM 2880 C CA . PHE B 1 187 ? -7.498 -17.056 18.699 1.00 45.39 200 PHE B CA 1
ATOM 2881 C C . PHE B 1 187 ? -6.371 -17.547 17.787 1.00 48.35 200 PHE B C 1
ATOM 2882 O O . PHE B 1 187 ? -5.500 -16.785 17.465 1.00 47.65 200 PHE B O 1
ATOM 2890 N N . ASP B 1 188 ? -6.456 -18.807 17.333 1.00 57.09 201 ASP B N 1
ATOM 2891 C CA . ASP B 1 188 ? -5.442 -19.458 16.486 1.00 55.29 201 ASP B CA 1
ATOM 2892 C C . ASP B 1 188 ? -6.055 -20.239 15.331 1.00 56.41 201 ASP B C 1
ATOM 2893 O O . ASP B 1 188 ? -5.470 -21.223 14.911 1.00 64.54 201 ASP B O 1
ATOM 2895 N N . GLY B 1 189 ? -7.207 -19.813 14.812 1.00 50.52 202 GLY B N 1
ATOM 2896 C CA . GLY B 1 189 ? -7.879 -20.526 13.694 1.00 46.99 202 GLY B CA 1
ATOM 2897 C C . GLY B 1 189 ? -7.293 -20.161 12.341 1.00 49.23 202 GLY B C 1
ATOM 2898 O O . GLY B 1 189 ? -6.165 -19.687 12.292 1.00 50.94 202 GLY B O 1
ATOM 2899 N N . ASP B 1 190 ? -8.039 -20.345 11.250 1.00 44.84 203 ASP B N 1
ATOM 2900 C CA . ASP B 1 190 ? -7.492 -20.111 9.894 1.00 46.74 203 ASP B CA 1
ATOM 2901 C C . ASP B 1 190 ? -7.775 -18.681 9.408 1.00 46.04 203 ASP B C 1
ATOM 2902 O O . ASP B 1 190 ? -8.918 -18.316 9.099 1.00 45.06 203 ASP B O 1
ATOM 2907 N N . PHE B 1 191 ? -6.697 -17.905 9.305 1.00 39.24 204 PHE B N 1
ATOM 2908 C CA . PHE B 1 191 ? -6.757 -16.500 8.988 1.00 37.59 204 PHE B CA 1
ATOM 2909 C C . PHE B 1 191 ? -7.014 -16.184 7.530 1.00 36.65 204 PHE B C 1
ATOM 2910 O O . PHE B 1 191 ? -7.583 -15.117 7.244 1.00 34.94 204 PHE B O 1
ATOM 2918 N N . ALA B 1 192 ? -6.636 -17.048 6.569 1.00 38.06 205 ALA B N 1
ATOM 2919 C CA . ALA B 1 192 ? -6.980 -16.701 5.175 1.00 37.85 205 ALA B CA 1
ATOM 2920 C C . ALA B 1 192 ? -8.489 -16.869 5.007 1.00 39.58 205 ALA B C 1
ATOM 2921 O O . ALA B 1 192 ? -9.111 -16.114 4.254 1.00 40.36 205 ALA B O 1
ATOM 2923 N N . GLU B 1 193 ? -9.063 -17.825 5.746 1.00 37.79 206 GLU B N 1
ATOM 2924 C CA . GLU B 1 193 ? -10.501 -18.091 5.747 1.00 40.52 206 GLU B CA 1
ATOM 2925 C C . GLU B 1 193 ? -11.241 -16.885 6.363 1.00 38.56 206 GLU B C 1
ATOM 2926 O O . GLU B 1 193 ? -12.129 -16.311 5.734 1.00 36.68 206 GLU B O 1
ATOM 2928 N N . LEU B 1 194 ? -10.826 -16.521 7.586 1.00 40.58 207 LEU B N 1
ATOM 2929 C CA . LEU B 1 194 ? -11.344 -15.372 8.302 1.00 36.94 207 LEU B CA 1
ATOM 2930 C C . LEU B 1 194 ? -11.283 -14.201 7.374 1.00 37.84 207 LEU B C 1
ATOM 2931 O O . LEU B 1 194 ? -12.283 -13.585 7.107 1.00 38.63 207 LEU B O 1
ATOM 2936 N N . ALA B 1 195 ? -10.125 -13.935 6.803 1.00 39.49 208 ALA B N 1
ATOM 2937 C CA . ALA B 1 195 ? -9.995 -12.817 5.876 1.00 41.77 208 ALA B CA 1
ATOM 2938 C C . ALA B 1 195 ? -10.944 -12.912 4.693 1.00 41.15 208 ALA B C 1
ATOM 2939 O O . ALA B 1 195 ? -11.527 -11.901 4.260 1.00 40.48 208 ALA B O 1
ATOM 2941 N N . ALA B 1 196 ? -11.085 -14.101 4.128 1.00 40.81 209 ALA B N 1
ATOM 2942 C CA . ALA B 1 196 ? -12.063 -14.280 3.028 1.00 39.09 209 ALA B CA 1
ATOM 2943 C C . ALA B 1 196 ? -13.490 -13.949 3.511 1.00 35.38 209 ALA B C 1
ATOM 2944 O O . ALA B 1 196 ? -14.202 -13.164 2.863 1.00 32.42 209 ALA B O 1
ATOM 2946 N N . ALA B 1 197 ? -13.872 -14.522 4.655 1.00 30.09 210 ALA B N 1
ATOM 2947 C CA . ALA B 1 197 ? -15.192 -14.253 5.278 1.00 32.20 210 ALA B CA 1
ATOM 2948 C C . ALA B 1 197 ? -15.427 -12.748 5.447 1.00 32.30 210 ALA B C 1
ATOM 2949 O O . ALA B 1 197 ? -16.445 -12.198 4.969 1.00 29.42 210 ALA B O 1
ATOM 2951 N N . THR B 1 198 ? -14.455 -12.074 6.081 1.00 27.04 211 THR B N 1
ATOM 2952 C CA . THR B 1 198 ? -14.541 -10.646 6.251 1.00 26.74 211 THR B CA 1
ATOM 2953 C C . THR B 1 198 ? -14.627 -9.880 4.927 1.00 29.07 211 THR B C 1
ATOM 2954 O O . THR B 1 198 ? -15.432 -8.987 4.790 1.00 26.13 211 THR B O 1
ATOM 2958 N N . ALA B 1 199 ? -13.837 -10.235 3.918 1.00 35.06 212 ALA B N 1
ATOM 2959 C CA . ALA B 1 199 ? -13.850 -9.411 2.674 1.00 35.44 212 ALA B CA 1
ATOM 2960 C C . ALA B 1 199 ? -15.220 -9.444 2.030 1.00 31.89 212 ALA B C 1
ATOM 2961 O O . ALA B 1 199 ? -15.718 -8.408 1.507 1.00 35.26 212 ALA B O 1
ATOM 2963 N N . SER B 1 200 ? -15.816 -10.628 2.103 1.00 29.08 213 SER B N 1
ATOM 2964 C CA . SER B 1 200 ? -17.196 -10.827 1.648 1.00 36.43 213 SER B CA 1
ATOM 2965 C C . SER B 1 200 ? -18.230 -10.046 2.482 1.00 32.22 213 SER B C 1
ATOM 2966 O O . SER B 1 200 ? -18.943 -9.215 1.929 1.00 29.98 213 SER B O 1
ATOM 2969 N N . ARG B 1 201 ? -18.257 -10.251 3.813 1.00 33.34 214 ARG B N 1
ATOM 2970 C CA . ARG B 1 201 ? -19.076 -9.402 4.727 1.00 27.85 214 ARG B CA 1
ATOM 2971 C C . ARG B 1 201 ? -18.924 -7.913 4.390 1.00 27.50 214 ARG B C 1
ATOM 2972 O O . ARG B 1 201 ? -19.874 -7.150 4.419 1.00 25.68 214 ARG B O 1
ATOM 2980 N N . LEU B 1 202 ? -17.711 -7.470 4.066 1.00 29.40 215 LEU B N 1
ATOM 2981 C CA . LEU B 1 202 ? -17.464 -6.044 3.846 1.00 29.10 215 LEU B CA 1
ATOM 2982 C C . LEU B 1 202 ? -17.513 -5.659 2.348 1.00 32.34 215 LEU B C 1
ATOM 2983 O O . LEU B 1 202 ? -17.522 -4.477 1.990 1.00 30.74 215 LEU B O 1
ATOM 2988 N N . GLY B 1 203 ? -17.563 -6.646 1.463 1.00 36.84 216 GLY B N 1
ATOM 2989 C CA . GLY B 1 203 ? -17.720 -6.316 0.027 1.00 37.13 216 GLY B CA 1
ATOM 2990 C C . GLY B 1 203 ? -16.448 -5.665 -0.506 1.00 36.24 216 GLY B C 1
ATOM 2991 O O . GLY B 1 203 ? -16.479 -4.721 -1.301 1.00 37.98 216 GLY B O 1
ATOM 2992 N N . VAL B 1 204 ? -15.313 -6.133 -0.040 1.00 35.31 217 VAL B N 1
ATOM 2993 C CA . VAL B 1 204 ? -14.070 -5.510 -0.483 1.00 39.79 217 VAL B CA 1
ATOM 2994 C C . VAL B 1 204 ? -13.247 -6.609 -1.077 1.00 42.43 217 VAL B C 1
ATOM 2995 O O . VAL B 1 204 ? -13.470 -7.781 -0.730 1.00 36.61 217 VAL B O 1
ATOM 2999 N N . ARG B 1 205 ? -12.324 -6.208 -1.972 1.00 47.91 218 ARG B N 1
ATOM 3000 C CA . ARG B 1 205 ? -11.282 -7.091 -2.516 1.00 48.80 218 ARG B CA 1
ATOM 3001 C C . ARG B 1 205 ? -10.509 -7.681 -1.327 1.00 44.95 218 ARG B C 1
ATOM 3002 O O . ARG B 1 205 ? -9.972 -6.920 -0.536 1.00 54.52 218 ARG B O 1
ATOM 3004 N N . PRO B 1 206 ? -10.442 -9.016 -1.191 1.00 47.68 219 PRO B N 1
ATOM 3005 C CA . PRO B 1 206 ? -9.645 -9.617 -0.082 1.00 50.86 219 PRO B CA 1
ATOM 3006 C C . PRO B 1 206 ? -8.137 -9.519 -0.294 1.00 60.05 219 PRO B C 1
ATOM 3007 O O . PRO B 1 206 ? -7.701 -9.049 -1.328 1.00 55.35 219 PRO B O 1
ATOM 3011 N N . PRO B 1 207 ? -7.334 -9.991 0.668 1.00 74.90 220 PRO B N 1
ATOM 3012 C CA . PRO B 1 207 ? -5.895 -10.136 0.367 1.00 80.97 220 PRO B CA 1
ATOM 3013 C C . PRO B 1 207 ? -5.574 -11.537 -0.223 1.00 76.89 220 PRO B C 1
ATOM 3014 O O . PRO B 1 207 ? -4.415 -11.862 -0.529 1.00 74.97 220 PRO B O 1
ATOM 3018 N N . GLN C 1 1 ? -33.204 -5.725 -8.465 1.00 47.00 15 GLN C N 1
ATOM 3019 C CA . GLN C 1 1 ? -34.679 -5.882 -8.540 1.00 49.51 15 GLN C CA 1
ATOM 3020 C C . GLN C 1 1 ? -35.338 -5.500 -7.184 1.00 48.70 15 GLN C C 1
ATOM 3021 O O . GLN C 1 1 ? -35.299 -6.290 -6.238 1.00 44.30 15 GLN C O 1
ATOM 3027 N N . PRO C 1 2 ? -35.961 -4.283 -7.084 1.00 47.09 16 PRO C N 1
ATOM 3028 C CA . PRO C 1 2 ? -36.387 -3.897 -5.718 1.00 44.79 16 PRO C CA 1
ATOM 3029 C C . PRO C 1 2 ? -37.695 -4.576 -5.264 1.00 45.53 16 PRO C C 1
ATOM 3030 O O . PRO C 1 2 ? -38.494 -5.068 -6.109 1.00 36.30 16 PRO C O 1
ATOM 3034 N N . ARG C 1 3 ? -37.911 -4.598 -3.944 1.00 43.81 17 ARG C N 1
ATOM 3035 C CA . ARG C 1 3 ? -39.201 -5.030 -3.394 1.00 40.80 17 ARG C CA 1
ATOM 3036 C C . ARG C 1 3 ? -40.392 -4.260 -4.019 1.00 42.74 17 ARG C C 1
ATOM 3037 O O . ARG C 1 3 ? -41.332 -4.887 -4.533 1.00 35.32 17 ARG C O 1
ATOM 3045 N N . ARG C 1 4 ? -40.345 -2.920 -3.962 1.00 38.20 18 ARG C N 1
ATOM 3046 C CA . ARG C 1 4 ? -41.230 -2.060 -4.744 1.00 40.89 18 ARG C CA 1
ATOM 3047 C C . ARG C 1 4 ? -40.352 -1.108 -5.622 1.00 41.41 18 ARG C C 1
ATOM 3048 O O . ARG C 1 4 ? -39.276 -0.666 -5.192 1.00 40.33 18 ARG C O 1
ATOM 3050 N N . PRO C 1 5 ? -40.802 -0.798 -6.860 1.00 41.35 19 PRO C N 1
ATOM 3051 C CA . PRO C 1 5 ? -40.001 0.067 -7.738 1.00 42.13 19 PRO C CA 1
ATOM 3052 C C . PRO C 1 5 ? -39.902 1.492 -7.167 1.00 43.25 19 PRO C C 1
ATOM 3053 O O . PRO C 1 5 ? -40.852 1.929 -6.521 1.00 40.00 19 PRO C O 1
ATOM 3057 N N . GLY C 1 6 ? -38.748 2.154 -7.343 1.00 42.70 20 GLY C N 1
ATOM 3058 C CA . GLY C 1 6 ? -38.510 3.513 -6.845 1.00 45.53 20 GLY C CA 1
ATOM 3059 C C . GLY C 1 6 ? -38.152 3.614 -5.351 1.00 47.80 20 GLY C C 1
ATOM 3060 O O . GLY C 1 6 ? -37.788 4.694 -4.896 1.00 43.03 20 GLY C O 1
ATOM 3061 N N . GLN C 1 7 ? -38.238 2.516 -4.588 1.00 46.18 21 GLN C N 1
ATOM 3062 C CA . GLN C 1 7 ? -37.844 2.532 -3.163 1.00 45.85 21 GLN C CA 1
ATOM 3063 C C . GLN C 1 7 ? -36.371 2.944 -3.020 1.00 43.76 21 GLN C C 1
ATOM 3064 O O . GLN C 1 7 ? -35.489 2.399 -3.699 1.00 37.40 21 GLN C O 1
ATOM 3070 N N . THR C 1 8 ? -36.110 3.884 -2.109 1.00 41.25 22 THR C N 1
ATOM 3071 C CA . THR C 1 8 ? -34.747 4.126 -1.649 1.00 41.30 22 THR C CA 1
ATOM 3072 C C . THR C 1 8 ? -34.232 2.884 -0.898 1.00 35.67 22 THR C C 1
ATOM 3073 O O . THR C 1 8 ? -35.009 2.016 -0.518 1.00 34.76 22 THR C O 1
ATOM 3077 N N . ALA C 1 9 ? -32.924 2.748 -0.751 1.00 31.95 23 ALA C N 1
ATOM 3078 C CA . ALA C 1 9 ? -32.351 1.618 -0.010 1.00 35.13 23 ALA C CA 1
ATOM 3079 C C . ALA C 1 9 ? -32.845 1.624 1.464 1.00 35.54 23 ALA C C 1
ATOM 3080 O O . ALA C 1 9 ? -33.091 0.553 2.017 1.00 34.19 23 ALA C O 1
ATOM 3082 N N . ARG C 1 10 ? -33.030 2.819 2.051 1.00 34.24 24 ARG C N 1
ATOM 3083 C CA . ARG C 1 10 ? -33.681 2.949 3.374 1.00 33.41 24 ARG C CA 1
ATOM 3084 C C . ARG C 1 10 ? -35.133 2.445 3.406 1.00 32.31 24 ARG C C 1
ATOM 3085 O O . ARG C 1 10 ? -35.546 1.725 4.365 1.00 26.25 24 ARG C O 1
ATOM 3093 N N . GLU C 1 11 ? -35.882 2.761 2.345 1.00 29.37 25 GLU C N 1
ATOM 3094 C CA . GLU C 1 11 ? -37.295 2.380 2.233 1.00 30.54 25 GLU C CA 1
ATOM 3095 C C . GLU C 1 11 ? -37.430 0.904 2.000 1.00 28.09 25 GLU C C 1
ATOM 3096 O O . GLU C 1 11 ? -38.380 0.286 2.483 1.00 28.05 25 GLU C O 1
ATOM 3102 N N . GLU C 1 12 ? -36.456 0.312 1.327 1.00 27.76 26 GLU C N 1
ATOM 3103 C CA . GLU C 1 12 ? -36.457 -1.132 1.081 1.00 31.14 26 GLU C CA 1
ATOM 3104 C C . GLU C 1 12 ? -36.256 -1.960 2.319 1.00 25.66 26 GLU C C 1
ATOM 3105 O O . GLU C 1 12 ? -36.850 -3.026 2.471 1.00 26.97 26 GLU C O 1
ATOM 3111 N N . ILE C 1 13 ? -35.387 -1.482 3.191 1.00 24.86 27 ILE C N 1
ATOM 3112 C CA . ILE C 1 13 ? -35.123 -2.132 4.457 1.00 23.55 27 ILE C CA 1
ATOM 3113 C C . ILE C 1 13 ? -36.389 -2.010 5.284 1.00 20.97 27 ILE C C 1
ATOM 3114 O O . ILE C 1 13 ? -36.832 -2.985 5.855 1.00 24.34 27 ILE C O 1
ATOM 3119 N N . LEU C 1 14 ? -36.966 -0.829 5.312 1.00 19.46 28 LEU C N 1
ATOM 3120 C CA . LEU C 1 14 ? -38.107 -0.550 6.213 1.00 23.45 28 LEU C CA 1
ATOM 3121 C C . LEU C 1 14 ? -39.258 -1.409 5.728 1.00 24.23 28 LEU C C 1
ATOM 3122 O O . LEU C 1 14 ? -39.940 -2.058 6.512 1.00 24.98 28 LEU C O 1
ATOM 3127 N N . ASP C 1 15 ? -39.423 -1.456 4.392 1.00 27.91 29 ASP C N 1
ATOM 3128 C CA . ASP C 1 15 ? -40.438 -2.318 3.800 1.00 28.11 29 ASP C CA 1
ATOM 3129 C C . ASP C 1 15 ? -40.225 -3.796 4.074 1.00 26.22 29 ASP C C 1
ATOM 3130 O O . ASP C 1 15 ? -41.135 -4.463 4.480 1.00 27.31 29 ASP C O 1
ATOM 3135 N N . ALA C 1 16 ? -39.025 -4.313 3.889 1.00 28.39 30 ALA C N 1
ATOM 3136 C CA . ALA C 1 16 ? -38.757 -5.683 4.262 1.00 25.90 30 ALA C CA 1
ATOM 3137 C C . ALA C 1 16 ? -38.919 -5.989 5.759 1.00 25.55 30 ALA C C 1
ATOM 3138 O O . ALA C 1 16 ? -39.409 -7.053 6.086 1.00 22.91 30 ALA C O 1
ATOM 3140 N N . ALA C 1 17 ? -38.396 -5.119 6.639 1.00 23.28 31 ALA C N 1
ATOM 3141 C CA . ALA C 1 17 ? -38.537 -5.330 8.093 1.00 22.40 31 ALA C CA 1
ATOM 3142 C C . ALA C 1 17 ? -40.004 -5.329 8.505 1.00 21.15 31 ALA C C 1
ATOM 3143 O O . ALA C 1 17 ? -40.442 -6.163 9.287 1.00 24.62 31 ALA C O 1
ATOM 3145 N N . ALA C 1 18 ? -40.778 -4.437 7.916 1.00 22.75 32 ALA C N 1
ATOM 3146 C CA . ALA C 1 18 ? -42.198 -4.359 8.205 1.00 23.57 32 ALA C CA 1
ATOM 3147 C C . ALA C 1 18 ? -42.912 -5.698 7.876 1.00 25.68 32 ALA C C 1
ATOM 3148 O O . ALA C 1 18 ? -43.739 -6.216 8.673 1.00 23.30 32 ALA C O 1
ATOM 3150 N N . GLU C 1 19 ? -42.596 -6.248 6.710 1.00 24.86 33 GLU C N 1
ATOM 3151 C CA . GLU C 1 19 ? -43.189 -7.511 6.336 1.00 27.26 33 GLU C CA 1
ATOM 3152 C C . GLU C 1 19 ? -42.770 -8.583 7.274 1.00 25.76 33 GLU C C 1
ATOM 3153 O O . GLU C 1 19 ? -43.615 -9.352 7.730 1.00 29.84 33 GLU C O 1
ATOM 3159 N N . LEU C 1 20 ? -41.481 -8.670 7.576 1.00 25.74 34 LEU C N 1
ATOM 3160 C CA . LEU C 1 20 ? -40.996 -9.730 8.411 1.00 23.00 34 LEU C CA 1
ATOM 3161 C C . LEU C 1 20 ? -41.442 -9.556 9.836 1.00 25.56 34 LEU C C 1
ATOM 3162 O O . LEU C 1 20 ? -41.766 -10.546 10.522 1.00 28.30 34 LEU C O 1
ATOM 3167 N N . PHE C 1 21 ? -41.419 -8.342 10.340 1.00 24.04 35 PHE C N 1
ATOM 3168 C CA . PHE C 1 21 ? -41.822 -8.207 11.777 1.00 24.10 35 PHE C CA 1
ATOM 3169 C C . PHE C 1 21 ? -43.288 -8.596 11.988 1.00 23.56 35 PHE C C 1
ATOM 3170 O O . PHE C 1 21 ? -43.608 -9.274 12.956 1.00 23.66 35 PHE C O 1
ATOM 3178 N N . THR C 1 22 ? -44.138 -8.185 11.059 1.00 24.53 36 THR C N 1
ATOM 3179 C CA . THR C 1 22 ? -45.598 -8.388 11.118 1.00 24.75 36 THR C CA 1
ATOM 3180 C C . THR C 1 22 ? -46.018 -9.779 10.739 1.00 28.35 36 THR C C 1
ATOM 3181 O O . THR C 1 22 ? -47.041 -10.247 11.231 1.00 25.69 36 THR C O 1
ATOM 3185 N N . THR C 1 23 ? -45.268 -10.456 9.874 1.00 29.37 37 THR C N 1
ATOM 3186 C CA . THR C 1 23 ? -45.648 -11.816 9.454 1.00 32.93 37 THR C CA 1
ATOM 3187 C C . THR C 1 23 ? -44.816 -12.944 10.074 1.00 32.90 37 THR C C 1
ATOM 3188 O O . THR C 1 23 ? -45.277 -14.037 10.114 1.00 30.76 37 THR C O 1
ATOM 3192 N N . HIS C 1 24 ? -43.609 -12.686 10.544 1.00 32.91 38 HIS C N 1
ATOM 3193 C CA . HIS C 1 24 ? -42.818 -13.701 11.219 1.00 33.82 38 HIS C CA 1
ATOM 3194 C C . HIS C 1 24 ? -42.539 -13.363 12.678 1.00 32.16 38 HIS C C 1
ATOM 3195 O O . HIS C 1 24 ? -42.492 -14.256 13.516 1.00 34.68 38 HIS C O 1
ATOM 3202 N N . GLY C 1 25 ? -42.325 -12.086 13.004 1.00 27.44 39 GLY C N 1
ATOM 3203 C CA . GLY C 1 25 ? -42.223 -11.671 14.395 1.00 26.34 39 GLY C CA 1
ATOM 3204 C C . GLY C 1 25 ? -41.005 -10.746 14.495 1.00 27.68 39 GLY C C 1
ATOM 3205 O O . GLY C 1 25 ? -40.120 -10.769 13.637 1.00 28.84 39 GLY C O 1
ATOM 3206 N N . TYR C 1 26 ? -40.962 -9.947 15.529 1.00 25.87 40 TYR C N 1
ATOM 3207 C CA . TYR C 1 26 ? -39.846 -9.043 15.774 1.00 27.79 40 TYR C CA 1
ATOM 3208 C C . TYR C 1 26 ? -38.662 -9.771 16.370 1.00 29.14 40 TYR C C 1
ATOM 3209 O O . TYR C 1 26 ? -37.605 -9.826 15.750 1.00 29.70 40 TYR C O 1
ATOM 3218 N N . GLY C 1 27 ? -38.780 -10.340 17.567 1.00 31.70 41 GLY C N 1
ATOM 3219 C CA . GLY C 1 27 ? -37.605 -11.012 18.152 1.00 36.20 41 GLY C CA 1
ATOM 3220 C C . GLY C 1 27 ? -37.042 -12.124 17.254 1.00 37.59 41 GLY C C 1
ATOM 3221 O O . GLY C 1 27 ? -35.872 -12.453 17.317 1.00 32.04 41 GLY C O 1
ATOM 3222 N N . SER C 1 28 ? -37.921 -12.716 16.450 1.00 34.80 42 SER C N 1
ATOM 3223 C CA . SER C 1 28 ? -37.598 -13.766 15.500 1.00 37.28 42 SER C CA 1
ATOM 3224 C C . SER C 1 28 ? -36.844 -13.394 14.252 1.00 34.48 42 SER C C 1
ATOM 3225 O O . SER C 1 28 ? -36.270 -14.261 13.584 1.00 31.29 42 SER C O 1
ATOM 3228 N N . THR C 1 29 ? -36.955 -12.141 13.853 1.00 30.88 43 THR C N 1
ATOM 3229 C CA . THR C 1 29 ? -36.345 -11.675 12.645 1.00 28.44 43 THR C CA 1
ATOM 3230 C C . THR C 1 29 ? -34.969 -11.070 13.033 1.00 31.26 43 THR C C 1
ATOM 3231 O O . THR C 1 29 ? -34.890 -10.196 13.874 1.00 25.87 43 THR C O 1
ATOM 3235 N N . SER C 1 30 ? -33.897 -11.614 12.447 1.00 29.56 44 SER C N 1
ATOM 3236 C CA . SER C 1 30 ? -32.536 -11.141 12.620 1.00 26.96 44 SER C CA 1
ATOM 3237 C C . SER C 1 30 ? -32.312 -10.071 11.582 1.00 23.73 44 SER C C 1
ATOM 3238 O O . SER C 1 30 ? -33.010 -10.005 10.573 1.00 22.93 44 SER C O 1
ATOM 3241 N N . THR C 1 31 ? -31.296 -9.245 11.792 1.00 23.74 45 THR C N 1
ATOM 3242 C CA . THR C 1 31 ? -30.882 -8.273 10.806 1.00 23.60 45 THR C CA 1
ATOM 3243 C C . THR C 1 31 ? -30.274 -8.996 9.601 1.00 21.60 45 THR C C 1
ATOM 3244 O O . THR C 1 31 ? -30.310 -8.457 8.513 1.00 23.29 45 THR C O 1
ATOM 3248 N N . ARG C 1 32 ? -29.764 -10.205 9.791 1.00 24.48 46 ARG C N 1
ATOM 3249 C CA . ARG C 1 32 ? -29.254 -10.994 8.646 1.00 26.41 46 ARG C CA 1
ATOM 3250 C C . ARG C 1 32 ? -30.416 -11.294 7.660 1.00 29.58 46 ARG C C 1
ATOM 3251 O O . ARG C 1 32 ? -30.309 -11.000 6.441 1.00 29.31 46 ARG C O 1
ATOM 3253 N N . ARG C 1 33 ? -31.571 -11.732 8.197 1.00 31.87 47 ARG C N 1
ATOM 3254 C CA . ARG C 1 33 ? -32.756 -12.005 7.318 1.00 31.60 47 ARG C CA 1
ATOM 3255 C C . ARG C 1 33 ? -33.264 -10.825 6.614 1.00 33.85 47 ARG C C 1
ATOM 3256 O O . ARG C 1 33 ? -33.530 -10.883 5.407 1.00 33.67 47 ARG C O 1
ATOM 3264 N N . ILE C 1 34 ? -33.363 -9.705 7.330 1.00 31.49 48 ILE C N 1
ATOM 3265 C CA . ILE C 1 34 ? -33.676 -8.432 6.649 1.00 28.82 48 ILE C CA 1
ATOM 3266 C C . ILE C 1 34 ? -32.747 -8.114 5.468 1.00 29.40 48 ILE C C 1
ATOM 3267 O O . ILE C 1 34 ? -33.198 -7.776 4.353 1.00 28.26 48 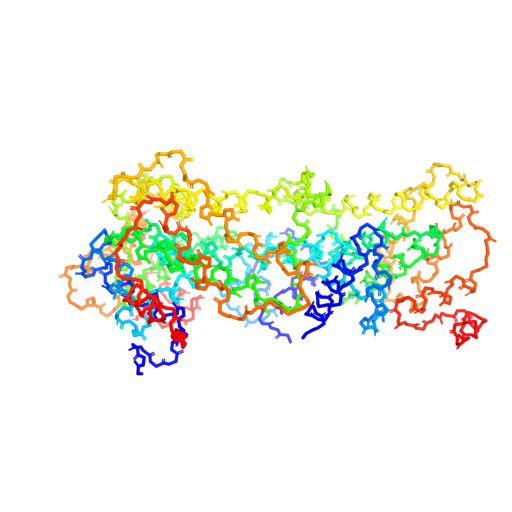ILE C O 1
ATOM 3272 N N . ALA C 1 35 ? -31.454 -8.130 5.737 1.00 31.33 49 ALA C N 1
ATOM 3273 C CA . ALA C 1 35 ? -30.466 -7.909 4.717 1.00 34.81 49 ALA C CA 1
ATOM 3274 C C . ALA C 1 35 ? -30.607 -8.948 3.554 1.00 34.39 49 ALA C C 1
ATOM 3275 O O . ALA C 1 35 ? -30.572 -8.589 2.368 1.00 34.32 49 ALA C O 1
ATOM 3277 N N . ASP C 1 36 ? -30.747 -10.205 3.903 1.00 33.39 50 ASP C N 1
ATOM 3278 C CA . ASP C 1 36 ? -31.034 -11.202 2.866 1.00 38.30 50 ASP C CA 1
ATOM 3279 C C . ASP C 1 36 ? -32.237 -10.829 2.040 1.00 38.22 50 ASP C C 1
ATOM 3280 O O . ASP C 1 36 ? -32.155 -10.871 0.822 1.00 34.25 50 ASP C O 1
ATOM 3285 N N . GLU C 1 37 ? -33.337 -10.403 2.668 1.00 39.94 51 GLU C N 1
ATOM 3286 C CA . GLU C 1 37 ? -34.546 -10.110 1.897 1.00 36.85 51 GLU C CA 1
ATOM 3287 C C . GLU C 1 37 ? -34.337 -8.966 0.975 1.00 37.85 51 GLU C C 1
ATOM 3288 O O . GLU C 1 37 ? -34.927 -8.967 -0.074 1.00 42.17 51 GLU C O 1
ATOM 3294 N N . VAL C 1 38 ? -33.545 -7.958 1.343 1.00 33.76 52 VAL C N 1
ATOM 3295 C CA . VAL C 1 38 ? -33.346 -6.800 0.411 1.00 33.85 52 VAL C CA 1
ATOM 3296 C C . VAL C 1 38 ? -32.129 -6.953 -0.541 1.00 35.68 52 VAL C C 1
ATOM 3297 O O . VAL C 1 38 ? -31.913 -6.104 -1.423 1.00 41.16 52 VAL C O 1
ATOM 3301 N N . GLY C 1 39 ? -31.394 -8.046 -0.391 1.00 36.89 53 GLY C N 1
ATOM 3302 C CA . GLY C 1 39 ? -30.211 -8.333 -1.195 1.00 35.46 53 GLY C CA 1
ATOM 3303 C C . GLY C 1 39 ? -29.059 -7.411 -0.928 1.00 37.43 53 GLY C C 1
ATOM 3304 O O . GLY C 1 39 ? -28.394 -6.963 -1.871 1.00 38.95 53 GLY C O 1
ATOM 3305 N N . VAL C 1 40 ? -28.806 -7.085 0.346 1.00 36.22 54 VAL C N 1
ATOM 3306 C CA . VAL C 1 40 ? -27.596 -6.319 0.678 1.00 32.64 54 VAL C CA 1
ATOM 3307 C C . VAL C 1 40 ? -26.785 -7.068 1.694 1.00 35.48 54 VAL C C 1
ATOM 3308 O O . VAL C 1 40 ? -27.266 -8.017 2.336 1.00 34.37 54 VAL C O 1
ATOM 3312 N N . ARG C 1 41 ? -25.521 -6.659 1.847 1.00 36.13 55 ARG C N 1
ATOM 3313 C CA . ARG C 1 41 ? -24.701 -7.246 2.910 1.00 32.15 55 ARG C CA 1
ATOM 3314 C C . ARG C 1 41 ? -25.241 -6.776 4.266 1.00 29.35 55 ARG C C 1
ATOM 3315 O O . ARG C 1 41 ? -25.639 -5.616 4.442 1.00 25.78 55 ARG C O 1
ATOM 3323 N N . GLN C 1 42 ? -25.192 -7.666 5.222 1.00 27.88 56 GLN C N 1
ATOM 3324 C CA . GLN C 1 42 ? -25.649 -7.314 6.554 1.00 30.21 56 GLN C CA 1
ATOM 3325 C C . GLN C 1 42 ? -24.922 -6.048 7.036 1.00 30.48 56 GLN C C 1
ATOM 3326 O O . GLN C 1 42 ? -25.547 -5.073 7.404 1.00 30.06 56 GLN C O 1
ATOM 3332 N N . ALA C 1 43 ? -23.593 -6.043 6.976 1.00 30.83 57 ALA C N 1
ATOM 3333 C CA . ALA C 1 43 ? -22.809 -4.845 7.341 1.00 28.58 57 ALA C CA 1
ATOM 3334 C C . ALA C 1 43 ? -23.218 -3.508 6.683 1.00 31.09 57 ALA C C 1
ATOM 3335 O O . ALA C 1 43 ? -22.994 -2.419 7.286 1.00 32.30 57 ALA C O 1
ATOM 3337 N N . SER C 1 44 ? -23.785 -3.544 5.456 1.00 28.48 58 SER C N 1
ATOM 3338 C CA . SER C 1 44 ? -24.150 -2.310 4.792 1.00 29.71 58 SER C CA 1
ATOM 3339 C C . SER C 1 44 ? -25.444 -1.771 5.351 1.00 26.59 58 SER C C 1
ATOM 3340 O O . SER C 1 44 ? -25.688 -0.589 5.386 1.00 25.38 58 SER C O 1
ATOM 3343 N N . LEU C 1 45 ? -26.322 -2.680 5.710 1.00 27.25 59 LEU C N 1
ATOM 3344 C CA . LEU C 1 45 ? -27.550 -2.315 6.422 1.00 30.71 59 LEU C CA 1
ATOM 3345 C C . LEU C 1 45 ? -27.347 -1.381 7.649 1.00 26.42 59 LEU C C 1
ATOM 3346 O O . LEU C 1 45 ? -28.145 -0.438 7.849 1.00 23.85 59 LEU C O 1
ATOM 3351 N N . TYR C 1 46 ? -26.279 -1.631 8.424 1.00 23.51 60 TYR C N 1
ATOM 3352 C CA . TYR C 1 46 ? -26.063 -0.889 9.679 1.00 22.44 60 TYR C CA 1
ATOM 3353 C C . TYR C 1 46 ? -25.854 0.580 9.455 1.00 24.75 60 TYR C C 1
ATOM 3354 O O . TYR C 1 46 ? -26.093 1.371 10.349 1.00 24.69 60 TYR C O 1
ATOM 3363 N N . HIS C 1 47 ? -25.474 0.970 8.229 1.00 24.22 61 HIS C N 1
ATOM 3364 C CA . HIS C 1 47 ? -25.265 2.367 7.901 1.00 24.39 61 HIS C CA 1
ATOM 3365 C C . HIS C 1 47 ? -26.552 3.062 7.589 1.00 22.52 61 HIS C C 1
ATOM 3366 O O . HIS C 1 47 ? -26.567 4.244 7.481 1.00 24.57 61 HIS C O 1
ATOM 3373 N N . HIS C 1 48 ? -27.643 2.342 7.478 1.00 20.88 62 HIS C N 1
ATOM 3374 C CA . HIS C 1 48 ? -28.934 3.012 7.417 1.00 22.48 62 HIS C CA 1
ATOM 3375 C C . HIS C 1 48 ? -29.621 2.885 8.811 1.00 23.14 62 HIS C C 1
ATOM 3376 O O . HIS C 1 48 ? -30.223 3.814 9.260 1.00 24.69 62 HIS C O 1
ATOM 3383 N N . PHE C 1 49 ? -29.525 1.716 9.452 1.00 21.53 63 PHE C N 1
ATOM 3384 C CA . PHE C 1 49 ? -30.118 1.490 10.788 1.00 21.61 63 PHE C CA 1
ATOM 3385 C C . PHE C 1 49 ? -29.104 0.649 11.547 1.00 22.27 63 PHE C C 1
ATOM 3386 O O . PHE C 1 49 ? -28.908 -0.523 11.200 1.00 24.14 63 PHE C O 1
ATOM 3394 N N . ALA C 1 50 ? -28.447 1.252 12.536 1.00 20.68 64 ALA C N 1
ATOM 3395 C CA . ALA C 1 50 ? -27.394 0.574 13.307 1.00 24.88 64 ALA C CA 1
ATOM 3396 C C . ALA C 1 50 ? -27.898 -0.645 14.083 1.00 26.02 64 ALA C C 1
ATOM 3397 O O . ALA C 1 50 ? -27.179 -1.634 14.345 1.00 24.63 64 ALA C O 1
ATOM 3399 N N . THR C 1 51 ? -29.162 -0.599 14.478 1.00 24.86 65 THR C N 1
ATOM 3400 C CA . THR C 1 51 ? -29.709 -1.737 15.222 1.00 24.22 65 THR C CA 1
ATOM 3401 C C . THR C 1 51 ? -31.104 -2.048 14.724 1.00 21.46 65 THR C C 1
ATOM 3402 O O . THR C 1 51 ? -31.793 -1.203 14.191 1.00 19.66 65 THR C O 1
ATOM 3406 N N . LYS C 1 52 ? -31.509 -3.254 15.007 1.00 22.15 66 LYS C N 1
ATOM 3407 C CA . LYS C 1 52 ? -32.881 -3.668 14.786 1.00 20.20 66 LYS C CA 1
ATOM 3408 C C . LYS C 1 52 ? -33.851 -2.730 15.478 1.00 20.64 66 LYS C C 1
ATOM 3409 O O . LYS C 1 52 ? -34.883 -2.402 14.894 1.00 17.99 66 LYS C O 1
ATOM 3415 N N . ASP C 1 53 ? -33.557 -2.329 16.744 1.00 20.95 67 ASP C N 1
ATOM 3416 C CA . ASP C 1 53 ? -34.474 -1.424 17.472 1.00 20.41 67 ASP C CA 1
ATOM 3417 C C . ASP C 1 53 ? -34.647 -0.090 16.694 1.00 21.26 67 ASP C C 1
ATOM 3418 O O . ASP C 1 53 ? -35.732 0.522 16.693 1.00 20.96 67 ASP C O 1
ATOM 3423 N N . ASP C 1 54 ? -33.595 0.391 16.035 1.00 23.74 68 ASP C N 1
ATOM 3424 C CA . ASP C 1 54 ? -33.704 1.621 15.217 1.00 23.61 68 ASP C CA 1
ATOM 3425 C C . ASP C 1 54 ? -34.668 1.421 14.029 1.00 24.63 68 ASP C C 1
ATOM 3426 O O . ASP C 1 54 ? -35.379 2.344 13.641 1.00 19.88 68 ASP C O 1
ATOM 3431 N N . ILE C 1 55 ? -34.703 0.209 13.475 1.00 24.22 69 ILE C N 1
ATOM 3432 C CA . ILE C 1 55 ? -35.679 -0.094 12.386 1.00 22.71 69 ILE C CA 1
ATOM 3433 C C . ILE C 1 55 ? -37.111 -0.002 12.949 1.00 21.24 69 ILE C C 1
ATOM 3434 O O . ILE C 1 55 ? -37.955 0.769 12.451 1.00 21.14 69 ILE C O 1
ATOM 3439 N N . LEU C 1 56 ? -37.369 -0.756 14.005 1.00 20.37 70 LEU C N 1
ATOM 3440 C CA . LEU C 1 56 ? -38.676 -0.684 14.703 1.00 19.65 70 LEU C CA 1
ATOM 3441 C C . LEU C 1 56 ? -39.084 0.728 15.027 1.00 18.31 70 LEU C C 1
ATOM 3442 O O . LEU C 1 56 ? -40.241 1.136 14.748 1.00 18.29 70 LEU C O 1
ATOM 3447 N N . ASP C 1 57 ? -38.155 1.506 15.582 1.00 19.14 71 ASP C N 1
ATOM 3448 C CA . ASP C 1 57 ? -38.471 2.884 15.916 1.00 20.90 71 ASP C CA 1
ATOM 3449 C C . ASP C 1 57 ? -38.992 3.692 14.765 1.00 19.70 71 ASP C C 1
ATOM 3450 O O . ASP C 1 57 ? -40.036 4.422 14.857 1.00 17.59 71 ASP C O 1
ATOM 3455 N N . ALA C 1 58 ? -38.322 3.558 13.630 1.00 20.22 72 ALA C N 1
ATOM 3456 C CA . ALA C 1 58 ? -38.794 4.279 12.441 1.00 19.73 72 ALA C CA 1
ATOM 3457 C C . ALA C 1 58 ? -40.112 3.747 11.984 1.00 19.30 72 ALA C C 1
ATOM 3458 O O . ALA C 1 58 ? -40.987 4.513 11.672 1.00 18.75 72 ALA C O 1
ATOM 3460 N N . LEU C 1 59 ? -40.282 2.427 11.926 1.00 19.15 73 LEU C N 1
ATOM 3461 C CA . LEU C 1 59 ? -41.581 1.921 11.570 1.00 20.08 73 LEU C CA 1
ATOM 3462 C C . LEU C 1 59 ? -42.702 2.467 12.467 1.00 22.11 73 LEU C C 1
ATOM 3463 O O . LEU C 1 59 ? -43.734 2.880 11.930 1.00 19.68 73 LEU C O 1
ATOM 3468 N N . LEU C 1 60 ? -42.511 2.414 13.816 1.00 21.11 74 LEU C N 1
ATOM 3469 C CA . LEU C 1 60 ? -43.527 2.882 14.755 1.00 22.17 74 LEU C CA 1
ATOM 3470 C C . LEU C 1 60 ? -43.876 4.400 14.622 1.00 21.13 74 LEU C C 1
ATOM 3471 O O . LEU C 1 60 ? -45.071 4.752 14.582 1.00 21.22 74 LEU C O 1
ATOM 3476 N N . ALA C 1 61 ? -42.846 5.258 14.525 1.00 21.13 75 ALA C N 1
ATOM 3477 C CA . ALA C 1 61 ? -43.017 6.716 14.369 1.00 22.01 75 ALA C CA 1
ATOM 3478 C C . ALA C 1 61 ? -43.844 7.038 13.147 1.00 22.16 75 ALA C C 1
ATOM 3479 O O . ALA C 1 61 ? -44.648 7.924 13.181 1.00 22.08 75 ALA C O 1
ATOM 3481 N N . GLY C 1 62 ? -43.636 6.272 12.076 1.00 23.29 76 GLY C N 1
ATOM 3482 C CA . GLY C 1 62 ? -44.403 6.398 10.844 1.00 24.06 76 GLY C CA 1
ATOM 3483 C C . GLY C 1 62 ? -45.878 6.098 10.949 1.00 23.31 76 GLY C C 1
ATOM 3484 O O . GLY C 1 62 ? -46.621 6.444 10.072 1.00 24.70 76 GLY C O 1
ATOM 3485 N N . THR C 1 63 ? -46.319 5.546 12.070 1.00 22.93 77 THR C N 1
ATOM 3486 C CA . THR C 1 63 ? -47.718 5.208 12.289 1.00 23.18 77 THR C CA 1
ATOM 3487 C C . THR C 1 63 ? -48.400 6.277 13.100 1.00 23.03 77 THR C C 1
ATOM 3488 O O . THR C 1 63 ? -49.588 6.367 13.042 1.00 23.75 77 THR C O 1
ATOM 3492 N N . VAL C 1 64 ? -47.630 7.147 13.756 1.00 24.00 78 VAL C N 1
ATOM 3493 C CA . VAL C 1 64 ? -48.166 8.194 14.611 1.00 23.68 78 VAL C CA 1
ATOM 3494 C C . VAL C 1 64 ? -47.824 9.659 14.258 1.00 22.97 78 VAL C C 1
ATOM 3495 O O . VAL C 1 64 ? -48.617 10.535 14.561 1.00 23.78 78 VAL C O 1
ATOM 3499 N N . ASP C 1 65 ? -46.702 9.926 13.624 1.00 23.67 79 ASP C N 1
ATOM 3500 C CA . ASP C 1 65 ? -46.199 11.286 13.506 1.00 24.62 79 ASP C CA 1
ATOM 3501 C C . ASP C 1 65 ? -47.184 12.152 12.752 1.00 25.77 79 ASP C C 1
ATOM 3502 O O . ASP C 1 65 ? -47.460 13.239 13.169 1.00 24.57 79 ASP C O 1
ATOM 3507 N N . GLU C 1 66 ? -47.716 11.675 11.633 1.00 24.41 80 GLU C N 1
ATOM 3508 C CA . GLU C 1 66 ? -48.663 12.487 10.871 1.00 26.07 80 GLU C CA 1
ATOM 3509 C C . GLU C 1 66 ? -50.011 12.643 11.507 1.00 25.53 80 GLU C C 1
ATOM 3510 O O . GLU C 1 66 ? -50.502 13.791 11.557 1.00 22.94 80 GLU C O 1
ATOM 3516 N N . PRO C 1 67 ? -50.636 11.533 11.996 1.00 25.19 81 PRO C N 1
ATOM 3517 C CA . PRO C 1 67 ? -51.804 11.685 12.852 1.00 26.82 81 PRO C CA 1
ATOM 3518 C C . PRO C 1 67 ? -51.614 12.697 13.986 1.00 25.33 81 PRO C C 1
ATOM 3519 O O . PRO C 1 67 ? -52.539 13.435 14.336 1.00 22.72 81 PRO C O 1
ATOM 3523 N N . LEU C 1 68 ? -50.426 12.738 14.555 1.00 25.29 82 LEU C N 1
ATOM 3524 C CA . LEU C 1 68 ? -50.211 13.590 15.690 1.00 23.38 82 LEU C CA 1
ATOM 3525 C C . LEU C 1 68 ? -50.069 15.022 15.227 1.00 24.05 82 LEU C C 1
ATOM 3526 O O . LEU C 1 68 ? -50.465 15.936 15.991 1.00 23.14 82 LEU C O 1
ATOM 3531 N N . GLU C 1 69 ? -49.506 15.232 14.019 1.00 23.09 83 GLU C N 1
ATOM 3532 C CA . GLU C 1 69 ? -49.379 16.596 13.473 1.00 25.25 83 GLU C CA 1
ATOM 3533 C C . GLU C 1 69 ? -50.751 17.210 13.229 1.00 27.44 83 GLU C C 1
ATOM 3534 O O . GLU C 1 69 ? -51.007 18.372 13.601 1.00 29.25 83 GLU C O 1
ATOM 3540 N N . LEU C 1 70 ? -51.653 16.401 12.679 1.00 25.49 84 LEU C N 1
ATOM 3541 C CA . LEU C 1 70 ? -53.046 16.790 12.501 1.00 23.14 84 LEU C CA 1
ATOM 3542 C C . LEU C 1 70 ? -53.735 17.029 13.838 1.00 22.46 84 LEU C C 1
ATOM 3543 O O . LEU C 1 70 ? -54.495 17.940 13.997 1.00 25.86 84 LEU C O 1
ATOM 3548 N N . ALA C 1 71 ? -53.495 16.185 14.807 1.00 20.46 85 ALA C N 1
ATOM 3549 C CA . ALA C 1 71 ? -54.234 16.284 16.060 1.00 21.74 85 ALA C CA 1
ATOM 3550 C C . ALA C 1 71 ? -53.885 17.556 16.814 1.00 24.57 85 ALA C C 1
ATOM 3551 O O . ALA C 1 71 ? -54.748 18.188 17.495 1.00 22.79 85 ALA C O 1
ATOM 3553 N N . HIS C 1 72 ? -52.598 17.869 16.756 1.00 22.43 86 HIS C N 1
ATOM 3554 C CA . HIS C 1 72 ? -52.068 19.068 17.370 1.00 23.62 86 HIS C CA 1
ATOM 3555 C C . HIS C 1 72 ? -52.655 20.336 16.700 1.00 22.28 86 HIS C C 1
ATOM 3556 O O . HIS C 1 72 ? -53.160 21.231 17.402 1.00 21.60 86 HIS C O 1
ATOM 3563 N N . GLY C 1 73 ? -52.767 20.327 15.375 1.00 21.48 87 GLY C N 1
ATOM 3564 C CA . GLY C 1 73 ? -53.375 21.458 14.655 1.00 24.52 87 GLY C CA 1
ATOM 3565 C C . GLY C 1 73 ? -54.821 21.678 15.054 1.00 27.10 87 GLY C C 1
ATOM 3566 O O . GLY C 1 73 ? -55.290 22.811 15.296 1.00 24.25 87 GLY C O 1
ATOM 3567 N N . LEU C 1 74 ? -55.533 20.549 15.112 1.00 25.29 88 LEU C N 1
ATOM 3568 C CA . LEU C 1 74 ? -56.937 20.516 15.405 1.00 25.04 88 LEU C CA 1
ATOM 3569 C C . LEU C 1 74 ? -57.214 21.004 16.800 1.00 23.71 88 LEU C C 1
ATOM 3570 O O . LEU C 1 74 ? -58.219 21.676 17.035 1.00 22.94 88 LEU C O 1
ATOM 3575 N N . LEU C 1 75 ? -56.330 20.723 17.725 1.00 21.92 89 LEU C N 1
ATOM 3576 C CA . LEU C 1 75 ? -56.599 21.184 19.116 1.00 27.61 89 LEU C CA 1
ATOM 3577 C C . LEU C 1 75 ? -56.477 22.696 19.184 1.00 29.51 89 LEU C C 1
ATOM 3578 O O . LEU C 1 75 ? -57.042 23.313 20.064 1.00 29.63 89 LEU C O 1
ATOM 3583 N N . GLY C 1 76 ? -55.750 23.289 18.251 1.00 28.48 90 GLY C N 1
ATOM 3584 C CA . GLY C 1 76 ? -55.611 24.760 18.258 1.00 31.62 90 GLY C CA 1
ATOM 3585 C C . GLY C 1 76 ? -56.758 25.489 17.560 1.00 31.97 90 GLY C C 1
ATOM 3586 O O . GLY C 1 76 ? -56.825 26.730 17.584 1.00 33.06 90 GLY C O 1
ATOM 3587 N N . GLU C 1 77 ? -57.636 24.748 16.885 1.00 29.93 91 GLU C N 1
ATOM 3588 C CA . GLU C 1 77 ? -58.714 25.378 16.176 1.00 30.55 91 GLU C CA 1
ATOM 3589 C C . GLU C 1 77 ? -59.829 25.804 17.108 1.00 31.37 91 GLU C C 1
ATOM 3590 O O . GLU C 1 77 ? -59.920 25.325 18.226 1.00 35.76 91 GLU C O 1
ATOM 3596 N N . SER C 1 78 ? -60.655 26.738 16.631 1.00 34.60 92 SER C N 1
ATOM 3597 C CA . SER C 1 78 ? -61.892 27.152 17.296 1.00 37.94 92 SER C CA 1
ATOM 3598 C C . SER C 1 78 ? -62.984 26.465 16.531 1.00 39.01 92 SER C C 1
ATOM 3599 O O . SER C 1 78 ? -62.771 25.988 15.403 1.00 42.48 92 SER C O 1
ATOM 3602 N N . GLY C 1 79 ? -64.180 26.514 17.090 1.00 40.45 93 GLY C N 1
ATOM 3603 C CA . GLY C 1 79 ? -65.349 25.935 16.425 1.00 44.85 93 GLY C CA 1
ATOM 3604 C C . GLY C 1 79 ? -65.682 24.529 16.918 1.00 41.68 93 GLY C C 1
ATOM 3605 O O . GLY C 1 79 ? -65.070 24.015 17.857 1.00 39.39 93 GLY C O 1
ATOM 3606 N N . PRO C 1 80 ? -66.700 23.931 16.305 1.00 42.71 94 PRO C N 1
ATOM 3607 C CA . PRO C 1 80 ? -67.312 22.717 16.882 1.00 39.84 94 PRO C CA 1
ATOM 3608 C C . PRO C 1 80 ? -66.314 21.540 16.948 1.00 30.88 94 PRO C C 1
ATOM 3609 O O . PRO C 1 80 ? -65.562 21.315 16.032 1.00 28.89 94 PRO C O 1
ATOM 3613 N N . ALA C 1 81 ? -66.282 20.869 18.065 1.00 29.36 95 ALA C N 1
ATOM 3614 C CA . ALA C 1 81 ? -65.408 19.718 18.245 1.00 31.41 95 ALA C CA 1
ATOM 3615 C C . ALA C 1 81 ? -65.685 18.521 17.307 1.00 29.42 95 ALA C C 1
ATOM 3616 O O . ALA C 1 81 ? -64.769 17.773 16.936 1.00 25.91 95 ALA C O 1
ATOM 3618 N N . ALA C 1 82 ? -66.952 18.289 16.999 1.00 29.82 96 ALA C N 1
ATOM 3619 C CA . ALA C 1 82 ? -67.351 17.036 16.389 1.00 28.82 96 ALA C CA 1
ATOM 3620 C C . ALA C 1 82 ? -66.679 16.827 15.075 1.00 29.20 96 ALA C C 1
ATOM 3621 O O . ALA C 1 82 ? -66.068 15.772 14.869 1.00 31.63 96 ALA C O 1
ATOM 3623 N N . PRO C 1 83 ? -66.764 17.835 14.167 1.00 28.08 97 PRO C N 1
ATOM 3624 C CA . PRO C 1 83 ? -66.088 17.741 12.902 1.00 28.14 97 PRO C CA 1
ATOM 3625 C C . PRO C 1 83 ? -64.584 17.596 13.044 1.00 28.77 97 PRO C C 1
ATOM 3626 O O . PRO C 1 83 ? -63.930 17.122 12.129 1.00 24.73 97 PRO C O 1
ATOM 3630 N N . ARG C 1 84 ? -64.039 18.126 14.134 1.00 25.11 98 ARG C N 1
ATOM 3631 C CA . ARG C 1 84 ? -62.623 18.098 14.280 1.00 27.13 98 ARG C CA 1
ATOM 3632 C C . ARG C 1 84 ? -62.186 16.669 14.649 1.00 23.21 98 ARG C C 1
ATOM 3633 O O . ARG C 1 84 ? -61.244 16.135 14.089 1.00 23.24 98 ARG C O 1
ATOM 3641 N N . LEU C 1 85 ? -62.893 16.094 15.581 1.00 24.07 99 LEU C N 1
ATOM 3642 C CA . LEU C 1 85 ? -62.586 14.754 16.006 1.00 25.86 99 LEU C CA 1
ATOM 3643 C C . LEU C 1 85 ? -62.816 13.823 14.871 1.00 23.86 99 LEU C C 1
ATOM 3644 O O . LEU C 1 85 ? -61.997 12.915 14.612 1.00 24.01 99 LEU C O 1
ATOM 3649 N N . HIS C 1 86 ? -63.910 14.058 14.175 1.00 23.93 100 HIS C N 1
ATOM 3650 C CA . HIS C 1 86 ? -64.235 13.269 13.013 1.00 26.31 100 HIS C CA 1
ATOM 3651 C C . HIS C 1 86 ? -63.157 13.321 11.967 1.00 27.00 100 HIS C C 1
ATOM 3652 O O . HIS C 1 86 ? -62.753 12.296 11.415 1.00 27.10 100 HIS C O 1
ATOM 3659 N N . ALA C 1 87 ? -62.602 14.487 11.736 1.00 26.89 101 ALA C N 1
ATOM 3660 C CA . ALA C 1 87 ? -61.563 14.592 10.741 1.00 22.74 101 ALA C CA 1
ATOM 3661 C C . ALA C 1 87 ? -60.350 13.790 11.157 1.00 24.91 101 ALA C C 1
ATOM 3662 O O . ALA C 1 87 ? -59.661 13.144 10.330 1.00 26.14 101 ALA C O 1
ATOM 3664 N N . LEU C 1 88 ? -60.073 13.839 12.442 1.00 21.58 102 LEU C N 1
ATOM 3665 C CA . LEU C 1 88 ? -58.911 13.145 12.907 1.00 24.49 102 LEU C CA 1
ATOM 3666 C C . LEU C 1 88 ? -59.118 11.607 12.707 1.00 21.70 102 LEU C C 1
ATOM 3667 O O . LEU C 1 88 ? -58.225 10.894 12.227 1.00 24.07 102 LEU C O 1
ATOM 3672 N N . VAL C 1 89 ? -60.265 11.137 13.137 1.00 24.03 103 VAL C N 1
ATOM 3673 C CA . VAL C 1 89 ? -60.576 9.681 13.118 1.00 24.16 103 VAL C CA 1
ATOM 3674 C C . VAL C 1 89 ? -60.460 9.219 11.664 1.00 23.13 103 VAL C C 1
ATOM 3675 O O . VAL C 1 89 ? -59.788 8.264 11.385 1.00 19.52 103 VAL C O 1
ATOM 3679 N N . ILE C 1 90 ? -61.055 9.946 10.706 1.00 23.66 104 ILE C N 1
ATOM 3680 C CA . ILE C 1 90 ? -60.931 9.539 9.292 1.00 23.82 104 ILE C CA 1
ATOM 3681 C C . ILE C 1 90 ? -59.511 9.500 8.832 1.00 22.88 104 ILE C C 1
ATOM 3682 O O . ILE C 1 90 ? -59.112 8.575 8.177 1.00 27.64 104 ILE C O 1
ATOM 3687 N N . TYR C 1 91 ? -58.702 10.499 9.163 1.00 23.17 105 TYR C N 1
ATOM 3688 C CA . TYR C 1 91 ? -57.377 10.544 8.641 1.00 20.79 105 TYR C CA 1
ATOM 3689 C C . TYR C 1 91 ? -56.531 9.424 9.176 1.00 20.29 105 TYR C C 1
ATOM 3690 O O . TYR C 1 91 ? -55.737 8.743 8.443 1.00 23.02 105 TYR C O 1
ATOM 3699 N N . ASP C 1 92 ? -56.683 9.233 10.466 1.00 19.70 106 ASP C N 1
ATOM 3700 C CA . ASP C 1 92 ? -55.836 8.292 11.189 1.00 20.74 106 ASP C CA 1
ATOM 3701 C C . ASP C 1 92 ? -56.264 6.855 10.827 1.00 20.06 106 ASP C C 1
ATOM 3702 O O . ASP C 1 92 ? -55.412 6.025 10.506 1.00 23.68 106 ASP C O 1
ATOM 3707 N N . ALA C 1 93 ? -57.572 6.566 10.859 1.00 20.19 107 ALA C N 1
ATOM 3708 C CA . ALA C 1 93 ? -58.037 5.202 10.483 1.00 20.57 107 ALA C CA 1
ATOM 3709 C C . ALA C 1 93 ? -57.677 4.935 9.007 1.00 23.33 107 ALA C C 1
ATOM 3710 O O . ALA C 1 93 ? -57.325 3.782 8.641 1.00 25.51 107 ALA C O 1
ATOM 3712 N N . SER C 1 94 ? -57.738 5.968 8.165 1.00 23.38 108 SER C N 1
ATOM 3713 C CA . SER C 1 94 ? -57.416 5.745 6.747 1.00 25.39 108 SER C CA 1
ATOM 3714 C C . SER C 1 94 ? -56.010 5.316 6.573 1.00 25.85 108 SER C C 1
ATOM 3715 O O . SER C 1 94 ? -55.729 4.317 5.864 1.00 24.34 108 SER C O 1
ATOM 3718 N N . GLN C 1 95 ? -55.088 6.002 7.279 1.00 29.14 109 GLN C N 1
ATOM 3719 C CA . GLN C 1 95 ? -53.646 5.617 7.227 1.00 28.82 109 GLN C CA 1
ATOM 3720 C C . GLN C 1 95 ? -53.399 4.225 7.787 1.00 28.03 109 GLN C C 1
ATOM 3721 O O . GLN C 1 95 ? -52.631 3.490 7.218 1.00 25.19 109 GLN C O 1
ATOM 3727 N N . LEU C 1 96 ? -53.995 3.869 8.931 1.00 26.33 110 LEU C N 1
ATOM 3728 C CA . LEU C 1 96 ? -53.830 2.485 9.459 1.00 24.26 110 LEU C CA 1
ATOM 3729 C C . LEU C 1 96 ? -54.427 1.443 8.504 1.00 25.24 110 LEU C C 1
ATOM 3730 O O . LEU C 1 96 ? -53.822 0.424 8.260 1.00 26.60 110 LEU C O 1
ATOM 3735 N N . CYS C 1 9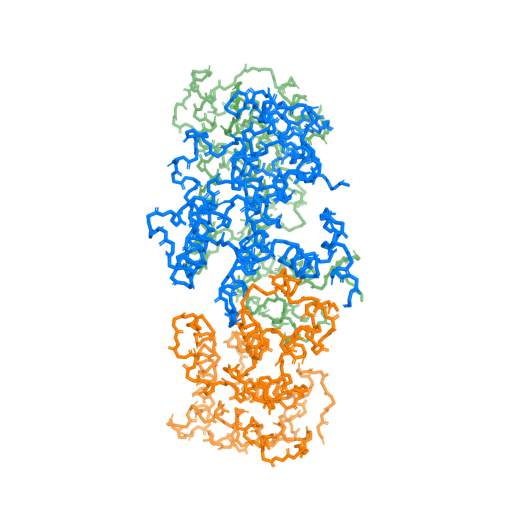7 ? -55.594 1.697 7.925 1.00 27.97 111 CYS C N 1
ATOM 3736 C CA . CYS C 1 97 ? -56.135 0.723 6.920 1.00 31.08 111 CYS C CA 1
ATOM 3737 C C . CYS C 1 97 ? -55.307 0.669 5.646 1.00 32.44 111 CYS C C 1
ATOM 3738 O O . CYS C 1 97 ? -55.157 -0.391 5.091 1.00 36.82 111 CYS C O 1
ATOM 3741 N N . ALA C 1 98 ? -54.782 1.801 5.193 1.00 35.98 112 ALA C N 1
ATOM 3742 C CA . ALA C 1 98 ? -54.086 1.889 3.906 1.00 36.32 112 ALA C CA 1
ATOM 3743 C C . ALA C 1 98 ? -52.623 1.455 3.980 1.00 39.25 112 ALA C C 1
ATOM 3744 O O . ALA C 1 98 ? -52.003 1.266 2.952 1.00 42.24 112 ALA C O 1
ATOM 3746 N N . GLY C 1 99 ? -52.059 1.353 5.172 1.00 35.06 113 GLY C N 1
ATOM 3747 C CA . GLY C 1 99 ? -50.733 0.857 5.330 1.00 37.41 113 GLY C CA 1
ATOM 3748 C C . GLY C 1 99 ? -50.526 -0.476 4.609 1.00 43.39 113 GLY C C 1
ATOM 3749 O O . GLY C 1 99 ? -51.363 -1.392 4.679 1.00 37.90 113 GLY C O 1
ATOM 3750 N N . ARG C 1 100 ? -49.407 -0.581 3.911 1.00 38.38 114 ARG C N 1
ATOM 3751 C CA . ARG C 1 100 ? -49.087 -1.772 3.199 1.00 37.09 114 ARG C CA 1
ATOM 3752 C C . ARG C 1 100 ? -48.978 -2.938 4.177 1.00 35.74 114 ARG C C 1
ATOM 3753 O O . ARG C 1 100 ? -49.409 -4.063 3.858 1.00 30.38 114 ARG C O 1
ATOM 3761 N N . TRP C 1 101 ? -48.413 -2.710 5.370 1.00 25.46 115 TRP C N 1
ATOM 3762 C CA . TRP C 1 101 ? -48.323 -3.761 6.360 1.00 27.16 115 TRP C CA 1
ATOM 3763 C C . TRP C 1 101 ? -49.073 -3.321 7.658 1.00 26.14 115 TRP C C 1
ATOM 3764 O O . TRP C 1 101 ? -49.359 -2.154 7.873 1.00 25.79 115 TRP C O 1
ATOM 3775 N N . ASN C 1 102 ? -49.394 -4.254 8.501 1.00 23.07 116 ASN C N 1
ATOM 3776 C CA . ASN C 1 102 ? -50.284 -3.905 9.593 1.00 23.58 116 ASN C CA 1
ATOM 3777 C C . ASN C 1 102 ? -49.405 -3.550 10.801 1.00 20.21 116 ASN C C 1
ATOM 3778 O O . ASN C 1 102 ? -49.377 -4.216 11.805 1.00 20.58 116 ASN C O 1
ATOM 3783 N N . LEU C 1 103 ? -48.656 -2.486 10.636 1.00 17.17 117 LEU C N 1
ATOM 3784 C CA . LEU C 1 103 ? -47.619 -2.136 11.635 1.00 20.31 117 LEU C CA 1
ATOM 3785 C C . LEU C 1 103 ? -48.118 -1.935 13.072 1.00 20.36 117 LEU C C 1
ATOM 3786 O O . LEU C 1 103 ? -47.389 -2.118 14.069 1.00 18.08 117 LEU C O 1
ATOM 3791 N N . GLY C 1 104 ? -49.359 -1.502 13.186 1.00 20.27 118 GLY C N 1
ATOM 3792 C CA . GLY C 1 104 ? -49.924 -1.198 14.498 1.00 22.34 118 GLY C CA 1
ATOM 3793 C C . GLY C 1 104 ? -49.940 -2.427 15.340 1.00 22.16 118 GLY C C 1
ATOM 3794 O O . GLY C 1 104 ? -50.114 -2.374 16.591 1.00 22.27 118 GLY C O 1
ATOM 3795 N N . ALA C 1 105 ? -49.872 -3.556 14.674 1.00 22.12 119 ALA C N 1
ATOM 3796 C CA . ALA C 1 105 ? -49.869 -4.832 15.399 1.00 21.25 119 ALA C CA 1
ATOM 3797 C C . ALA C 1 105 ? -48.661 -4.969 16.316 1.00 23.20 119 ALA C C 1
ATOM 3798 O O . ALA C 1 105 ? -48.669 -5.687 17.303 1.00 28.15 119 ALA C O 1
ATOM 3800 N N . LEU C 1 106 ? -47.624 -4.221 16.025 1.00 23.39 120 LEU C N 1
ATOM 3801 C CA . LEU C 1 106 ? -46.425 -4.300 16.850 1.00 21.89 120 LEU C CA 1
ATOM 3802 C C . LEU C 1 106 ? -46.501 -3.529 18.199 1.00 23.09 120 LEU C C 1
ATOM 3803 O O . LEU C 1 106 ? -45.604 -3.660 19.058 1.00 20.03 120 LEU C O 1
ATOM 3808 N N . TYR C 1 107 ? -47.532 -2.699 18.351 1.00 21.98 121 TYR C N 1
ATOM 3809 C CA . TYR C 1 107 ? -47.719 -1.901 19.562 1.00 22.23 121 TYR C CA 1
ATOM 3810 C C . TYR C 1 107 ? -47.677 -2.758 20.794 1.00 21.26 121 TYR C C 1
ATOM 3811 O O . TYR C 1 107 ? -47.256 -2.318 21.811 1.00 19.44 121 TYR C O 1
ATOM 3820 N N . LEU C 1 108 ? -48.130 -3.987 20.692 1.00 22.40 122 LEU C N 1
ATOM 3821 C CA . LEU C 1 108 ? -48.212 -4.851 21.845 1.00 26.90 122 LEU C CA 1
ATOM 3822 C C . LEU C 1 108 ? -46.979 -5.707 22.035 1.00 30.35 122 LEU C C 1
ATOM 3823 O O . LEU C 1 108 ? -46.982 -6.536 22.936 1.00 31.63 122 LEU C O 1
ATOM 3828 N N . LEU C 1 109 ? -45.943 -5.533 21.211 1.00 28.39 123 LEU C N 1
ATOM 3829 C CA . LEU C 1 109 ? -44.713 -6.258 21.472 1.00 29.09 123 LEU C CA 1
ATOM 3830 C C . LEU C 1 109 ? -44.243 -5.954 22.882 1.00 27.39 123 LEU C C 1
ATOM 3831 O O . LEU C 1 109 ? -44.201 -4.820 23.311 1.00 27.28 123 LEU C O 1
ATOM 3836 N N . PRO C 1 110 ? -43.783 -6.962 23.592 1.00 30.44 124 PRO C N 1
ATOM 3837 C CA . PRO C 1 110 ? -43.237 -6.675 24.928 1.00 29.57 124 PRO C CA 1
ATOM 3838 C C . PRO C 1 110 ? -41.958 -5.842 24.875 1.00 26.55 124 PRO C C 1
ATOM 3839 O O . PRO C 1 110 ? -41.659 -5.112 25.765 1.00 24.20 124 PRO C O 1
ATOM 3843 N N . GLU C 1 111 ? -41.236 -5.881 23.778 1.00 25.23 125 GLU C N 1
ATOM 3844 C CA . GLU C 1 111 ? -40.072 -4.988 23.612 1.00 27.68 125 GLU C CA 1
ATOM 3845 C C . GLU C 1 111 ? -40.369 -3.493 23.752 1.00 26.73 125 GLU C C 1
ATOM 3846 O O . GLU C 1 111 ? -39.487 -2.707 24.144 1.00 25.31 125 GLU C O 1
ATOM 3852 N N . LEU C 1 112 ? -41.598 -3.097 23.415 1.00 27.28 126 LEU C N 1
ATOM 3853 C CA . LEU C 1 112 ? -41.979 -1.719 23.510 1.00 28.21 126 LEU C CA 1
ATOM 3854 C C . LEU C 1 112 ? -42.161 -1.284 24.961 1.00 33.22 126 LEU C C 1
ATOM 3855 O O . LEU C 1 112 ? -42.240 -0.068 25.218 1.00 29.11 126 LEU C O 1
ATOM 3860 N N . ARG C 1 113 ? -42.204 -2.262 25.876 1.00 33.57 127 ARG C N 1
ATOM 3861 C CA . ARG C 1 113 ? -42.316 -1.957 27.325 1.00 36.69 127 ARG C CA 1
ATOM 3862 C C . ARG C 1 113 ? -40.983 -1.437 27.927 1.00 35.61 127 ARG C C 1
ATOM 3863 O O . ARG C 1 113 ? -40.970 -1.053 29.077 1.00 34.36 127 ARG C O 1
ATOM 3871 N N . THR C 1 114 ? -39.879 -1.457 27.164 1.00 36.22 128 THR C N 1
ATOM 3872 C CA . THR C 1 114 ? -38.534 -1.131 27.694 1.00 34.93 128 THR C CA 1
ATOM 3873 C C . THR C 1 114 ? -38.248 0.332 27.578 1.00 30.69 128 THR C C 1
ATOM 3874 O O . THR C 1 114 ? -38.914 1.073 26.823 1.00 27.28 128 THR C O 1
ATOM 3878 N N . ASP C 1 115 ? -37.217 0.755 28.278 1.00 27.42 129 ASP C N 1
ATOM 3879 C CA . ASP C 1 115 ? -36.863 2.151 28.291 1.00 27.36 129 ASP C CA 1
ATOM 3880 C C . ASP C 1 115 ? -36.435 2.635 26.919 1.00 27.34 129 ASP C C 1
ATOM 3881 O O . ASP C 1 115 ? -36.703 3.767 26.549 1.00 27.16 129 ASP C O 1
ATOM 3886 N N . ARG C 1 116 ? -35.844 1.745 26.126 1.00 27.67 130 ARG C N 1
ATOM 3887 C CA . ARG C 1 116 ? -35.485 2.047 24.746 1.00 26.48 130 ARG C CA 1
ATOM 3888 C C . ARG C 1 116 ? -36.647 2.676 23.981 1.00 26.14 130 ARG C C 1
ATOM 3889 O O . ARG C 1 116 ? -36.461 3.570 23.164 1.00 26.48 130 ARG C O 1
ATOM 3897 N N . PHE C 1 117 ? -37.855 2.196 24.224 1.00 26.16 131 PHE C N 1
ATOM 3898 C CA . PHE C 1 117 ? -39.002 2.682 23.428 1.00 25.26 131 PHE C CA 1
ATOM 3899 C C . PHE C 1 117 ? -39.892 3.682 24.163 1.00 26.58 131 PHE C C 1
ATOM 3900 O O . PHE C 1 117 ? -41.012 3.972 23.691 1.00 23.37 131 PHE C O 1
ATOM 3908 N N . ALA C 1 118 ? -39.351 4.307 25.242 1.00 26.34 132 ALA C N 1
ATOM 3909 C CA . ALA C 1 118 ? -40.137 5.295 26.034 1.00 26.23 132 ALA C CA 1
ATOM 3910 C C . ALA C 1 118 ? -40.509 6.474 25.187 1.00 24.72 132 ALA C C 1
ATOM 3911 O O . ALA C 1 118 ? -41.598 6.978 25.301 1.00 27.45 132 ALA C O 1
ATOM 3913 N N . PRO C 1 119 ? -39.645 6.892 24.256 1.00 26.62 133 PRO C N 1
ATOM 3914 C CA . PRO C 1 119 ? -40.083 8.069 23.444 1.00 26.81 133 PRO C CA 1
ATOM 3915 C C . PRO C 1 119 ? -41.283 7.804 22.519 1.00 22.02 133 PRO C C 1
ATOM 3916 O O . PRO C 1 119 ? -42.237 8.615 22.371 1.00 20.63 133 PRO C O 1
ATOM 3920 N N . PHE C 1 120 ? -41.273 6.638 21.915 1.00 21.76 134 PHE C N 1
ATOM 3921 C CA . PHE C 1 120 ? -42.426 6.274 21.121 1.00 21.59 134 PHE C CA 1
ATOM 3922 C C . PHE C 1 120 ? -43.676 6.195 21.992 1.00 19.51 134 PHE C C 1
ATOM 3923 O O . PHE C 1 120 ? -44.718 6.718 21.638 1.00 21.76 134 PHE C O 1
ATOM 3931 N N . ARG C 1 121 ? -43.600 5.479 23.108 1.00 21.87 135 ARG C N 1
ATOM 3932 C CA . ARG C 1 121 ? -44.734 5.396 24.027 1.00 24.73 135 ARG C CA 1
ATOM 3933 C C . ARG C 1 121 ? -45.301 6.736 24.392 1.00 24.32 135 ARG C C 1
ATOM 3934 O O . ARG C 1 121 ? -46.542 6.915 24.424 1.00 21.91 135 ARG C O 1
ATOM 3942 N N . ARG C 1 122 ? -44.405 7.669 24.675 1.00 21.54 136 ARG C N 1
ATOM 3943 C CA . ARG C 1 122 ? -44.806 9.035 24.915 1.00 26.24 136 ARG C CA 1
ATOM 3944 C C . ARG C 1 122 ? -45.566 9.649 23.769 1.00 23.53 136 ARG C C 1
ATOM 3945 O O . ARG C 1 122 ? -46.524 10.340 23.981 1.00 20.28 136 ARG C O 1
ATOM 3953 N N . ARG C 1 123 ? -45.109 9.447 22.528 1.00 25.05 137 ARG C N 1
ATOM 3954 C CA . ARG C 1 123 ? -45.739 10.102 21.421 1.00 23.99 137 ARG C CA 1
ATOM 3955 C C . ARG C 1 123 ? -47.099 9.468 21.166 1.00 22.79 137 ARG C C 1
ATOM 3956 O O . ARG C 1 123 ? -48.099 10.152 20.862 1.00 20.79 137 ARG C O 1
ATOM 3964 N N . ARG C 1 124 ? -47.174 8.152 21.327 1.00 22.15 138 ARG C N 1
ATOM 3965 C CA . ARG C 1 124 ? -48.458 7.506 21.150 1.00 21.93 138 ARG C CA 1
ATOM 3966 C C . ARG C 1 124 ? -49.421 7.944 22.287 1.00 23.91 138 ARG C C 1
ATOM 3967 O O . ARG C 1 124 ? -50.606 8.221 22.044 1.00 22.26 138 ARG C O 1
ATOM 3975 N N . ALA C 1 125 ? -48.936 8.024 23.526 1.00 24.92 139 ALA C N 1
ATOM 3976 C CA . ALA C 1 125 ? -49.780 8.562 24.601 1.00 23.15 139 ALA C CA 1
ATOM 3977 C C . ALA C 1 125 ? -50.251 10.034 24.327 1.00 24.53 139 ALA C C 1
ATOM 3978 O O . ALA C 1 125 ? -51.378 10.398 24.635 1.00 21.58 139 ALA C O 1
ATOM 3980 N N . GLU C 1 126 ? -49.399 10.864 23.731 1.00 25.14 140 GLU C N 1
ATOM 3981 C CA . GLU C 1 126 ? -49.828 12.215 23.358 1.00 28.00 140 GLU C CA 1
ATOM 3982 C C . GLU C 1 126 ? -50.928 12.193 22.254 1.00 25.83 140 GLU C C 1
ATOM 3983 O O . GLU C 1 126 ? -51.893 12.991 22.259 1.00 21.48 140 GLU C O 1
ATOM 3989 N N . LEU C 1 127 ? -50.874 11.211 21.372 1.00 23.56 141 LEU C N 1
ATOM 3990 C CA . LEU C 1 127 ? -51.946 11.069 20.392 1.00 25.29 141 LEU C CA 1
ATOM 3991 C C . LEU C 1 127 ? -53.237 10.697 21.126 1.00 22.66 141 LEU C C 1
ATOM 3992 O O . LEU C 1 127 ? -54.291 11.296 20.928 1.00 23.08 141 LEU C O 1
ATOM 3997 N N . ARG C 1 128 ? -53.136 9.749 22.021 1.00 22.97 142 ARG C N 1
ATOM 3998 C CA . ARG C 1 128 ? -54.288 9.294 22.832 1.00 23.38 142 ARG C CA 1
ATOM 3999 C C . ARG C 1 128 ? -54.887 10.450 23.629 1.00 22.56 142 ARG C C 1
ATOM 4000 O O . ARG C 1 128 ? -56.098 10.643 23.714 1.00 26.51 142 ARG C O 1
ATOM 4008 N N . SER C 1 129 ? -54.010 11.244 24.189 1.00 23.63 143 SER C N 1
ATOM 4009 C CA . SER C 1 129 ? -54.462 12.351 24.983 1.00 24.30 143 SER C CA 1
ATOM 4010 C C . SER C 1 129 ? -55.080 13.474 24.106 1.00 22.61 143 SER C C 1
ATOM 4011 O O . SER C 1 129 ? -56.061 14.090 24.496 1.00 20.17 143 SER C O 1
ATOM 4014 N N . ALA C 1 130 ? -54.599 13.700 22.891 1.00 22.84 144 ALA C N 1
ATOM 4015 C CA . ALA C 1 130 ? -55.276 14.617 21.977 1.00 22.25 144 ALA C CA 1
ATOM 4016 C C . ALA C 1 130 ? -56.659 14.055 21.564 1.00 24.81 144 ALA C C 1
ATOM 4017 O O . ALA C 1 130 ? -57.661 14.780 21.549 1.00 24.64 144 ALA C O 1
ATOM 4019 N N . TYR C 1 131 ? -56.751 12.764 21.277 1.00 22.12 145 TYR C N 1
ATOM 4020 C CA . TYR C 1 131 ? -58.070 12.168 21.012 1.00 24.09 145 TYR C CA 1
ATOM 4021 C C . TYR C 1 131 ? -59.039 12.497 22.156 1.00 23.47 145 TYR C C 1
ATOM 4022 O O . TYR C 1 131 ? -60.172 12.909 21.942 1.00 25.92 145 TYR C O 1
ATOM 4031 N N . ARG C 1 132 ? -58.571 12.284 23.366 1.00 23.47 146 ARG C N 1
ATOM 4032 C CA . ARG C 1 132 ? -59.397 12.351 24.530 1.00 22.79 146 ARG C CA 1
ATOM 4033 C C . ARG C 1 132 ? -59.930 13.797 24.749 1.00 22.89 146 ARG C C 1
ATOM 4034 O O . ARG C 1 132 ? -61.121 13.946 25.017 1.00 24.34 146 ARG C O 1
ATOM 4042 N N . SER C 1 133 ? -59.064 14.825 24.613 1.00 23.64 147 SER C N 1
ATOM 4043 C CA . SER C 1 133 ? -59.517 16.241 24.654 1.00 24.15 147 SER C CA 1
ATOM 4044 C C . SER C 1 133 ? -60.547 16.562 23.650 1.00 24.70 147 SER C C 1
ATOM 4045 O O . SER C 1 133 ? -61.530 17.182 23.977 1.00 24.17 147 SER C O 1
ATOM 4048 N N . LEU C 1 134 ? -60.334 16.165 22.397 1.00 23.97 148 LEU C N 1
ATOM 4049 C CA . LEU C 1 134 ? -61.346 16.456 21.417 1.00 25.56 148 LEU C CA 1
ATOM 4050 C C . LEU C 1 134 ? -62.644 15.724 21.719 1.00 27.30 148 LEU C C 1
ATOM 4051 O O . LEU C 1 134 ? -63.720 16.298 21.581 1.00 28.65 148 LEU C O 1
ATOM 4056 N N . ALA C 1 135 ? -62.539 14.453 22.121 1.00 27.17 149 ALA C N 1
ATOM 4057 C CA . ALA C 1 135 ? -63.707 13.689 22.445 1.00 28.10 149 ALA C CA 1
ATOM 4058 C C . ALA C 1 135 ? -64.409 14.285 23.657 1.00 28.83 149 ALA C C 1
ATOM 4059 O O . ALA C 1 135 ? -65.640 14.309 23.654 1.00 26.68 149 ALA C O 1
ATOM 4061 N N . ALA C 1 136 ? -63.686 14.749 24.678 1.00 27.99 150 ALA C N 1
ATOM 4062 C CA . ALA C 1 136 ? -64.400 15.284 25.839 1.00 29.16 150 ALA C CA 1
ATOM 4063 C C . ALA C 1 136 ? -65.209 16.523 25.394 1.00 33.90 150 ALA C C 1
ATOM 4064 O O . ALA C 1 136 ? -66.315 16.758 25.876 1.00 34.13 150 ALA C O 1
ATOM 4066 N N . ALA C 1 137 ? -64.689 17.285 24.451 1.00 33.75 151 ALA C N 1
ATOM 4067 C CA . ALA C 1 137 ? -65.413 18.479 24.028 1.00 32.36 151 ALA C CA 1
ATOM 4068 C C . ALA C 1 137 ? -66.670 18.037 23.298 1.00 33.08 151 ALA C C 1
ATOM 4069 O O . ALA C 1 137 ? -67.739 18.655 23.454 1.00 28.35 151 ALA C O 1
ATOM 4071 N N . VAL C 1 138 ? -66.551 16.969 22.488 1.00 33.99 152 VAL C N 1
ATOM 4072 C CA . VAL C 1 138 ? -67.689 16.480 21.667 1.00 29.65 152 VAL C CA 1
ATOM 4073 C C . VAL C 1 138 ? -68.800 16.088 22.625 1.00 32.57 152 VAL C C 1
ATOM 4074 O O . VAL C 1 138 ? -69.979 16.466 22.454 1.00 29.56 152 VAL C O 1
ATOM 4078 N N . ILE C 1 139 ? -68.406 15.351 23.655 1.00 30.77 153 ILE C N 1
ATOM 4079 C CA . ILE C 1 139 ? -69.326 14.866 24.665 1.00 34.03 153 ILE C CA 1
ATOM 4080 C C . ILE C 1 139 ? -70.050 16.072 25.306 1.00 39.20 153 ILE C C 1
ATOM 4081 O O . ILE C 1 139 ? -71.270 16.174 25.169 1.00 38.68 153 ILE C O 1
ATOM 4086 N N . ALA C 1 140 ? -69.317 16.980 25.955 1.00 39.13 154 ALA C N 1
ATOM 4087 C CA . ALA C 1 140 ? -69.946 18.181 26.575 1.00 38.45 154 ALA C CA 1
ATOM 4088 C C . ALA C 1 140 ? -70.858 18.949 25.579 1.00 34.01 154 ALA C C 1
ATOM 4089 O O . ALA C 1 140 ? -71.983 19.249 25.908 1.00 44.31 154 ALA C O 1
ATOM 4091 N N . GLU C 1 141 ? -70.422 19.178 24.347 1.00 35.12 155 GLU C N 1
ATOM 4092 C CA . GLU C 1 141 ? -71.264 19.763 23.308 1.00 36.79 155 GLU C CA 1
ATOM 4093 C C . GLU C 1 141 ? -72.582 19.032 23.024 1.00 40.63 155 GLU C C 1
ATOM 4094 O O . GLU C 1 141 ? -73.564 19.696 22.779 1.00 40.82 155 GLU C O 1
ATOM 4100 N N . CYS C 1 142 ? -72.589 17.692 22.985 1.00 38.56 156 CYS C N 1
ATOM 4101 C CA A CYS C 1 142 ? -73.767 16.889 22.628 0.50 38.23 156 CYS C CA 1
ATOM 4102 C CA B CYS C 1 142 ? -73.802 16.958 22.625 0.50 38.54 156 CYS C CA 1
ATOM 4103 C C . CYS C 1 142 ? -74.522 16.361 23.847 1.00 37.44 156 CYS C C 1
ATOM 4104 O O . CYS C 1 142 ? -75.493 15.629 23.698 1.00 40.64 156 CYS C O 1
ATOM 4109 N N . GLY C 1 143 ? -74.074 16.710 25.047 1.00 37.76 157 GLY C N 1
ATOM 4110 C CA . GLY C 1 143 ? -74.669 16.220 26.281 1.00 33.33 157 GLY C CA 1
ATOM 4111 C C . GLY C 1 143 ? -74.491 14.716 26.417 1.00 40.27 157 GLY C C 1
ATOM 4112 O O . GLY C 1 143 ? -75.409 14.020 26.835 1.00 39.18 157 GLY C O 1
ATOM 4113 N N . GLY C 1 144 ? -73.310 14.198 26.050 1.00 40.89 158 GLY C N 1
ATOM 4114 C CA . GLY C 1 144 ? -73.067 12.744 25.995 1.00 36.98 158 GLY C CA 1
ATOM 4115 C C . GLY C 1 144 ? -72.607 12.100 27.280 1.00 35.40 158 GLY C C 1
ATOM 4116 O O . GLY C 1 144 ? -72.508 12.749 28.326 1.00 34.19 158 GLY C O 1
ATOM 4117 N N . PRO C 1 145 ? -72.262 10.796 27.207 1.00 34.53 159 PRO C N 1
ATOM 4118 C CA . PRO C 1 145 ? -71.651 10.122 28.347 1.00 33.49 159 PRO C CA 1
ATOM 4119 C C . PRO C 1 145 ? -70.169 10.531 28.624 1.00 36.92 159 PRO C C 1
ATOM 4120 O O . PRO C 1 145 ? -69.280 10.185 27.842 1.00 35.42 159 PRO C O 1
ATOM 4124 N N . PRO C 1 146 ? -69.892 11.295 29.721 1.00 41.38 160 PRO C N 1
ATOM 4125 C CA . PRO C 1 146 ? -68.526 11.742 30.006 1.00 34.93 160 PRO C CA 1
ATOM 4126 C C . PRO C 1 146 ? -67.473 10.651 30.036 1.00 35.50 160 PRO C C 1
ATOM 4127 O O . PRO C 1 146 ? -66.320 10.922 29.722 1.00 31.49 160 PRO C O 1
ATOM 4131 N N . GLU C 1 147 ? -67.823 9.424 30.402 1.00 34.72 161 GLU C N 1
ATOM 4132 C CA . GLU C 1 147 ? -66.784 8.411 30.525 1.00 36.63 161 GLU C CA 1
ATOM 4133 C C . GLU C 1 147 ? -66.439 7.689 29.210 1.00 30.68 161 GLU C C 1
ATOM 4134 O O . GLU C 1 147 ? -65.591 6.810 29.242 1.00 32.98 161 GLU C O 1
ATOM 4140 N N . ALA C 1 148 ? -67.005 8.114 28.077 1.00 26.82 162 ALA C N 1
ATOM 4141 C CA . ALA C 1 148 ? -66.659 7.557 26.762 1.00 26.21 162 ALA C CA 1
ATOM 4142 C C . ALA C 1 148 ? -65.462 8.158 26.087 1.00 26.37 162 ALA C C 1
ATOM 4143 O O . ALA C 1 148 ? -65.211 7.864 24.903 1.00 25.11 162 ALA C O 1
ATOM 4145 N N . ASP C 1 149 ? -64.790 9.103 26.739 1.00 28.43 163 ASP C N 1
ATOM 4146 C CA . ASP C 1 149 ? -63.827 9.930 25.979 1.00 26.82 163 ASP C CA 1
ATOM 4147 C C . ASP C 1 149 ? -62.531 9.209 25.479 1.00 22.53 163 ASP C C 1
ATOM 4148 O O . ASP C 1 149 ? -61.842 9.746 24.627 1.00 26.26 163 ASP C O 1
ATOM 4153 N N . ASP C 1 150 ? -62.186 8.040 26.023 1.00 23.43 164 ASP C N 1
ATOM 4154 C CA . ASP C 1 150 ? -61.111 7.167 25.439 1.00 21.74 164 ASP C CA 1
ATOM 4155 C C . ASP C 1 150 ? -61.560 6.348 24.241 1.00 23.10 164 ASP C C 1
ATOM 4156 O O . ASP C 1 150 ? -60.729 5.847 23.512 1.00 24.08 164 ASP C O 1
ATOM 4161 N N . LEU C 1 151 ? -62.860 6.243 23.953 1.00 23.27 165 LEU C N 1
ATOM 4162 C CA . LEU C 1 151 ? -63.291 5.194 23.066 1.00 22.46 165 LEU C CA 1
ATOM 4163 C C . LEU C 1 151 ? -63.029 5.494 21.589 1.00 23.73 165 LEU C C 1
ATOM 4164 O O . LEU C 1 151 ? -62.824 4.573 20.803 1.00 23.19 165 LEU C O 1
ATOM 4169 N N . PRO C 1 152 ? -62.998 6.770 21.194 1.00 22.66 166 PRO C N 1
ATOM 4170 C CA . PRO C 1 152 ? -62.747 7.031 19.772 1.00 24.14 166 PRO C CA 1
ATOM 4171 C C . PRO C 1 152 ? -61.375 6.586 19.344 1.00 23.38 166 PRO C C 1
ATOM 4172 O O . PRO C 1 152 ? -61.215 6.018 18.241 1.00 22.59 166 PRO C O 1
ATOM 4176 N N . PHE C 1 153 ? -60.430 6.742 20.268 1.00 22.43 167 PHE C N 1
ATOM 4177 C CA . PHE C 1 153 ? -59.078 6.293 20.055 1.00 22.78 167 PHE C CA 1
ATOM 4178 C C . PHE C 1 153 ? -59.054 4.778 19.928 1.00 21.59 167 PHE C C 1
ATOM 4179 O O . PHE C 1 153 ? -58.363 4.257 19.061 1.00 18.57 167 PHE C O 1
ATOM 4187 N N . ARG C 1 154 ? -59.740 4.094 20.832 1.00 20.37 168 ARG C N 1
ATOM 4188 C CA . ARG C 1 154 ? -59.780 2.613 20.780 1.00 21.04 168 ARG C CA 1
ATOM 4189 C C . ARG C 1 154 ? -60.459 2.105 19.505 1.00 20.44 168 ARG C C 1
ATOM 4190 O O . ARG C 1 154 ? -60.070 1.090 18.995 1.00 20.77 168 ARG C O 1
ATOM 4198 N N . LEU C 1 155 ? -61.445 2.832 18.978 1.00 20.89 169 LEU C N 1
ATOM 4199 C CA . LEU C 1 155 ? -62.124 2.451 17.725 1.00 21.77 169 LEU C CA 1
ATOM 4200 C C . LEU C 1 155 ? -61.213 2.565 16.528 1.00 21.91 169 LEU C C 1
ATOM 4201 O O . LEU C 1 155 ? -61.185 1.696 15.663 1.00 22.48 169 LEU C O 1
ATOM 4206 N N . VAL C 1 156 ? -60.422 3.625 16.506 1.00 21.23 170 VAL C N 1
ATOM 4207 C CA . VAL C 1 156 ? -59.427 3.867 15.468 1.00 20.49 170 VAL C CA 1
ATOM 4208 C C . VAL C 1 156 ? -58.397 2.761 15.515 1.00 19.05 170 VAL C C 1
ATOM 4209 O O . VAL C 1 156 ? -58.190 2.129 14.483 1.00 20.97 170 VAL C O 1
ATOM 4213 N N . GLU C 1 157 ? -57.856 2.449 16.694 1.00 17.24 171 GLU C N 1
ATOM 4214 C CA . GLU C 1 157 ? -56.827 1.395 16.812 1.00 18.13 171 GLU C CA 1
ATOM 4215 C C . GLU C 1 157 ? -57.395 0.007 16.529 1.00 17.12 171 GLU C C 1
ATOM 4216 O O . GLU C 1 157 ? -56.650 -0.878 16.227 1.00 17.07 171 GLU C O 1
ATOM 4222 N N . SER C 1 158 ? -58.703 -0.140 16.567 1.00 17.53 172 SER C N 1
ATOM 4223 C CA . SER C 1 158 ? -59.370 -1.446 16.325 1.00 17.80 172 SER C CA 1
ATOM 4224 C C . SER C 1 158 ? -59.172 -1.901 14.895 1.00 20.07 172 SER C C 1
ATOM 4225 O O . SER C 1 158 ? -59.293 -3.122 14.607 1.00 22.02 172 SER C O 1
ATOM 4228 N N . VAL C 1 159 ? -58.860 -0.979 13.992 1.00 20.75 173 VAL C N 1
ATOM 4229 C CA . VAL C 1 159 ? -58.615 -1.401 12.608 1.00 23.08 173 VAL C CA 1
ATOM 4230 C C . VAL C 1 159 ? -57.421 -2.327 12.530 1.00 22.25 173 VAL C C 1
ATOM 4231 O O . VAL C 1 159 ? -57.331 -3.130 11.581 1.00 20.85 173 VAL C O 1
ATOM 4235 N N . ILE C 1 160 ? -56.480 -2.199 13.492 1.00 21.16 174 ILE C N 1
ATOM 4236 C CA . ILE C 1 160 ? -55.313 -3.068 13.537 1.00 20.82 174 ILE C CA 1
ATOM 4237 C C . ILE C 1 160 ? -55.813 -4.525 13.724 1.00 22.67 174 ILE C C 1
ATOM 4238 O O . ILE C 1 160 ? -55.321 -5.458 13.059 1.00 19.72 174 ILE C O 1
ATOM 4243 N N . ASN C 1 161 ? -56.791 -4.705 14.619 1.00 21.82 175 ASN C N 1
ATOM 4244 C CA . ASN C 1 161 ? -57.313 -6.037 14.911 1.00 20.96 175 ASN C CA 1
ATOM 4245 C C . ASN C 1 161 ? -58.069 -6.578 13.719 1.00 21.26 175 ASN C C 1
ATOM 4246 O O . ASN C 1 161 ? -57.977 -7.713 13.402 1.00 22.03 175 ASN C O 1
ATOM 4251 N N . SER C 1 162 ? -58.806 -5.754 13.045 1.00 23.00 176 SER C N 1
ATOM 4252 C CA . SER C 1 162 ? -59.631 -6.198 11.951 1.00 27.26 176 SER C CA 1
ATOM 4253 C C . SER C 1 162 ? -58.732 -6.610 10.783 1.00 27.28 176 SER C C 1
ATOM 4254 O O . SER C 1 162 ? -58.967 -7.608 10.129 1.00 27.05 176 SER C O 1
ATOM 4257 N N . ARG C 1 163 ? -57.701 -5.841 10.548 1.00 25.16 177 ARG C N 1
ATOM 4258 C CA . ARG C 1 163 ? -56.687 -6.258 9.620 1.00 27.27 177 ARG C CA 1
ATOM 4259 C C . ARG C 1 163 ? -56.063 -7.591 9.967 1.00 27.78 177 ARG C C 1
ATOM 4260 O O . ARG C 1 163 ? -55.828 -8.383 9.093 1.00 26.63 177 ARG C O 1
ATOM 4268 N N . SER C 1 164 ? -55.806 -7.848 11.227 1.00 25.22 178 SER C N 1
ATOM 4269 C CA . SER C 1 164 ? -55.218 -9.085 11.580 1.00 27.07 178 SER C CA 1
ATOM 4270 C C . SER C 1 164 ? -56.196 -10.220 11.287 1.00 28.16 178 SER C C 1
ATOM 4271 O O . SER C 1 164 ? -55.761 -11.274 10.847 1.00 30.03 178 SER C O 1
ATOM 4274 N N . ASP C 1 165 ? -57.492 -10.007 11.477 1.00 24.88 179 ASP C N 1
ATOM 4275 C CA . ASP C 1 165 ? -58.478 -11.097 11.267 1.00 26.05 179 ASP C CA 1
ATOM 4276 C C . ASP C 1 165 ? -58.809 -11.319 9.826 1.00 28.86 179 ASP C C 1
ATOM 4277 O O . ASP C 1 165 ? -59.088 -12.474 9.406 1.00 27.06 179 ASP C O 1
ATOM 4282 N N . ASP C 1 166 ? -58.910 -10.219 9.088 1.00 29.78 180 ASP C N 1
ATOM 4283 C CA . ASP C 1 166 ? -59.567 -10.253 7.788 1.00 34.65 180 ASP C CA 1
ATOM 4284 C C . ASP C 1 166 ? -58.561 -10.116 6.653 1.00 34.71 180 ASP C C 1
ATOM 4285 O O . ASP C 1 166 ? -57.591 -9.383 6.742 1.00 36.09 180 ASP C O 1
ATOM 4290 N N . ALA C 1 167 ? -58.810 -10.834 5.573 1.00 38.96 181 ALA C N 1
ATOM 4291 C CA . ALA C 1 167 ? -57.929 -10.742 4.412 1.00 46.20 181 ALA C CA 1
ATOM 4292 C C . ALA C 1 167 ? -58.129 -9.360 3.754 1.00 47.55 181 ALA C C 1
ATOM 4293 O O . ALA C 1 167 ? -57.153 -8.709 3.400 1.00 54.54 181 ALA C O 1
ATOM 4295 N N . VAL C 1 168 ? -59.383 -8.895 3.652 1.00 46.72 182 VAL C N 1
ATOM 4296 C CA . VAL C 1 168 ? -59.729 -7.690 2.866 1.00 52.06 182 VAL C CA 1
ATOM 4297 C C . VAL C 1 168 ? -59.772 -6.351 3.671 1.00 55.68 182 VAL C C 1
ATOM 4298 O O . VAL C 1 168 ? -58.950 -5.476 3.431 1.00 58.29 182 VAL C O 1
ATOM 4300 N N . VAL C 1 169 ? -60.690 -6.154 4.601 1.00 52.59 183 VAL C N 1
ATOM 4301 C CA . VAL C 1 169 ? -60.943 -4.755 5.096 1.00 55.01 183 VAL C CA 1
ATOM 4302 C C . VAL C 1 169 ? -61.941 -4.036 4.143 1.00 53.87 183 VAL C C 1
ATOM 4303 O O . VAL C 1 169 ? -61.647 -3.693 2.967 1.00 43.61 183 VAL C O 1
ATOM 4305 N N . PRO C 1 170 ? -63.161 -3.834 4.625 1.00 57.32 184 PRO C N 1
ATOM 4306 C CA . PRO C 1 170 ? -64.110 -3.525 3.583 1.00 59.74 184 PRO C CA 1
ATOM 4307 C C . PRO C 1 170 ? -63.865 -2.092 3.073 1.00 57.91 184 PRO C C 1
ATOM 4308 O O . PRO C 1 170 ? -63.150 -1.320 3.730 1.00 55.11 184 PRO C O 1
ATOM 4312 N N . PRO C 1 171 ? -64.413 -1.762 1.890 1.00 58.09 185 PRO C N 1
ATOM 4313 C CA . PRO C 1 171 ? -64.018 -0.522 1.186 1.00 60.70 185 PRO C CA 1
ATOM 4314 C C . PRO C 1 171 ? -63.750 0.704 2.145 1.00 58.22 185 PRO C C 1
ATOM 4315 O O . PRO C 1 171 ? -62.607 0.952 2.586 1.00 64.29 185 PRO C O 1
ATOM 4319 N N . GLU C 1 172 ? -64.840 1.328 2.566 1.00 45.48 186 GLU C N 1
ATOM 4320 C CA . GLU C 1 172 ? -64.892 2.574 3.310 1.00 39.22 186 GLU C CA 1
ATOM 4321 C C . GLU C 1 172 ? -64.904 2.309 4.839 1.00 33.24 186 GLU C C 1
ATOM 4322 O O . GLU C 1 172 ? -65.635 2.926 5.578 1.00 32.06 186 GLU C O 1
ATOM 4328 N N . GLN C 1 173 ? -64.082 1.393 5.312 1.00 29.60 187 GLN C N 1
ATOM 4329 C CA . GLN C 1 173 ? -63.988 1.144 6.744 1.00 29.81 187 GLN C CA 1
ATOM 4330 C C . GLN C 1 173 ? -63.627 2.361 7.627 1.00 27.39 187 GLN C C 1
ATOM 4331 O O . GLN C 1 173 ? -64.083 2.466 8.749 1.00 27.72 187 GLN C O 1
ATOM 4337 N N . PRO C 1 174 ? -62.797 3.290 7.133 1.00 29.48 188 PRO C N 1
ATOM 4338 C CA . PRO C 1 174 ? -62.517 4.475 7.993 1.00 27.94 188 PRO C CA 1
ATOM 4339 C C . PRO C 1 174 ? -63.769 5.285 8.384 1.00 27.10 188 PRO C C 1
ATOM 4340 O O . PRO C 1 174 ? -63.885 5.743 9.572 1.00 27.89 188 PRO C O 1
ATOM 4344 N N . TRP C 1 175 ? -64.723 5.384 7.441 1.00 24.34 189 TRP C N 1
ATOM 4345 C CA . TRP C 1 175 ? -65.946 6.152 7.659 1.00 26.26 189 TRP C CA 1
ATOM 4346 C C . TRP C 1 175 ? -66.840 5.441 8.629 1.00 27.40 189 TRP C C 1
ATOM 4347 O O . TRP C 1 175 ? -67.561 6.059 9.439 1.00 27.55 189 TRP C O 1
ATOM 4358 N N . VAL C 1 176 ? -66.778 4.120 8.567 1.00 27.75 190 VAL C N 1
ATOM 4359 C CA . VAL C 1 176 ? -67.525 3.312 9.491 1.00 25.88 190 VAL C CA 1
ATOM 4360 C C . VAL C 1 176 ? -66.983 3.544 10.898 1.00 24.19 190 VAL C C 1
ATOM 4361 O O . VAL C 1 176 ? -67.727 3.771 11.860 1.00 27.75 190 VAL C O 1
ATOM 4365 N N . ILE C 1 177 ? -65.685 3.498 11.040 1.00 25.14 191 ILE C N 1
ATOM 4366 C CA . ILE C 1 177 ? -65.099 3.888 12.324 1.00 26.65 191 ILE C CA 1
ATOM 4367 C C . ILE C 1 177 ? -65.453 5.348 12.731 1.00 24.09 191 ILE C C 1
ATOM 4368 O O . ILE C 1 177 ? -65.700 5.656 13.932 1.00 25.28 191 ILE C O 1
ATOM 4373 N N . GLY C 1 178 ? -65.378 6.236 11.752 1.00 22.33 192 GLY C N 1
ATOM 4374 C CA . GLY C 1 178 ? -65.773 7.694 11.933 1.00 24.25 192 GLY C CA 1
ATOM 4375 C C . GLY C 1 178 ? -67.120 7.852 12.591 1.00 25.00 192 GLY C C 1
ATOM 4376 O O . GLY C 1 178 ? -67.276 8.502 13.673 1.00 23.51 192 GLY C O 1
ATOM 4377 N N . GLU C 1 179 ? -68.125 7.180 12.015 1.00 24.28 193 GLU C N 1
ATOM 4378 C CA . GLU C 1 179 ? -69.439 7.257 12.619 1.00 24.33 193 GLU C CA 1
ATOM 4379 C C . GLU C 1 179 ? -69.466 6.677 14.025 1.00 23.46 193 GLU C C 1
ATOM 4380 O O . GLU C 1 179 ? -70.100 7.245 14.920 1.00 22.05 193 GLU C O 1
ATOM 4386 N N . GLY C 1 180 ? -68.849 5.502 14.224 1.00 22.57 194 GLY C N 1
ATOM 4387 C CA . GLY C 1 180 ? -68.975 4.866 15.531 1.00 21.16 194 GLY C CA 1
ATOM 4388 C C . GLY C 1 180 ? -68.310 5.724 16.587 1.00 21.24 194 GLY C C 1
ATOM 4389 O O . GLY C 1 180 ? -68.765 5.790 17.723 1.00 24.86 194 GLY C O 1
ATOM 4390 N N . ALA C 1 181 ? -67.179 6.321 16.206 1.00 23.01 195 ALA C N 1
ATOM 4391 C CA . ALA C 1 181 ? -66.393 7.175 17.110 1.00 24.16 195 ALA C CA 1
ATOM 4392 C C . ALA C 1 181 ? -67.192 8.308 17.627 1.00 23.52 195 ALA C C 1
ATOM 4393 O O . ALA C 1 181 ? -67.043 8.686 18.777 1.00 29.68 195 ALA C O 1
ATOM 4395 N N . LEU C 1 182 ? -68.066 8.836 16.792 1.00 24.54 196 LEU C N 1
ATOM 4396 C CA . LEU C 1 182 ? -68.946 9.904 17.238 1.00 28.36 196 LEU C CA 1
ATOM 4397 C C . LEU C 1 182 ? -70.192 9.433 17.930 1.00 27.94 196 LEU C C 1
ATOM 4398 O O . LEU C 1 182 ? -70.572 10.061 18.919 1.00 27.33 196 LEU C O 1
ATOM 4403 N N . ARG C 1 183 ? -70.789 8.304 17.492 1.00 26.83 197 ARG C N 1
ATOM 4404 C CA . ARG C 1 183 ? -71.979 7.794 18.234 1.00 26.70 197 ARG C CA 1
ATOM 4405 C C . ARG C 1 183 ? -71.655 7.524 19.665 1.00 26.72 197 ARG C C 1
ATOM 4406 O O . ARG C 1 183 ? -72.508 7.758 20.511 1.00 26.80 197 ARG C O 1
ATOM 4414 N N . VAL C 1 184 ? -70.434 7.055 19.978 1.00 27.81 198 VAL C N 1
ATOM 4415 C CA . VAL C 1 184 ? -70.142 6.659 21.382 1.00 25.56 198 VAL C CA 1
ATOM 4416 C C . VAL C 1 184 ? -70.127 7.804 22.303 1.00 26.15 198 VAL C C 1
ATOM 4417 O O . VAL C 1 184 ? -70.248 7.645 23.537 1.00 28.07 198 VAL C O 1
ATOM 4421 N N . LEU C 1 185 ? -69.971 8.967 21.717 1.00 27.75 199 LEU C N 1
ATOM 4422 C CA . LEU C 1 185 ? -69.915 10.192 22.513 1.00 30.91 199 LEU C CA 1
ATOM 4423 C C . LEU C 1 185 ? -71.269 10.899 22.654 1.00 32.92 199 LEU C C 1
ATOM 4424 O O . LEU C 1 185 ? -71.346 11.980 23.247 1.00 33.76 199 LEU C O 1
ATOM 4429 N N . GLY C 1 186 ? -72.328 10.328 22.080 1.00 35.78 200 GLY C N 1
ATOM 4430 C CA . GLY C 1 186 ? -73.650 10.941 22.185 1.00 36.94 200 GLY C CA 1
ATOM 4431 C C . GLY C 1 186 ? -73.945 11.863 21.030 1.00 38.05 200 GLY C C 1
ATOM 4432 O O . GLY C 1 186 ? -74.931 12.599 21.064 1.00 41.16 200 GLY C O 1
ATOM 4433 N N . PHE C 1 187 ? -73.112 11.845 19.996 1.00 33.97 201 PHE C N 1
ATOM 4434 C CA . PHE C 1 187 ? -73.455 12.568 18.795 1.00 38.40 201 PHE C CA 1
ATOM 4435 C C . PHE C 1 187 ? -74.560 11.880 17.954 1.00 40.18 201 PHE C C 1
ATOM 4436 O O . PHE C 1 187 ? -74.406 10.744 17.552 1.00 40.61 201 PHE C O 1
ATOM 4444 N N . ASP C 1 188 ? -75.637 12.597 17.647 1.00 43.97 202 ASP C N 1
ATOM 4445 C CA . ASP C 1 188 ? -76.661 12.114 16.690 1.00 52.65 202 ASP C CA 1
ATOM 4446 C C . ASP C 1 188 ? -77.092 13.252 15.776 1.00 51.65 202 ASP C C 1
ATOM 4447 O O . ASP C 1 188 ? -78.271 13.437 15.568 1.00 52.10 202 ASP C O 1
ATOM 4449 N N . GLY C 1 189 ? -76.123 14.010 15.260 1.00 47.89 203 GLY C N 1
ATOM 4450 C CA . GLY C 1 189 ? -76.332 14.957 14.166 1.00 42.27 203 GLY C CA 1
ATOM 4451 C C . GLY C 1 189 ? -76.418 14.229 12.834 1.00 43.58 203 GLY C C 1
ATOM 4452 O O . GLY C 1 189 ? -76.722 13.036 12.797 1.00 42.70 203 GLY C O 1
ATOM 4453 N N . ASP C 1 190 ? -76.125 14.931 11.743 1.00 37.88 204 ASP C N 1
ATOM 4454 C CA . ASP C 1 190 ? -76.322 14.406 10.367 1.00 37.41 204 ASP C CA 1
ATOM 4455 C C . ASP C 1 190 ? -74.979 13.973 9.909 1.00 38.04 204 ASP C C 1
ATOM 4456 O O . ASP C 1 190 ? -74.056 14.796 9.840 1.00 35.57 204 ASP C O 1
ATOM 4461 N N . PHE C 1 191 ? -74.856 12.664 9.664 1.00 34.53 205 PHE C N 1
ATOM 4462 C CA . PHE C 1 191 ? -73.584 12.050 9.336 1.00 37.96 205 PHE C CA 1
ATOM 4463 C C . PHE C 1 191 ? -73.163 12.193 7.885 1.00 34.42 205 PHE C C 1
ATOM 4464 O O . PHE C 1 191 ? -71.984 12.125 7.609 1.00 35.34 205 PHE C O 1
ATOM 4472 N N . ALA C 1 192 ? -74.080 12.390 6.941 1.00 35.65 206 ALA C N 1
ATOM 4473 C CA . ALA C 1 192 ? -73.635 12.555 5.547 1.00 41.48 206 ALA C CA 1
ATOM 4474 C C . ALA C 1 192 ? -72.988 13.941 5.416 1.00 41.76 206 ALA C C 1
ATOM 4475 O O . ALA C 1 192 ? -72.021 14.114 4.690 1.00 37.67 206 ALA C O 1
ATOM 4477 N N . GLU C 1 193 ? -73.565 14.903 6.130 1.00 42.07 207 GLU C N 1
ATOM 4478 C CA . GLU C 1 193 ? -73.074 16.265 6.216 1.00 43.74 207 GLU C CA 1
ATOM 4479 C C . GLU C 1 193 ? -71.683 16.251 6.830 1.00 42.02 207 GLU C C 1
ATOM 4480 O O . GLU C 1 193 ? -70.728 16.707 6.220 1.00 38.87 207 GLU C O 1
ATOM 4486 N N . LEU C 1 194 ? -71.590 15.682 8.034 1.00 43.10 208 LEU C N 1
ATOM 4487 C CA . LEU C 1 194 ? -70.323 15.528 8.722 1.00 38.03 208 LEU C CA 1
ATOM 4488 C C . LEU C 1 194 ? -69.340 14.868 7.761 1.00 37.44 208 LEU C C 1
ATOM 4489 O O . LEU C 1 194 ? -68.292 15.446 7.450 1.00 36.76 208 LEU C O 1
ATOM 4494 N N . ALA C 1 195 ? -69.695 13.716 7.198 1.00 33.63 209 ALA C N 1
ATOM 4495 C CA . ALA C 1 195 ? -68.810 13.092 6.195 1.00 32.76 209 ALA C CA 1
ATOM 4496 C C . ALA C 1 195 ? -68.397 14.022 5.069 1.00 31.24 209 ALA C C 1
ATOM 4497 O O . ALA C 1 195 ? -67.249 14.020 4.671 1.00 30.61 209 ALA C O 1
ATOM 4499 N N . ALA C 1 196 ? -69.319 14.789 4.506 1.00 33.01 210 ALA C N 1
ATOM 4500 C CA . ALA C 1 196 ? -68.945 15.661 3.390 1.00 34.70 210 ALA C CA 1
ATOM 4501 C C . ALA C 1 196 ? -67.968 16.777 3.877 1.00 32.68 210 ALA C C 1
ATOM 4502 O O . ALA C 1 196 ? -67.030 17.140 3.184 1.00 31.78 210 ALA C O 1
ATOM 4504 N N . ALA C 1 197 ? -68.193 17.270 5.086 1.00 34.42 211 ALA C N 1
ATOM 4505 C CA . ALA C 1 197 ? -67.332 18.317 5.631 1.00 37.35 211 ALA C CA 1
ATOM 4506 C C . ALA C 1 197 ? -65.897 17.750 5.854 1.00 36.37 211 ALA C C 1
ATOM 4507 O O . ALA C 1 197 ? -64.901 18.379 5.475 1.00 32.41 211 ALA C O 1
ATOM 4509 N N . THR C 1 198 ? -65.796 16.551 6.445 1.00 30.00 212 THR C N 1
ATOM 4510 C CA . THR C 1 198 ? -64.491 15.908 6.602 1.00 28.44 212 THR C CA 1
ATOM 4511 C C . THR C 1 198 ? -63.803 15.614 5.271 1.00 28.84 212 THR C C 1
ATOM 4512 O O . THR C 1 198 ? -62.602 15.803 5.097 1.00 28.58 212 THR C O 1
ATOM 4516 N N . ALA C 1 199 ? -64.546 15.203 4.285 1.00 28.58 213 ALA C N 1
ATOM 4517 C CA . ALA C 1 199 ? -63.896 14.789 3.042 1.00 29.11 213 ALA C CA 1
ATOM 4518 C C . ALA C 1 199 ? -63.192 15.978 2.407 1.00 31.06 213 ALA C C 1
ATOM 4519 O O . ALA C 1 199 ? -62.053 15.886 1.900 1.00 30.69 213 ALA C O 1
ATOM 4521 N N . SER C 1 200 ? -63.845 17.120 2.492 1.00 30.89 214 SER C N 1
ATOM 4522 C CA . SER C 1 200 ? -63.289 18.266 1.831 1.00 36.00 214 SER C CA 1
ATOM 4523 C C . SER C 1 200 ? -62.152 18.826 2.715 1.00 33.69 214 SER C C 1
ATOM 4524 O O . SER C 1 200 ? -61.146 19.195 2.177 1.00 30.14 214 SER C O 1
ATOM 4527 N N . ARG C 1 201 ? -62.297 18.816 4.044 1.00 29.98 215 ARG C N 1
ATOM 4528 C CA . ARG C 1 201 ? -61.144 19.154 4.952 1.00 30.38 215 ARG C CA 1
ATOM 4529 C C . ARG C 1 201 ? -59.925 18.336 4.632 1.00 30.20 215 ARG C C 1
ATOM 4530 O O . ARG C 1 201 ? -58.802 18.861 4.582 1.00 35.10 215 ARG C O 1
ATOM 4538 N N . LEU C 1 202 ? -60.114 17.043 4.395 1.00 30.86 216 LEU C N 1
ATOM 4539 C CA . LEU C 1 202 ? -58.989 16.139 4.137 1.00 26.78 216 LEU C CA 1
ATOM 4540 C C . LEU C 1 202 ? -58.616 16.021 2.696 1.00 28.82 216 LEU C C 1
ATOM 4541 O O . LEU C 1 202 ? -57.616 15.379 2.381 1.00 31.65 216 LEU C O 1
ATOM 4546 N N . GLY C 1 203 ? -59.381 16.621 1.791 1.00 33.98 217 GLY C N 1
ATOM 4547 C CA . GLY C 1 203 ? -59.095 16.476 0.326 1.00 34.55 217 GLY C CA 1
ATOM 4548 C C . GLY C 1 203 ? -59.312 15.055 -0.188 1.00 34.61 217 GLY C C 1
ATOM 4549 O O . GLY C 1 203 ? -58.478 14.488 -0.879 1.00 36.17 217 GLY C O 1
ATOM 4550 N N . VAL C 1 204 ? -60.416 14.441 0.187 1.00 36.92 218 VAL C N 1
ATOM 4551 C CA . VAL C 1 204 ? -60.652 13.046 -0.250 1.00 38.90 218 VAL C CA 1
ATOM 4552 C C . VAL C 1 204 ? -62.135 12.992 -0.635 1.00 39.42 218 VAL C C 1
ATOM 4553 O O . VAL C 1 204 ? -62.854 13.973 -0.394 1.00 36.47 218 VAL C O 1
ATOM 4557 N N . ARG C 1 205 ? -62.582 11.859 -1.197 1.00 43.78 219 ARG C N 1
ATOM 4558 C CA . ARG C 1 205 ? -63.987 11.656 -1.538 1.00 43.05 219 ARG C CA 1
ATOM 4559 C C . ARG C 1 205 ? -64.777 11.124 -0.336 1.00 43.76 219 ARG C C 1
ATOM 4560 O O . ARG C 1 205 ? -64.319 10.231 0.348 1.00 39.13 219 ARG C O 1
ATOM 4562 N N . PRO C 1 206 ? -65.988 11.644 -0.094 1.00 45.86 220 PRO C N 1
ATOM 4563 C CA . PRO C 1 206 ? -66.905 11.055 0.906 1.00 54.00 220 PRO C CA 1
ATOM 4564 C C . PRO C 1 206 ? -67.599 9.794 0.361 1.00 53.91 220 PRO C C 1
ATOM 4565 O O . PRO C 1 206 ? -67.480 9.518 -0.821 1.00 53.29 220 PRO C O 1
ATOM 4569 N N . PRO C 1 207 ? -68.326 9.039 1.200 1.00 57.02 221 PRO C N 1
ATOM 4570 C CA . PRO C 1 207 ? -69.252 8.047 0.598 1.00 59.37 221 PRO C CA 1
ATOM 4571 C C . PRO C 1 207 ? -70.489 8.719 -0.005 1.00 60.75 221 PRO C C 1
ATOM 4572 O O . PRO C 1 207 ? -71.577 8.142 0.016 1.00 68.22 221 PRO C O 1
#

Nearest PDB structures (foldseek):
  5e57-assembly1_C-3  TM=1.002E+00  e=1.498E-25  Mycolicibacterium smegmatis MC2 155
  5dy1-assembly1_B  TM=8.580E-01  e=2.633E-11  Corynebacterium glutamicum ATCC 14067
  5mqq-assembly1_B  TM=8.281E-01  e=2.002E-11  Corynebacterium glutamicum
  5dy0-assembly2_D  TM=8.622E-01  e=2.247E-10  Corynebacterium glutamicum
  6azh-assembly1_B  TM=7.457E-01  e=1.309E-04  Clostridium perfringens

InterPro domains:
  IPR001647 DNA-binding HTH domain, TetR-type [PF00440] (26-72)
  IPR001647 DNA-binding HTH domain, TetR-type [PR00455] (26-39)
  IPR001647 DNA-binding HTH domain, TetR-type [PR00455] (47-70)
  IPR001647 DNA-binding HTH domain, TetR-type [PS50977] (20-80)
  IPR009057 Homedomain-like superfamily [SSF46689] (15-95)
  IPR050109 HTH-type, TetR-like transcriptional regulator [PTHR30055] (11-170)

Organism: Mycolicibacterium smegmatis (strain ATCC 700084 / mc(2)155) (NCBI:txid246196)

Secondary structure (DSSP, 8-state):
--HHHHHHHHHHHHHHHT-STT--HHHHHHHHTS-HHHHTTT-SSHHHHHHHHHHTTTHHHHHHHHHHHT--S-SHHHHHHHHHHHHHHHHH-SS-GGGGGG-GGGGSGGGHHHHHHHHHHHHHHHHHHHHHHHHHT--GGGTTHHHHHHHHHHHHHHH-S---TTHHHHHHHHHHHTTT--S-HHHHHHHHHHHHTS--S-SHHHHHHH-/-HHHHHHHHHHHHHHHT-STT--HHHHHHHHTS-HHHHTTT-SSHHHHHHHHHHHHHHHHHHHHHHHHT--S-SHHHHHHHHHHHHHHHHH-SS-GGGGGG-GGGGSGGGHHHHHHHHHHHHHHHHHHHHHHHHHT--GGGTTHHHHHHHHHHHHHHH-SS--TTHHHHHHHHHHHTTT--S-HHHHHHHHHHHHTS---/--SSTT--HHHHHHHHHHHHHHHT-STT--HHHHHHHHTS-HHHHTTT-SSHHHHHHHHHHHHHHHHHHHHHHHHT--S-HHHHHHHHHHHHHHHHHH-SS-GGGGGG-GGGGSGGGHHHHHHHHHHHHHHHHHHHHHHHHHT--GGGTTHHHHHHHHHHHHHHH-SS--TTHHHHHHHHHHHTTT--S-HHHHHHHHHHHHTS---

Solvent-accessible surface area: 27874 Å² total; per-residue (Å²): 120,73,54,104,90,82,4,27,75,13,0,3,69,30,5,37,81,133,22,10,58,94,5,56,14,40,41,0,1,114,67,25,65,63,99,32,4,29,0,1,61,82,10,17,46,44,45,48,0,0,40,27,13,0,27,53,15,2,45,78,0,5,51,1,0,57,2,0,73,69,25,100,48,102,9,12,35,28,0,5,1,0,0,4,43,5,0,38,55,18,34,80,31,165,43,23,32,5,46,5,22,160,38,109,59,10,79,68,134,83,2,39,82,10,95,57,83,52,53,79,6,85,62,3,1,84,57,4,0,43,44,2,11,84,92,49,73,16,63,110,98,8,26,22,80,0,1,94,51,1,24,37,0,16,90,27,44,85,122,72,120,85,38,60,117,85,31,8,33,90,11,0,60,23,0,0,127,49,0,32,35,92,41,83,37,34,91,2,11,6,34,1,2,73,49,19,50,79,82,9,48,49,60,69,0,134,70,48,36,91,122,116,51,110,105,110,3,28,76,14,0,3,72,38,4,40,95,117,23,9,57,78,1,55,13,41,41,0,1,111,68,38,63,62,100,32,5,33,0,2,59,84,11,17,45,44,44,44,0,0,34,27,14,0,29,57,15,2,42,81,0,1,45,0,0,52,4,0,66,68,25,107,48,98,8,12,38,28,0,4,1,0,0,3,42,5,0,38,56,20,28,84,29,85,73,24,33,4,45,7,23,148,37,86,62,8,173,68,128,90,2,38,88,8,91,61,87,55,50,76,6,83,66,3,0,84,60,4,0,44,42,3,12,83,92,47,69,18,53,97,139,7,24,22,79,0,1,95,54,1,25,39,0,15,90,26,50,84,122,70,117,128,26,54,114,98,26,5,36,91,13,0,65,22,0,0,130,50,0,37,40,97,41,94,26,83,53,11,11,55,47,1,3,80,55,17,51,71,91,88,116,223,56,75,41,125,81,39,70,49,113,87,26,2,29,28,0,0,4,52,20,4,40,95,100,23,8,58,61,0,46,13,40,91,0,1,110,85,20,67,54,99,33,3,29,0,2,61,88,10,18,43,45,44,48,0,0,42,27,12,0,33,55,15,2,45,80,0,2,50,1,0,51,3,0,70,68,24,110,46,87,0,6,36,28,0,4,0,0,0,2,44,5,0,38,53,21,29,85,29,162,46,24,32,4,44,6,26,161,36,88,58,7,191,66,129,88,2,21,69,10,89,154,92,56,52,75,5,80,63,3,0,81,57,4,0,43,39,0,9,84,96,49,72,16,56,92,146,8,27,24,78,0,1,97,53,1,26,39,2,15,92,41,51,85,123,80,120,91,36,78,134,89,30,14,28,93,11,0,60,23,0,0,131,47,0,34,28,99,42,82,26,79,116,10,14,51,47,2,2,79,51,17,48,79,81,66,96

Foldseek 3Di:
DDPLVLLLVLLLVCCQPPRLVPADLCNSCVVSVHHSVVVCVNPVDSLSSLVVLLCVLQVVLLVLLVVLVVDDDQLLLSLLLSLLVNLLSCVPDPHNSLVCVPPPVCVDPSNVVSVVRVVSSQVSQLVSLCRLLVVQVFDNVCSSVLVVLSSCVSVVVVVDPDDDPLSSVVSSVVSNVNSRDPDDSLLSQLVSCVVVVHAHDDPVSNVSNVD/DLLVLLLVLLLCCCQPPNQVPDDLCNSCVVSVHDSVVVCVNPVDSLSSLQVLLCVLQVVLLVLLVVLVPDDDALLLSLLLSLLVNLLSCQPDPHNSLVCVPPVVCVDPSNVVSVVRVVSSQVSQLVSLCRLLVVQVFDNVCSSVLVVLSSCVSVVVVVDVHDDSCSSLVSSVVSNVNSRDDDDSLVSQVSSCVVVVHDGD/DAPDPPQDPLRRLLVLQLCCCQPPNLVPDDLCNSCVVGVHHSVVVCVSPVDSVSSLQVLLCVLQVVLLVLLVVLVPDDDALLLSLLLSLLVNLVCCLPDPHNSLVCVPPVVCVDPSNVVSVVRVVSSQVSQLVSLCRLLVVQVFDNVCSSPLVVLSSCVSVVVVVDVHQDDSNSLVSSVVSNVNSNDDDDSQVSQVSSCVVVVHDGD